Protein AF-A0A259B678-F1 (afdb_monomer_lite)

Secondary structure (DSSP, 8-state):
---HHHHHHHH-SS-HHHHHHHHHIIIIISHHHHHHHHHHHHT-HHHHHHHHH-GGGGGGGGS-BSBTT--HHHHHHHHHHHHHHHHHTT-HHHHHHHHHS-EEEEEEE-GGG-EEEEEEE--TTTTTT-SEEEEEEESSS-S--EEEEEEEEEETTEEEEEEEEEE---STTHHHHHHHHHHHTTT--HHHHHHHHHHHHHHHTT-SEEEEE-TTTBGGGSGGG----SS-HHHHHHHTT-EE-TTSEEEEPSSPPPPPTTTS-HHHHHHHHHHHHHHHHHHHHHHHHHHHHHHT--------TTTS-HHHHHHHTT---TT-EE-TT--EE--TT--------HHHHHHHHHHHHS------------------

pLDDT: mean 78.39, std 25.2, range [22.14, 98.31]

Foldseek 3Di:
DDDLLVLLCVVCVDDPPVSVVQVCCCVPVCVVLLVVLVVLCVVPVLSVLLCVLPVCLSCQLVAQAQWQPDDSVNSSQFSSQQVVLCVVLLNSLVSSVQSQDKFWLDWDAFPPRWIKTWIKHQAPVLGRNARMKIFIDILVGQDGFKMWHWTWDDDPVGIEIETLDIDGHDDPCSVVVQVVVCVRLLNDGVSNLVVLLVLLVCVLSVHPWYKYAAPCTRSLVHPVRPDDDPDHRPVVLVVQVWDQDPVRITTGDSDDDDDDLVPDPPVSSVSSVSNVVRSVNSSVSNSVRSVCSSVVNDDPDQDPVSSHAPCRVCSSVVHDDPAFHQDNVRDTDGDPPDDDDPPDDPVVVVVVVVVVSPDDDDPPDDDDDDDDDDDD

Structure (mmCIF, N/CA/C/O backbone):
data_AF-A0A259B678-F1
#
_entry.id   AF-A0A259B678-F1
#
loop_
_atom_site.group_PDB
_atom_site.id
_atom_site.type_symbol
_atom_site.label_a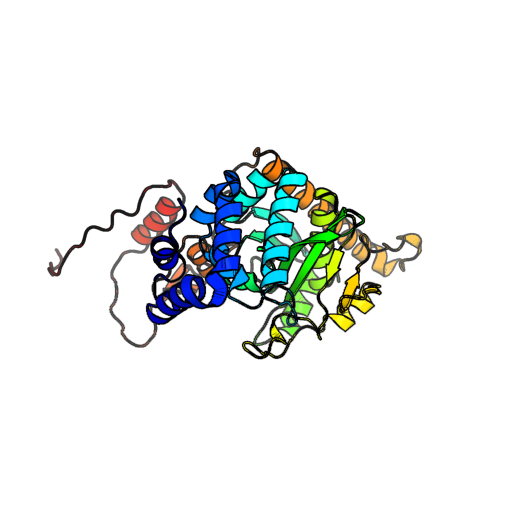tom_id
_atom_site.label_alt_id
_atom_site.label_comp_id
_atom_site.label_asym_id
_atom_site.label_entity_id
_atom_site.label_seq_id
_atom_site.pdbx_PDB_ins_code
_atom_site.Cartn_x
_atom_site.Cartn_y
_atom_site.Cartn_z
_atom_site.occupancy
_atom_site.B_iso_or_equiv
_atom_site.auth_seq_id
_atom_site.auth_comp_id
_atom_site.auth_asym_id
_atom_site.auth_atom_id
_atom_site.pdbx_PDB_model_num
ATOM 1 N N . MET A 1 1 ? 5.616 -10.969 -27.428 1.00 77.81 1 MET A N 1
ATOM 2 C CA . MET A 1 1 ? 6.827 -10.293 -26.926 1.00 77.81 1 MET A CA 1
ATOM 3 C C . MET A 1 1 ? 6.491 -8.860 -26.514 1.00 77.81 1 MET A C 1
ATOM 5 O O . MET A 1 1 ? 5.776 -8.165 -27.235 1.00 77.81 1 MET A O 1
ATOM 9 N N . VAL A 1 2 ? 6.945 -8.432 -25.342 1.00 88.00 2 VAL A N 1
ATOM 10 C CA . VAL A 1 2 ? 6.733 -7.110 -24.746 1.00 88.00 2 VAL A CA 1
ATOM 11 C C . VAL A 1 2 ? 7.542 -6.066 -25.515 1.00 88.00 2 VAL A C 1
ATOM 13 O O . VAL A 1 2 ? 8.768 -6.107 -25.563 1.00 88.00 2 VAL A O 1
ATOM 16 N N . SER A 1 3 ? 6.853 -5.085 -26.105 1.00 91.19 3 SER A N 1
ATOM 17 C CA . SER A 1 3 ? 7.490 -3.980 -26.832 1.00 91.19 3 SER A CA 1
ATOM 18 C C . SER A 1 3 ? 7.529 -2.707 -25.988 1.00 91.19 3 SER A C 1
ATOM 20 O O . SER A 1 3 ? 6.490 -2.104 -25.702 1.00 91.19 3 SER A O 1
ATOM 22 N N . ILE A 1 4 ? 8.742 -2.263 -25.638 1.00 91.25 4 ILE A N 1
ATOM 23 C CA . ILE A 1 4 ? 8.985 -1.017 -24.889 1.00 91.25 4 ILE A CA 1
ATOM 24 C C . ILE A 1 4 ? 8.429 0.185 -25.653 1.00 91.25 4 ILE A C 1
ATOM 26 O O . ILE A 1 4 ? 7.754 1.028 -25.066 1.00 91.25 4 ILE A O 1
ATOM 30 N N . VAL A 1 5 ? 8.658 0.248 -26.968 1.00 90.38 5 VAL A N 1
ATOM 31 C CA . VAL A 1 5 ? 8.187 1.349 -27.821 1.00 90.38 5 VAL A CA 1
ATOM 32 C C . VAL A 1 5 ? 6.661 1.413 -27.819 1.00 90.38 5 VAL A C 1
ATOM 34 O O . VAL A 1 5 ? 6.098 2.472 -27.537 1.00 90.38 5 VAL A O 1
ATOM 37 N N . ARG A 1 6 ? 5.984 0.275 -28.021 1.00 91.50 6 ARG A N 1
ATOM 38 C CA . ARG A 1 6 ? 4.516 0.188 -27.977 1.00 91.50 6 ARG A CA 1
ATOM 39 C C . ARG A 1 6 ? 3.968 0.633 -26.618 1.00 91.50 6 ARG A C 1
ATOM 41 O O . ARG A 1 6 ? 3.070 1.469 -26.552 1.00 91.50 6 ARG A O 1
ATOM 48 N N . LEU A 1 7 ? 4.523 0.103 -25.526 1.00 89.31 7 LEU A N 1
ATOM 49 C CA . LEU A 1 7 ? 4.054 0.405 -24.170 1.00 89.31 7 LEU A CA 1
ATOM 50 C C . LEU A 1 7 ? 4.382 1.834 -23.736 1.00 89.31 7 LEU A C 1
ATOM 52 O O . LEU A 1 7 ? 3.596 2.438 -23.010 1.00 89.31 7 LEU A O 1
ATOM 56 N N . SER A 1 8 ? 5.467 2.428 -24.235 1.00 89.62 8 SER A N 1
ATOM 57 C CA . SER A 1 8 ? 5.820 3.823 -23.949 1.00 89.62 8 SER A CA 1
ATOM 58 C C . SER A 1 8 ? 4.709 4.804 -24.353 1.00 89.62 8 SER A C 1
ATOM 60 O O . SER A 1 8 ? 4.506 5.820 -23.683 1.00 89.62 8 SER A O 1
ATOM 62 N N . GLY A 1 9 ? 3.946 4.476 -25.404 1.00 88.31 9 GLY A N 1
ATOM 63 C CA . GLY A 1 9 ? 2.762 5.218 -25.828 1.00 88.31 9 GLY A CA 1
ATOM 64 C C . GLY A 1 9 ? 1.654 5.217 -24.777 1.00 88.31 9 GLY A C 1
ATOM 65 O O . GLY A 1 9 ? 1.060 6.263 -24.522 1.00 88.31 9 GLY A O 1
ATOM 66 N N . LYS A 1 10 ? 1.442 4.071 -24.118 1.00 87.06 10 LYS A N 1
ATOM 67 C CA . LYS A 1 10 ? 0.465 3.910 -23.035 1.00 87.06 10 LYS A CA 1
ATOM 68 C C . LYS A 1 10 ? 0.948 4.525 -21.712 1.00 87.06 10 LYS A C 1
ATOM 70 O O . LYS A 1 10 ? 0.152 5.129 -21.004 1.00 87.06 10 LYS A O 1
ATOM 75 N N . ILE A 1 11 ? 2.243 4.421 -21.392 1.00 86.62 11 ILE A N 1
ATOM 76 C CA . ILE A 1 11 ? 2.833 4.993 -20.162 1.00 86.62 11 ILE A CA 1
ATOM 77 C C . ILE A 1 11 ? 2.860 6.529 -20.236 1.00 86.62 11 ILE A C 1
ATOM 79 O O . ILE A 1 11 ? 2.505 7.220 -19.280 1.00 86.62 11 ILE A O 1
ATOM 83 N N . TYR A 1 12 ? 3.261 7.079 -21.387 1.00 87.88 12 TYR A N 1
ATOM 84 C CA . TYR A 1 12 ? 3.376 8.517 -21.631 1.00 87.88 12 TYR A CA 1
ATOM 85 C C . TYR A 1 12 ? 2.526 8.957 -22.825 1.00 87.88 12 TYR A C 1
ATOM 87 O O . TYR A 1 12 ? 3.076 9.338 -23.863 1.00 87.88 12 TYR A O 1
ATOM 95 N N . PRO A 1 13 ? 1.187 8.984 -22.698 1.00 84.50 13 PRO A N 1
ATOM 96 C CA . PRO A 1 13 ? 0.310 9.328 -23.816 1.00 84.50 13 PRO A CA 1
ATOM 97 C C . PRO A 1 13 ? 0.456 10.792 -24.245 1.00 84.50 13 PRO A C 1
ATOM 99 O O . PRO A 1 13 ? 0.335 11.101 -25.424 1.00 84.50 13 PRO A O 1
ATOM 102 N N . ARG A 1 14 ? 0.773 11.693 -23.304 1.00 85.31 14 ARG A N 1
ATOM 103 C CA . ARG A 1 14 ? 0.746 13.154 -23.518 1.00 85.31 14 ARG A CA 1
ATOM 104 C C . ARG A 1 14 ? 2.107 13.844 -23.557 1.00 85.31 14 ARG A C 1
ATOM 106 O O . ARG A 1 14 ? 2.157 15.059 -23.696 1.00 85.31 14 ARG A O 1
ATOM 113 N N . SER A 1 15 ? 3.209 13.124 -23.349 1.00 89.56 15 SER A N 1
ATOM 114 C CA . SER A 1 15 ? 4.535 13.745 -23.235 1.00 89.56 15 SER A CA 1
ATOM 115 C C . SER A 1 15 ? 5.570 12.980 -24.044 1.00 89.56 15 SER A C 1
ATOM 117 O O . SER A 1 15 ? 6.106 11.976 -23.575 1.00 89.56 15 SER A O 1
ATOM 119 N N . GLY A 1 16 ? 5.873 13.498 -25.239 1.00 91.81 16 GLY A N 1
ATOM 120 C CA . GLY A 1 16 ? 6.920 12.961 -26.111 1.00 91.81 16 GLY A CA 1
ATOM 121 C C . GLY A 1 16 ? 8.279 12.931 -25.415 1.00 91.81 16 GLY A C 1
ATOM 122 O O . GLY A 1 16 ? 8.919 11.892 -25.386 1.00 91.81 16 GLY A O 1
ATOM 123 N N . ILE A 1 17 ? 8.655 14.010 -24.719 1.00 92.06 17 ILE A N 1
ATOM 124 C CA . ILE A 1 17 ? 9.922 14.083 -23.970 1.00 92.06 17 ILE A CA 1
ATOM 125 C C . ILE A 1 17 ? 10.023 12.961 -22.928 1.00 92.06 17 ILE A C 1
ATOM 127 O O . ILE A 1 17 ? 11.018 12.239 -22.885 1.00 92.06 17 ILE A O 1
ATOM 131 N N . LYS A 1 18 ? 8.995 12.764 -22.088 1.00 90.00 18 LYS A N 1
ATOM 132 C CA . LYS A 1 18 ? 9.021 11.690 -21.079 1.00 90.00 18 LYS A CA 1
ATOM 133 C C . LYS A 1 18 ? 9.048 10.305 -21.725 1.00 90.00 18 LYS A C 1
ATOM 135 O O . LYS A 1 18 ? 9.750 9.435 -21.217 1.00 90.00 18 LYS A O 1
ATOM 140 N N . ARG A 1 19 ? 8.342 10.126 -22.848 1.00 92.62 19 ARG A N 1
ATOM 141 C CA . ARG A 1 19 ? 8.349 8.894 -23.644 1.00 92.62 19 ARG A CA 1
ATOM 142 C C . ARG A 1 19 ? 9.748 8.583 -24.178 1.00 92.62 19 ARG A C 1
ATOM 144 O O . ARG A 1 19 ? 10.266 7.506 -23.899 1.00 92.62 19 ARG A O 1
ATOM 151 N N . THR A 1 20 ? 10.385 9.536 -24.853 1.00 92.94 20 THR A N 1
ATOM 152 C CA . THR A 1 20 ? 11.747 9.398 -25.386 1.00 92.94 20 THR A CA 1
ATOM 153 C C . THR A 1 20 ? 12.743 9.112 -24.271 1.00 92.94 20 THR A C 1
ATOM 155 O O . THR A 1 20 ? 13.535 8.182 -24.379 1.00 92.94 20 THR A O 1
ATOM 158 N N . LEU A 1 21 ? 12.659 9.833 -23.149 1.00 92.38 21 LEU A N 1
ATOM 159 C CA . LEU A 1 21 ? 13.538 9.596 -22.007 1.00 92.38 21 LEU A CA 1
ATOM 160 C C . LEU A 1 21 ? 13.328 8.215 -21.360 1.00 92.38 21 LEU A C 1
ATOM 162 O O . LEU A 1 21 ? 14.278 7.651 -20.822 1.00 92.38 21 LEU A O 1
ATOM 166 N N . PHE A 1 22 ? 12.104 7.679 -21.361 1.00 93.19 22 PHE A N 1
ATOM 167 C CA . PHE A 1 22 ? 11.822 6.319 -20.894 1.00 93.19 22 PHE A CA 1
ATOM 168 C C . PHE A 1 22 ? 12.429 5.268 -21.832 1.00 93.19 22 PHE A C 1
ATOM 170 O O . PHE A 1 22 ? 13.127 4.372 -21.358 1.00 93.19 22 PHE A O 1
ATOM 177 N N . ILE A 1 23 ? 12.244 5.414 -23.148 1.00 94.31 23 ILE A N 1
ATOM 178 C CA . ILE A 1 23 ? 12.838 4.526 -24.160 1.00 94.31 23 ILE A CA 1
ATOM 179 C C . ILE A 1 23 ? 14.370 4.564 -24.058 1.00 94.31 23 ILE A C 1
ATOM 181 O O . ILE A 1 23 ? 15.004 3.521 -23.918 1.00 94.31 23 ILE A O 1
ATOM 185 N N . PHE A 1 24 ? 14.961 5.760 -24.031 1.00 94.75 24 PHE A N 1
ATOM 186 C CA . PHE A 1 24 ? 16.405 5.959 -23.892 1.00 94.75 24 PHE A CA 1
ATOM 187 C C . PHE A 1 24 ? 16.957 5.258 -22.645 1.00 94.75 24 PHE A C 1
ATOM 189 O O . PHE A 1 24 ? 17.880 4.449 -22.730 1.00 94.75 24 PHE A O 1
ATOM 196 N N . ARG A 1 25 ? 16.341 5.493 -21.477 1.00 93.50 25 ARG A N 1
ATOM 197 C CA . ARG A 1 25 ? 16.728 4.825 -20.224 1.00 93.50 25 ARG A CA 1
ATOM 198 C C . ARG A 1 25 ? 16.614 3.310 -20.320 1.00 93.50 25 ARG A C 1
ATOM 200 O O . ARG A 1 25 ? 17.505 2.619 -19.839 1.00 93.50 25 ARG A O 1
ATOM 207 N N . SER A 1 26 ? 15.553 2.814 -20.945 1.00 93.00 26 SER A N 1
ATOM 208 C CA . SER A 1 26 ? 15.290 1.383 -21.092 1.00 93.00 26 SER A CA 1
ATOM 209 C C . SER A 1 26 ? 16.318 0.678 -21.979 1.00 93.00 26 SER A C 1
ATOM 211 O O . SER A 1 26 ? 16.721 -0.437 -21.668 1.00 93.00 26 SER A O 1
ATOM 213 N N . HIS A 1 27 ? 16.759 1.317 -23.067 1.00 93.38 27 HIS A N 1
ATOM 214 C CA . HIS A 1 27 ? 17.644 0.692 -24.055 1.00 93.38 27 HIS A CA 1
ATOM 215 C C . HIS A 1 27 ? 19.135 0.961 -23.841 1.00 93.38 27 HIS A C 1
ATOM 217 O O . HIS A 1 27 ? 19.939 0.139 -24.284 1.00 93.38 27 HIS A O 1
ATOM 223 N N . LEU A 1 28 ? 19.501 2.072 -23.191 1.00 93.19 28 LEU A N 1
ATOM 224 C CA . LEU A 1 28 ? 20.894 2.524 -23.094 1.00 93.19 28 LEU A CA 1
ATOM 225 C C . LEU A 1 28 ? 21.421 2.575 -21.657 1.00 93.19 28 LEU A C 1
ATOM 227 O O . LEU A 1 28 ? 22.528 2.118 -21.415 1.00 93.19 28 LEU A O 1
ATOM 231 N N . ILE A 1 29 ? 20.633 3.059 -20.690 1.00 92.44 29 ILE A N 1
ATOM 232 C CA . ILE A 1 29 ? 21.113 3.204 -19.300 1.00 92.44 29 ILE A CA 1
ATOM 233 C C . ILE A 1 29 ? 20.877 1.922 -18.490 1.00 92.44 29 ILE A C 1
ATOM 235 O O . ILE A 1 29 ? 21.755 1.451 -17.776 1.00 92.44 29 ILE A O 1
ATOM 239 N N . TYR A 1 30 ? 19.679 1.349 -18.583 1.00 93.44 30 TYR A N 1
ATOM 240 C CA . TYR A 1 30 ? 19.238 0.224 -17.755 1.00 93.44 30 TYR A CA 1
ATOM 241 C C . TYR A 1 30 ? 18.965 -1.031 -18.591 1.00 93.44 30 TYR A C 1
ATOM 243 O O . TYR A 1 30 ? 18.115 -1.839 -18.223 1.00 93.44 30 TYR A O 1
ATOM 251 N N . ARG A 1 31 ? 19.661 -1.195 -19.726 1.00 94.38 31 ARG A N 1
ATOM 252 C CA . ARG A 1 31 ? 19.393 -2.237 -20.734 1.00 94.38 31 ARG A CA 1
ATOM 253 C C . ARG A 1 31 ? 19.321 -3.642 -20.145 1.00 94.38 31 ARG A C 1
ATOM 255 O O . ARG A 1 31 ? 18.333 -4.334 -20.372 1.00 94.38 31 ARG A O 1
ATOM 262 N N . ALA A 1 32 ? 20.344 -4.051 -19.394 1.00 95.69 32 ALA A N 1
ATOM 263 C CA . ALA A 1 32 ? 20.420 -5.395 -18.821 1.00 95.69 32 ALA A CA 1
ATOM 264 C C . ALA A 1 32 ? 19.261 -5.660 -17.845 1.00 95.69 32 ALA A C 1
ATOM 266 O O . ALA A 1 32 ? 18.499 -6.601 -18.036 1.00 95.69 32 ALA A O 1
ATOM 267 N N . LEU A 1 33 ? 19.054 -4.763 -16.875 1.00 96.00 33 LEU A N 1
ATOM 268 C CA . LEU A 1 33 ? 17.992 -4.896 -15.869 1.00 96.00 33 LEU A CA 1
ATOM 269 C C . LEU A 1 33 ? 16.584 -4.776 -16.470 1.00 96.00 33 LEU A C 1
ATOM 271 O O . LEU A 1 33 ? 15.657 -5.434 -16.014 1.00 96.00 33 LEU A O 1
ATOM 275 N N . THR A 1 34 ? 16.410 -3.961 -17.515 1.00 95.62 34 THR A N 1
ATOM 276 C CA . THR A 1 34 ? 15.124 -3.842 -18.219 1.00 95.62 34 THR A CA 1
ATOM 277 C C . THR A 1 3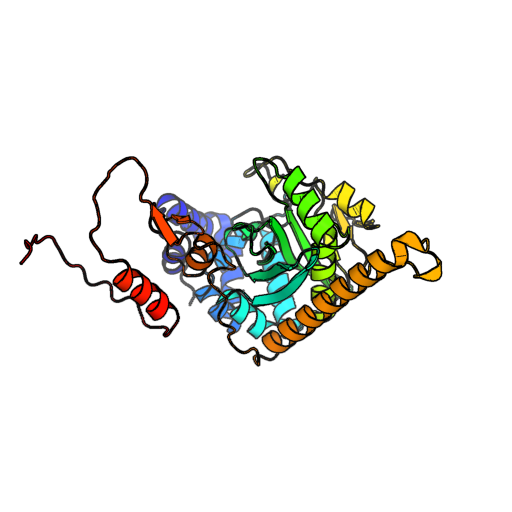4 ? 14.803 -5.116 -18.990 1.00 95.62 34 THR A C 1
ATOM 279 O O . THR A 1 34 ? 13.663 -5.567 -18.959 1.00 95.62 34 THR A O 1
ATOM 282 N N . ARG A 1 35 ? 15.796 -5.724 -19.651 1.00 95.38 35 ARG A N 1
ATOM 283 C CA . ARG A 1 35 ? 15.630 -7.024 -20.316 1.00 95.38 35 ARG A CA 1
ATOM 284 C C . ARG A 1 35 ? 15.309 -8.125 -19.323 1.00 95.38 35 ARG A C 1
ATOM 286 O O . ARG A 1 35 ? 14.406 -8.906 -19.581 1.00 95.38 35 ARG A O 1
ATOM 293 N N . GLU A 1 36 ? 16.007 -8.152 -18.193 1.00 96.25 36 GLU A N 1
ATOM 294 C CA . GLU A 1 36 ? 15.725 -9.108 -17.128 1.00 96.25 36 GLU A CA 1
ATOM 295 C C . GLU A 1 36 ? 14.287 -8.965 -16.616 1.00 96.25 36 GLU A C 1
ATOM 297 O O . GLU A 1 36 ? 13.571 -9.958 -16.516 1.00 96.25 36 GLU A O 1
ATOM 302 N N . TRP A 1 37 ? 13.829 -7.731 -16.372 1.00 95.94 37 TRP A N 1
ATOM 303 C CA . TRP A 1 37 ? 12.458 -7.489 -15.929 1.00 95.94 37 TRP A CA 1
ATOM 304 C C . TRP A 1 37 ? 11.418 -7.921 -16.965 1.00 95.94 37 TRP A C 1
ATOM 306 O O . TRP A 1 37 ? 10.441 -8.587 -16.630 1.00 95.94 37 TRP A O 1
ATOM 316 N N . ILE A 1 38 ? 11.649 -7.593 -18.239 1.00 95.81 38 ILE A N 1
ATOM 317 C CA . ILE A 1 38 ? 10.782 -8.023 -19.339 1.00 95.81 38 ILE A CA 1
ATOM 318 C C . ILE A 1 38 ? 10.730 -9.548 -19.422 1.00 95.81 38 ILE A C 1
ATOM 320 O O . ILE A 1 38 ? 9.638 -10.096 -19.512 1.00 95.81 38 ILE A O 1
ATOM 324 N N . HIS A 1 39 ? 11.874 -10.227 -19.327 1.00 95.75 39 HIS A N 1
ATOM 325 C CA . HIS A 1 39 ? 11.940 -11.687 -19.383 1.00 95.75 39 HIS A CA 1
ATOM 326 C C . HIS A 1 39 ? 11.149 -12.340 -18.245 1.00 95.75 39 HIS A C 1
ATOM 328 O O . HIS A 1 39 ? 10.438 -13.317 -18.464 1.00 95.75 39 HIS A O 1
ATOM 334 N N . GLN A 1 40 ? 11.212 -11.778 -17.034 1.00 95.56 40 GLN A N 1
ATOM 335 C CA . GLN A 1 40 ? 10.399 -12.250 -15.908 1.00 95.56 40 GLN A CA 1
ATOM 336 C C . GLN A 1 40 ? 8.897 -12.063 -16.159 1.00 95.56 40 GLN A C 1
ATOM 338 O O . GLN A 1 40 ? 8.116 -12.981 -15.897 1.00 95.56 40 GLN A O 1
ATOM 343 N N . ILE A 1 41 ? 8.492 -10.907 -16.698 1.00 95.69 41 ILE A N 1
ATOM 344 C CA . ILE A 1 41 ? 7.092 -10.650 -17.056 1.00 95.69 41 ILE A CA 1
ATOM 345 C C . ILE A 1 41 ? 6.631 -11.627 -18.145 1.00 95.69 41 ILE A C 1
ATOM 347 O O . ILE A 1 41 ? 5.581 -12.243 -18.003 1.00 95.69 41 ILE A O 1
ATOM 351 N N . GLU A 1 42 ? 7.410 -11.805 -19.213 1.00 95.25 42 GLU A N 1
ATOM 352 C CA . GLU A 1 42 ? 7.056 -12.665 -20.349 1.00 95.25 42 GLU A CA 1
ATOM 353 C C . GLU A 1 42 ? 6.908 -14.137 -19.968 1.00 95.25 42 GLU A C 1
ATOM 355 O O . GLU A 1 42 ? 6.061 -14.830 -20.526 1.00 95.25 42 GLU A O 1
ATOM 360 N N . ARG A 1 43 ? 7.684 -14.606 -18.987 1.00 95.25 43 ARG A N 1
ATOM 361 C CA . ARG A 1 43 ? 7.587 -15.972 -18.455 1.00 95.25 43 ARG A CA 1
ATOM 362 C C . ARG A 1 43 ? 6.421 -16.178 -17.490 1.00 95.25 43 ARG A C 1
ATOM 364 O O . ARG A 1 43 ? 6.190 -17.305 -17.063 1.00 95.25 43 ARG A O 1
ATOM 371 N N . THR A 1 44 ? 5.695 -15.118 -17.145 1.00 95.44 44 THR A N 1
ATOM 372 C CA . THR A 1 44 ? 4.662 -15.140 -16.111 1.00 95.44 44 THR A CA 1
ATOM 373 C C . THR A 1 44 ? 3.332 -14.637 -16.690 1.00 95.44 44 THR A C 1
ATOM 375 O O . THR A 1 44 ? 3.081 -13.431 -16.693 1.00 95.44 44 THR A O 1
ATOM 378 N N . PRO A 1 45 ? 2.435 -15.528 -17.166 1.00 93.81 45 PRO A N 1
ATOM 379 C CA . PRO A 1 45 ? 1.245 -15.133 -17.932 1.00 93.81 45 PRO A CA 1
ATOM 380 C C . PRO A 1 45 ? 0.345 -14.089 -17.255 1.00 93.81 45 PRO A C 1
ATOM 382 O O . PRO A 1 45 ? -0.117 -13.148 -17.898 1.00 93.81 45 PRO A O 1
ATOM 385 N N . TRP A 1 46 ? 0.135 -14.193 -15.942 1.00 94.62 46 TRP A N 1
ATOM 386 C CA . TRP A 1 46 ? -0.686 -13.224 -15.209 1.00 94.62 46 TRP A CA 1
ATOM 387 C C . TRP A 1 46 ? -0.015 -11.844 -15.077 1.00 94.62 46 TRP A C 1
ATOM 389 O O . TRP A 1 46 ? -0.712 -10.832 -15.021 1.00 94.62 46 TRP A O 1
ATOM 399 N N . LEU A 1 47 ? 1.324 -11.768 -15.101 1.00 95.62 47 LEU A N 1
ATOM 400 C CA . LEU A 1 47 ? 2.042 -10.490 -15.157 1.00 95.62 47 LEU A CA 1
ATOM 401 C C . LEU A 1 47 ? 1.940 -9.832 -16.530 1.00 95.62 47 LEU A C 1
ATOM 403 O O . LEU A 1 47 ? 1.905 -8.606 -16.598 1.00 95.62 47 LEU A O 1
ATOM 407 N N . LEU A 1 48 ? 1.844 -10.606 -17.617 1.00 94.44 48 LEU A N 1
ATOM 408 C CA . LEU A 1 48 ? 1.530 -10.049 -18.937 1.00 94.44 48 LEU A CA 1
ATOM 409 C C . LEU A 1 48 ? 0.139 -9.405 -18.947 1.00 94.44 48 LEU A C 1
ATOM 411 O O . LEU A 1 48 ? -0.001 -8.276 -19.419 1.00 94.44 48 LEU A O 1
ATOM 415 N N . ALA A 1 49 ? -0.866 -10.077 -18.376 1.00 92.44 49 ALA A N 1
ATOM 416 C CA . ALA A 1 49 ? -2.210 -9.514 -18.232 1.00 92.44 49 ALA A CA 1
ATOM 417 C C . ALA A 1 49 ? -2.193 -8.229 -17.384 1.00 92.44 49 ALA A C 1
ATOM 419 O O . ALA A 1 49 ? -2.736 -7.198 -17.787 1.00 92.44 49 ALA A O 1
ATOM 420 N N . LEU A 1 50 ? -1.485 -8.257 -16.250 1.00 93.12 50 LEU A N 1
ATOM 421 C CA . LEU A 1 50 ? -1.310 -7.088 -15.395 1.00 93.12 50 LEU A CA 1
ATOM 422 C C . LEU A 1 50 ? -0.594 -5.933 -16.114 1.00 93.12 50 LEU A C 1
ATOM 424 O O . LEU A 1 50 ? -0.985 -4.779 -15.953 1.00 93.12 50 LEU A O 1
ATOM 428 N N . LEU A 1 51 ? 0.430 -6.219 -16.922 1.00 93.00 51 LEU A N 1
ATOM 429 C CA . LEU A 1 51 ? 1.175 -5.213 -17.681 1.00 93.00 51 LEU A CA 1
ATOM 430 C C . LEU A 1 51 ? 0.296 -4.504 -18.721 1.00 93.00 51 LEU A C 1
ATOM 432 O O . LEU A 1 51 ? 0.467 -3.304 -18.942 1.00 93.00 51 LEU A O 1
ATOM 436 N N . GLU A 1 52 ? -0.638 -5.212 -19.358 1.00 90.00 52 GLU A N 1
ATOM 437 C CA . GLU A 1 52 ? -1.564 -4.593 -20.311 1.00 90.00 52 GLU A CA 1
ATOM 438 C C . GLU A 1 52 ? -2.551 -3.640 -19.622 1.00 90.00 52 GLU A C 1
ATOM 440 O O . GLU A 1 52 ? -2.808 -2.557 -20.159 1.00 90.00 52 GLU A O 1
ATOM 445 N N . LEU A 1 53 ? -3.024 -3.992 -18.418 1.00 89.12 53 LEU A N 1
ATOM 446 C CA . LEU A 1 53 ? -3.849 -3.120 -17.570 1.00 89.12 53 LEU A CA 1
ATOM 447 C C . LEU A 1 53 ? -3.039 -1.939 -17.011 1.00 89.12 53 LEU A C 1
ATOM 449 O O . LEU A 1 53 ? -3.514 -0.803 -16.956 1.00 89.12 53 LEU A O 1
ATOM 453 N N . ARG A 1 54 ? -1.790 -2.192 -16.602 1.00 89.00 54 ARG A N 1
ATOM 454 C CA . ARG A 1 54 ? -0.911 -1.226 -15.926 1.00 89.00 54 ARG A CA 1
ATOM 455 C C . ARG A 1 54 ? 0.482 -1.163 -16.574 1.00 89.00 54 ARG A C 1
ATOM 457 O O . ARG A 1 54 ? 1.469 -1.600 -15.980 1.00 89.00 54 ARG A O 1
ATOM 464 N N . PRO A 1 55 ? 0.623 -0.495 -17.738 1.00 89.81 55 PRO A N 1
ATOM 465 C CA . PRO A 1 55 ? 1.905 -0.377 -18.446 1.00 89.81 55 PRO A CA 1
ATOM 466 C C . PRO A 1 55 ? 3.028 0.289 -17.639 1.00 89.81 55 PRO A C 1
ATOM 468 O O . PRO A 1 55 ? 4.208 0.058 -17.903 1.00 89.81 55 PRO A O 1
ATOM 471 N N . SER A 1 56 ? 2.683 1.112 -16.641 1.00 87.44 56 SER A N 1
ATOM 472 C CA . SER A 1 56 ? 3.632 1.750 -15.715 1.00 87.44 56 SER A CA 1
ATOM 473 C C . SER A 1 56 ? 4.462 0.749 -14.904 1.00 87.44 56 SER A C 1
ATOM 475 O O . SER A 1 56 ? 5.509 1.125 -14.376 1.00 87.44 56 SER A O 1
ATOM 477 N N . LEU A 1 57 ? 4.042 -0.518 -14.840 1.00 89.38 57 LEU A N 1
ATOM 478 C CA . LEU A 1 57 ? 4.806 -1.625 -14.272 1.00 89.38 57 LEU A CA 1
ATOM 479 C C . LEU A 1 57 ? 6.214 -1.755 -14.880 1.00 89.38 57 LEU A C 1
ATOM 481 O O . LEU A 1 57 ? 7.177 -2.062 -14.178 1.00 89.38 57 LEU A O 1
ATOM 485 N N . LEU A 1 58 ? 6.368 -1.462 -16.172 1.00 89.81 58 LEU A N 1
ATOM 486 C CA . LEU A 1 58 ? 7.667 -1.553 -16.840 1.00 89.81 58 LEU A CA 1
ATOM 487 C C . LEU A 1 58 ? 8.643 -0.450 -16.394 1.00 89.81 58 LEU A C 1
ATOM 489 O O . LEU A 1 58 ? 9.857 -0.614 -16.475 1.00 89.81 58 LEU A O 1
ATOM 493 N N . GLU A 1 59 ? 8.128 0.679 -15.903 1.00 88.25 59 GLU A N 1
ATOM 494 C CA . GLU A 1 59 ? 8.942 1.843 -15.548 1.00 88.25 59 GLU A CA 1
ATOM 495 C C . GLU A 1 59 ? 9.495 1.806 -14.112 1.00 88.25 59 GLU A C 1
ATOM 497 O O . GLU A 1 59 ? 10.364 2.613 -13.766 1.00 88.25 59 GLU A O 1
ATOM 502 N N . ARG A 1 60 ? 9.041 0.875 -13.263 1.00 88.19 60 ARG A N 1
ATOM 503 C CA . ARG A 1 60 ? 9.371 0.856 -11.822 1.00 88.19 60 ARG A CA 1
ATOM 504 C C . ARG A 1 60 ? 10.867 0.942 -11.546 1.00 88.19 60 ARG A C 1
ATOM 506 O O . ARG A 1 60 ? 11.299 1.760 -10.739 1.00 88.19 60 ARG A O 1
ATOM 513 N N . ILE A 1 61 ? 11.664 0.195 -12.303 1.00 90.81 61 ILE A N 1
ATOM 514 C CA . ILE A 1 61 ? 13.119 0.144 -12.133 1.00 90.81 61 ILE A CA 1
ATOM 515 C C . ILE A 1 61 ? 13.830 1.443 -12.556 1.00 90.81 61 ILE A C 1
ATOM 517 O O . ILE A 1 61 ? 14.917 1.748 -12.067 1.00 90.81 61 ILE A O 1
ATOM 521 N N . HIS A 1 62 ? 13.230 2.261 -13.429 1.00 89.56 62 HIS A N 1
ATOM 522 C CA . HIS A 1 62 ? 13.858 3.484 -13.956 1.00 89.56 62 HIS A CA 1
ATOM 523 C C . HIS A 1 62 ? 13.698 4.697 -13.033 1.00 89.56 62 HIS A C 1
ATOM 525 O O . HIS A 1 62 ? 14.280 5.761 -13.284 1.00 89.56 62 HIS A O 1
ATOM 531 N N . ARG A 1 63 ? 12.899 4.574 -11.969 1.00 87.62 63 ARG A N 1
ATOM 532 C CA . ARG A 1 63 ? 12.605 5.642 -11.007 1.00 87.62 63 ARG A CA 1
ATOM 533 C C . ARG A 1 63 ? 12.991 5.197 -9.592 1.00 87.62 63 ARG A C 1
ATOM 535 O O . ARG A 1 63 ? 13.109 4.005 -9.356 1.00 87.62 63 ARG A O 1
ATOM 542 N N . PRO A 1 64 ? 13.228 6.130 -8.652 1.00 90.75 64 PRO A N 1
ATOM 543 C CA . PRO A 1 64 ? 13.301 5.775 -7.235 1.00 90.75 64 PRO A CA 1
ATOM 544 C C . PRO A 1 64 ? 12.026 5.029 -6.813 1.00 90.75 64 PRO A C 1
ATOM 546 O O . PRO A 1 64 ? 10.934 5.467 -7.188 1.00 90.75 64 PRO A O 1
ATOM 549 N N . TYR A 1 65 ? 12.187 3.928 -6.079 1.00 92.81 65 TYR A N 1
ATOM 550 C CA . TYR A 1 65 ? 11.118 3.010 -5.683 1.00 92.81 65 TYR A CA 1
ATOM 551 C C . TYR A 1 65 ? 11.375 2.497 -4.258 1.00 92.81 65 TYR A C 1
ATOM 553 O O . TYR A 1 65 ? 12.501 2.092 -3.971 1.00 92.81 65 TYR A O 1
ATOM 561 N N . GLN A 1 66 ? 10.335 2.542 -3.419 1.00 92.81 66 GLN A N 1
ATOM 562 C CA . GLN A 1 66 ? 10.247 2.234 -1.984 1.00 92.81 66 GLN A CA 1
ATOM 563 C C . GLN A 1 66 ? 11.203 3.017 -1.082 1.00 92.81 66 GLN A C 1
ATOM 565 O O . GLN A 1 66 ? 10.750 3.812 -0.262 1.00 92.81 66 GLN A O 1
ATOM 570 N N . GLN A 1 67 ? 12.512 2.843 -1.256 1.00 93.94 67 GLN A N 1
ATOM 571 C CA . GLN A 1 67 ? 13.530 3.464 -0.414 1.00 93.94 67 GLN A CA 1
ATOM 572 C C . GLN A 1 67 ? 14.488 4.334 -1.238 1.00 93.94 67 GLN A C 1
ATOM 574 O O . GLN A 1 67 ? 14.809 4.056 -2.399 1.00 93.94 67 GLN A O 1
ATOM 579 N N . SER A 1 68 ? 14.935 5.441 -0.644 1.00 94.19 68 SER A N 1
ATOM 580 C CA . SER A 1 68 ? 15.775 6.451 -1.296 1.00 94.19 68 SER A CA 1
ATOM 581 C C . SER A 1 68 ? 17.138 5.914 -1.722 1.00 94.19 68 SER A C 1
ATOM 583 O O . SER A 1 68 ? 17.636 6.301 -2.782 1.00 94.19 68 SER A O 1
ATOM 585 N N . HIS A 1 69 ? 17.708 5.015 -0.921 1.00 92.56 69 HIS A N 1
ATOM 586 C CA . HIS A 1 69 ? 19.050 4.465 -1.094 1.00 92.56 69 HIS A CA 1
ATOM 587 C C . HIS A 1 69 ? 19.094 3.225 -2.000 1.00 92.56 69 HIS A C 1
ATOM 589 O O . HIS A 1 69 ? 20.178 2.767 -2.348 1.00 92.56 69 HIS A O 1
ATOM 595 N N . PHE A 1 70 ? 17.945 2.693 -2.438 1.00 94.31 70 PHE A N 1
ATOM 596 C CA . PHE A 1 70 ? 17.925 1.522 -3.314 1.00 94.31 70 PHE A CA 1
ATOM 597 C C . PHE A 1 70 ? 18.639 1.784 -4.640 1.00 94.31 70 PHE A C 1
ATOM 599 O O . PHE A 1 70 ? 18.275 2.690 -5.405 1.00 94.31 70 PHE A O 1
ATOM 606 N N . THR A 1 71 ? 19.588 0.910 -4.963 1.00 94.12 71 THR A N 1
ATOM 607 C CA . THR A 1 71 ? 20.184 0.777 -6.294 1.00 94.12 71 THR A CA 1
ATOM 608 C C . THR A 1 71 ? 19.152 0.269 -7.302 1.00 94.12 71 THR A C 1
ATOM 610 O O . THR A 1 71 ? 18.134 -0.321 -6.948 1.00 94.12 71 THR A O 1
ATOM 613 N N . THR A 1 72 ? 19.404 0.444 -8.599 1.00 93.00 72 THR A N 1
ATOM 614 C CA . THR A 1 72 ? 18.498 -0.070 -9.644 1.00 93.00 72 THR A CA 1
ATOM 615 C C . THR A 1 72 ? 18.309 -1.594 -9.562 1.00 93.00 72 THR A C 1
ATOM 617 O O . THR A 1 72 ? 17.206 -2.079 -9.804 1.00 93.00 72 THR A O 1
ATOM 620 N N . ARG A 1 73 ? 19.350 -2.344 -9.169 1.00 95.69 73 ARG A N 1
ATOM 621 C CA . ARG A 1 73 ? 19.295 -3.799 -8.942 1.00 95.69 73 ARG A CA 1
ATOM 622 C C . ARG A 1 73 ? 18.367 -4.151 -7.777 1.00 95.69 73 ARG A C 1
ATOM 624 O O . ARG A 1 73 ? 17.536 -5.039 -7.933 1.00 95.69 73 ARG A O 1
ATOM 631 N N . GLN A 1 74 ? 18.460 -3.427 -6.658 1.00 95.31 74 GLN A N 1
ATOM 632 C CA . GLN A 1 74 ? 17.561 -3.597 -5.507 1.00 95.31 74 GLN A CA 1
ATOM 633 C C . GLN A 1 74 ? 16.115 -3.225 -5.850 1.00 95.31 74 GLN A C 1
ATOM 635 O O . GLN A 1 74 ? 15.193 -3.915 -5.432 1.00 95.31 74 GLN A O 1
ATOM 640 N N . ARG A 1 75 ? 15.895 -2.196 -6.680 1.00 95.12 75 ARG A N 1
ATOM 641 C CA . ARG A 1 75 ? 14.546 -1.850 -7.167 1.00 95.12 75 ARG A CA 1
ATOM 642 C C . ARG A 1 75 ? 13.942 -2.963 -8.015 1.00 95.12 75 ARG A C 1
ATOM 644 O O . ARG A 1 75 ? 12.776 -3.283 -7.817 1.00 95.12 75 ARG A O 1
ATOM 651 N N . LEU A 1 76 ? 14.726 -3.545 -8.932 1.00 96.00 76 LEU A N 1
ATOM 652 C CA . LEU A 1 76 ? 14.300 -4.715 -9.704 1.00 96.00 76 LEU A CA 1
ATOM 653 C C . LEU A 1 76 ? 13.985 -5.883 -8.769 1.00 96.00 76 LEU A C 1
ATOM 655 O O . LEU A 1 76 ? 12.896 -6.431 -8.837 1.00 96.00 76 LEU A O 1
ATOM 659 N N . HIS A 1 77 ? 14.901 -6.216 -7.860 1.00 95.88 77 HIS A N 1
ATOM 660 C CA . HIS A 1 77 ? 14.677 -7.290 -6.898 1.00 95.88 77 HIS A CA 1
ATOM 661 C C . HIS A 1 77 ? 13.388 -7.076 -6.098 1.00 95.88 77 HIS A C 1
ATOM 663 O O . HIS A 1 77 ? 12.595 -8.000 -5.985 1.00 95.88 77 HIS A O 1
ATOM 669 N N . SER A 1 78 ? 13.139 -5.860 -5.611 1.00 95.25 78 SER A N 1
ATOM 670 C CA . SER A 1 78 ? 11.950 -5.577 -4.815 1.00 95.25 78 SER A CA 1
ATOM 671 C C . SER A 1 78 ? 10.645 -5.675 -5.614 1.00 95.25 78 SER A C 1
ATOM 673 O O . SER A 1 78 ? 9.701 -6.321 -5.163 1.00 95.25 78 SER A O 1
ATOM 675 N N . VAL A 1 79 ? 10.580 -5.100 -6.825 1.00 95.25 79 VAL A N 1
ATOM 676 C CA . VAL A 1 79 ? 9.373 -5.238 -7.661 1.00 95.25 79 VAL A CA 1
ATOM 677 C C . VAL A 1 79 ? 9.141 -6.702 -8.053 1.00 95.25 79 VAL A C 1
ATOM 679 O O . VAL A 1 79 ? 8.019 -7.187 -7.951 1.00 95.25 79 VAL A O 1
ATOM 682 N N . SER A 1 80 ? 10.196 -7.441 -8.406 1.00 95.88 80 SER A N 1
ATOM 683 C CA . SER A 1 80 ? 10.114 -8.875 -8.693 1.00 95.88 80 SER A CA 1
ATOM 684 C C . SER A 1 80 ? 9.640 -9.675 -7.478 1.00 95.88 80 SER A C 1
ATOM 686 O O . SER A 1 80 ? 8.750 -10.512 -7.608 1.00 95.88 80 SER A O 1
ATOM 688 N N . ALA A 1 81 ? 10.192 -9.397 -6.293 1.00 96.25 81 ALA A N 1
ATOM 689 C CA . ALA A 1 81 ? 9.846 -10.073 -5.047 1.00 96.25 81 ALA A CA 1
ATOM 690 C C . ALA A 1 81 ? 8.388 -9.826 -4.647 1.00 96.25 81 ALA A C 1
ATOM 692 O O . ALA A 1 81 ? 7.722 -10.759 -4.205 1.00 96.25 81 ALA A O 1
ATOM 693 N N . HIS A 1 82 ? 7.864 -8.613 -4.860 1.00 96.94 82 HIS A N 1
ATOM 694 C CA . HIS A 1 82 ? 6.451 -8.317 -4.638 1.00 96.94 82 HIS A CA 1
ATOM 695 C C . HIS A 1 82 ? 5.546 -9.250 -5.450 1.00 96.94 82 HIS A C 1
ATOM 697 O O . HIS A 1 82 ? 4.671 -9.915 -4.897 1.00 96.94 82 HIS A O 1
ATOM 703 N N . TYR A 1 83 ? 5.772 -9.327 -6.762 1.00 96.38 83 TYR A N 1
ATOM 704 C CA . TYR A 1 83 ? 4.925 -10.131 -7.637 1.00 96.38 83 TYR A CA 1
ATOM 705 C C . TYR A 1 83 ? 5.138 -11.636 -7.446 1.00 96.38 83 TYR A C 1
ATOM 707 O O . TYR A 1 83 ? 4.176 -12.399 -7.518 1.00 96.38 83 TYR A O 1
ATOM 715 N N . ALA A 1 84 ? 6.360 -12.068 -7.125 1.00 96.19 84 ALA A N 1
ATOM 716 C CA . ALA A 1 84 ? 6.624 -13.443 -6.713 1.00 96.19 84 ALA A CA 1
ATOM 717 C C . ALA A 1 84 ? 5.870 -13.800 -5.419 1.00 96.19 84 ALA A C 1
ATOM 719 O O . ALA A 1 84 ? 5.275 -14.873 -5.336 1.00 96.19 84 ALA A O 1
ATOM 720 N N . ALA A 1 85 ? 5.826 -12.888 -4.439 1.00 97.06 85 ALA A N 1
ATOM 721 C CA . ALA A 1 85 ? 5.050 -13.070 -3.218 1.00 97.06 85 ALA A CA 1
ATOM 722 C C . ALA A 1 85 ? 3.551 -13.175 -3.520 1.00 97.06 85 ALA A C 1
ATOM 724 O O . ALA A 1 85 ? 2.935 -14.134 -3.066 1.00 97.06 85 ALA A O 1
ATOM 725 N N . CYS A 1 86 ? 2.993 -12.280 -4.350 1.00 96.75 86 CYS A N 1
ATOM 726 C CA . CYS A 1 86 ? 1.599 -12.364 -4.802 1.00 96.75 86 CYS A CA 1
ATOM 727 C C . CYS A 1 86 ? 1.286 -13.719 -5.447 1.00 96.75 86 CYS A C 1
ATOM 729 O O . CYS A 1 86 ? 0.241 -14.297 -5.169 1.00 96.75 86 CYS A O 1
ATOM 731 N N . ALA A 1 87 ? 2.188 -14.245 -6.282 1.00 95.38 87 ALA A N 1
ATOM 732 C CA . ALA A 1 87 ? 1.998 -15.557 -6.887 1.00 95.38 87 ALA A CA 1
ATOM 733 C C . ALA A 1 87 ? 2.025 -16.690 -5.852 1.00 95.38 87 ALA A C 1
ATOM 735 O O . ALA A 1 87 ? 1.176 -17.578 -5.898 1.00 95.38 87 ALA A O 1
ATOM 736 N N . ARG A 1 88 ? 2.972 -16.645 -4.908 1.00 94.56 88 ARG A N 1
ATOM 737 C CA . ARG A 1 88 ? 3.124 -17.668 -3.866 1.00 94.56 88 ARG A CA 1
ATOM 738 C C . ARG A 1 88 ? 1.915 -17.745 -2.935 1.00 94.56 88 ARG A C 1
ATOM 740 O O . ARG A 1 88 ? 1.551 -18.842 -2.536 1.00 94.56 88 ARG A O 1
ATOM 747 N N . ILE A 1 89 ? 1.300 -16.609 -2.605 1.00 94.69 89 ILE A N 1
ATOM 748 C CA . ILE A 1 89 ? 0.117 -16.569 -1.730 1.00 94.69 89 ILE A CA 1
ATOM 749 C C . ILE A 1 89 ? -1.212 -16.731 -2.491 1.00 94.69 89 ILE A C 1
ATOM 751 O O . ILE A 1 89 ? -2.275 -16.619 -1.891 1.00 94.69 89 ILE A O 1
ATOM 755 N N . GLY A 1 90 ? -1.181 -16.963 -3.810 1.00 94.62 90 GLY A N 1
ATOM 756 C CA . GLY A 1 90 ? -2.390 -17.181 -4.616 1.00 94.62 90 GLY A CA 1
ATOM 757 C C . GLY A 1 90 ? -3.162 -15.910 -5.003 1.00 94.62 90 GLY A C 1
ATOM 758 O O . GLY A 1 90 ? -4.341 -15.976 -5.337 1.00 94.62 90 GLY A O 1
ATOM 759 N N . TRP A 1 91 ? -2.532 -14.734 -4.963 1.00 96.19 91 TRP A N 1
ATOM 760 C CA . TRP A 1 91 ? -3.177 -13.432 -5.190 1.00 96.19 91 TRP A CA 1
ATOM 761 C C . TRP A 1 91 ? -3.084 -12.927 -6.639 1.00 96.19 91 TRP A C 1
ATOM 763 O O . TRP A 1 91 ? -3.302 -11.744 -6.903 1.00 96.19 91 TRP A O 1
ATOM 773 N N . GLN A 1 92 ? -2.773 -13.784 -7.613 1.00 94.19 92 GLN A N 1
ATOM 774 C CA . GLN A 1 92 ? -2.655 -13.387 -9.023 1.00 94.19 92 GLN A CA 1
ATOM 775 C C . GLN A 1 92 ? -3.962 -12.762 -9.541 1.00 94.19 92 GLN A C 1
ATOM 777 O O . GLN A 1 92 ? -3.939 -11.662 -10.097 1.00 94.19 92 GLN A O 1
ATOM 782 N N . LYS A 1 93 ? -5.101 -13.436 -9.307 1.00 92.19 93 LYS A N 1
ATOM 783 C CA . LYS A 1 93 ? -6.438 -12.960 -9.708 1.00 92.19 93 LYS A CA 1
ATOM 784 C C . LYS A 1 93 ? -6.801 -11.651 -9.012 1.00 92.19 93 LYS A C 1
ATOM 786 O O . LYS A 1 93 ? -7.215 -10.698 -9.672 1.00 92.19 93 LYS A O 1
ATOM 791 N N . PHE A 1 94 ? -6.547 -11.581 -7.706 1.00 93.81 94 PHE A N 1
ATOM 792 C CA . PHE A 1 94 ? -6.724 -10.372 -6.906 1.00 93.81 94 PHE A CA 1
ATOM 793 C C . PHE A 1 94 ? -5.948 -9.183 -7.488 1.00 93.81 94 PHE A C 1
ATOM 795 O O . PHE A 1 94 ? -6.513 -8.113 -7.702 1.00 93.81 94 PHE A O 1
ATOM 802 N N . CYS A 1 95 ? -4.671 -9.375 -7.836 1.00 94.19 95 CYS A N 1
ATOM 803 C CA . CYS A 1 95 ? -3.853 -8.322 -8.437 1.00 94.19 95 CYS A CA 1
ATOM 804 C C . CYS A 1 95 ? -4.453 -7.819 -9.753 1.00 94.19 95 CYS A C 1
ATOM 806 O O . CYS A 1 95 ? -4.569 -6.610 -9.945 1.00 94.19 95 CYS A O 1
ATOM 808 N N . THR A 1 96 ? -4.863 -8.723 -10.649 1.00 91.06 96 THR A N 1
ATOM 809 C CA . THR A 1 96 ? -5.494 -8.330 -11.917 1.00 91.06 96 THR A CA 1
ATOM 810 C C . THR A 1 96 ? -6.833 -7.625 -11.706 1.00 91.06 96 THR A C 1
ATOM 812 O O . THR A 1 96 ? -7.103 -6.632 -12.377 1.00 91.06 96 THR A O 1
ATOM 815 N N . ARG A 1 97 ? -7.629 -8.060 -10.722 1.00 89.44 97 ARG A N 1
ATOM 816 C CA . ARG A 1 97 ? -8.920 -7.459 -10.371 1.00 89.44 97 ARG A CA 1
ATOM 817 C C . ARG A 1 97 ? -8.773 -6.030 -9.850 1.00 89.44 97 ARG A C 1
ATOM 819 O O . ARG A 1 97 ? -9.471 -5.134 -10.319 1.00 89.44 97 ARG A O 1
ATOM 826 N N . VAL A 1 98 ? -7.843 -5.808 -8.921 1.00 90.44 98 VAL A N 1
ATOM 827 C CA . VAL A 1 98 ? -7.554 -4.479 -8.350 1.00 90.44 98 VAL A CA 1
ATOM 828 C C . VAL A 1 98 ? -6.877 -3.564 -9.382 1.00 90.44 98 VAL A C 1
ATOM 830 O O . VAL A 1 98 ? -7.016 -2.336 -9.347 1.00 90.44 98 VAL A O 1
ATOM 833 N N . ALA A 1 99 ? -6.119 -4.148 -10.314 1.00 89.06 99 ALA A N 1
ATOM 834 C CA . ALA A 1 99 ? -5.518 -3.416 -11.416 1.00 89.06 99 ALA A CA 1
ATOM 835 C C . ALA A 1 99 ? -6.554 -2.926 -12.428 1.00 89.06 99 ALA A C 1
ATOM 837 O O . ALA A 1 99 ? -6.370 -1.826 -12.952 1.00 89.06 99 ALA A O 1
ATOM 838 N N . ASP A 1 100 ? -7.609 -3.694 -12.686 1.00 86.12 100 ASP A N 1
ATOM 839 C CA . ASP A 1 100 ? -8.707 -3.284 -13.559 1.00 86.12 100 ASP A CA 1
ATOM 840 C C . ASP A 1 100 ? -9.563 -2.200 -12.890 1.00 86.12 100 ASP A C 1
ATOM 842 O O . ASP A 1 100 ? -9.679 -1.083 -13.400 1.00 86.12 100 ASP A O 1
ATOM 846 N N . GLN A 1 101 ? -10.064 -2.477 -11.682 1.00 83.25 101 GLN A N 1
ATOM 847 C CA . GLN A 1 101 ? -10.937 -1.565 -10.942 1.00 83.25 101 GLN A CA 1
ATOM 848 C C . GLN A 1 101 ? -10.603 -1.536 -9.448 1.00 83.25 101 GLN A C 1
ATOM 850 O O . GLN A 1 101 ? -10.197 -2.558 -8.893 1.00 83.25 101 GLN A O 1
ATOM 855 N N . PRO A 1 102 ? -10.805 -0.395 -8.761 1.00 87.44 102 PRO A N 1
ATOM 856 C CA . PRO A 1 102 ? -10.698 -0.350 -7.309 1.00 87.44 102 PRO A CA 1
ATOM 857 C C . PRO A 1 102 ? -11.574 -1.413 -6.631 1.00 87.44 102 PRO A C 1
ATOM 859 O O . PRO A 1 102 ? -12.647 -1.763 -7.124 1.00 87.44 102 PRO A O 1
ATOM 862 N N . LEU A 1 103 ? -11.110 -1.916 -5.491 1.00 89.00 103 LEU A N 1
ATOM 863 C CA . LEU A 1 103 ? -11.855 -2.832 -4.635 1.00 89.00 103 LEU A CA 1
ATOM 864 C C . LEU A 1 103 ? -12.305 -2.068 -3.393 1.00 89.00 103 LEU A C 1
ATOM 866 O O . LEU A 1 103 ? -11.463 -1.580 -2.639 1.00 89.00 103 LEU A O 1
ATOM 870 N N . ILE A 1 104 ? -13.614 -1.962 -3.175 1.00 92.12 104 ILE A N 1
ATOM 871 C CA . ILE A 1 104 ? -14.143 -1.467 -1.901 1.00 92.12 104 ILE A CA 1
ATOM 872 C C . ILE A 1 104 ? -13.794 -2.503 -0.836 1.00 92.12 104 ILE A C 1
ATOM 874 O O . ILE A 1 104 ? -14.094 -3.684 -0.999 1.00 92.12 104 ILE A O 1
ATOM 878 N N . LEU A 1 105 ? -13.131 -2.051 0.223 1.00 94.75 105 LEU A N 1
ATOM 879 C CA . LEU A 1 105 ? -12.711 -2.871 1.350 1.00 94.75 105 LEU A CA 1
ATOM 880 C C . LEU A 1 105 ? -13.711 -2.815 2.507 1.00 94.75 105 LEU A C 1
ATOM 882 O O . LEU A 1 105 ? -13.908 -3.829 3.161 1.00 94.75 105 LEU A O 1
ATOM 886 N N . ALA A 1 106 ? -14.323 -1.656 2.756 1.00 94.38 106 ALA A N 1
ATOM 887 C CA . ALA A 1 106 ? -15.362 -1.482 3.769 1.00 94.38 106 ALA A CA 1
ATOM 888 C C . ALA A 1 106 ? -16.186 -0.220 3.482 1.00 94.38 106 ALA A C 1
ATOM 890 O O . ALA A 1 106 ? -15.631 0.787 3.029 1.00 94.38 106 ALA A O 1
ATOM 891 N N . ASN A 1 107 ? -17.479 -0.280 3.805 1.00 91.50 107 ASN A N 1
ATOM 892 C CA . ASN A 1 107 ? -18.369 0.874 3.920 1.00 91.50 107 ASN A CA 1
ATOM 893 C C . ASN A 1 107 ? -18.921 0.870 5.342 1.00 91.50 107 ASN A C 1
ATOM 895 O O . ASN A 1 107 ? -19.363 -0.172 5.818 1.00 91.50 107 ASN A O 1
ATOM 899 N N . PHE A 1 108 ? -18.896 2.006 6.025 1.00 91.81 108 PHE A N 1
ATOM 900 C CA . PHE A 1 108 ? -19.371 2.068 7.401 1.00 91.81 108 PHE A CA 1
ATOM 901 C C . PHE A 1 108 ? -19.875 3.458 7.756 1.00 91.81 108 PHE A C 1
ATOM 903 O O . PHE A 1 108 ? -19.551 4.447 7.100 1.00 91.81 108 PHE A O 1
ATOM 910 N N . VAL A 1 109 ? -20.650 3.513 8.833 1.00 91.00 109 VAL A N 1
ATOM 911 C CA . VAL A 1 109 ? -21.221 4.745 9.365 1.00 91.00 109 VAL A CA 1
ATOM 912 C C . VAL A 1 109 ? -20.528 5.073 10.684 1.00 91.00 109 VAL A C 1
ATOM 914 O O . VAL A 1 109 ? -20.408 4.227 11.572 1.00 91.00 109 VAL A O 1
ATOM 917 N N . GLY A 1 110 ? -20.011 6.293 10.781 1.00 88.62 110 GLY A N 1
ATOM 918 C CA . GLY A 1 110 ? -19.432 6.843 11.996 1.00 88.62 110 GLY A CA 1
ATOM 919 C C . GLY A 1 110 ? -20.481 7.495 12.896 1.00 88.62 110 GLY A C 1
ATOM 920 O O . GLY A 1 110 ? -21.686 7.270 12.804 1.00 88.62 110 GLY A O 1
ATOM 921 N N . LYS A 1 111 ? -20.016 8.347 13.806 1.00 87.38 111 LYS A N 1
ATOM 922 C CA . LYS A 1 111 ? -20.890 9.195 14.620 1.00 87.38 111 LYS A CA 1
ATOM 923 C C . LYS A 1 111 ? -21.644 10.200 13.734 1.00 87.38 111 LYS A C 1
ATOM 925 O O . LYS A 1 111 ? -21.091 10.677 12.753 1.00 87.38 111 LYS A O 1
ATOM 930 N N . ASN A 1 112 ? -22.856 10.579 14.145 1.00 84.31 112 ASN A N 1
ATOM 931 C CA . ASN A 1 112 ? -23.725 11.530 13.430 1.00 84.31 112 ASN A CA 1
ATOM 932 C C . ASN A 1 112 ? -24.089 11.087 12.000 1.00 84.31 112 ASN A C 1
ATOM 934 O O . ASN A 1 112 ? -24.218 11.934 11.121 1.00 84.31 112 ASN A O 1
ATOM 938 N N . ASP A 1 113 ? -24.206 9.777 11.778 1.00 84.50 113 ASP A N 1
ATOM 939 C CA . ASP A 1 113 ? -24.588 9.186 10.490 1.00 84.50 113 ASP A CA 1
ATOM 940 C C . ASP A 1 113 ? -23.647 9.547 9.326 1.00 84.50 113 ASP A C 1
ATOM 942 O O . ASP A 1 113 ? -24.026 9.520 8.157 1.00 84.50 113 ASP A O 1
ATOM 946 N N . GLU A 1 114 ? -22.390 9.878 9.637 1.00 84.44 114 GLU A N 1
ATOM 947 C CA . GLU A 1 114 ? -21.386 10.176 8.622 1.00 84.44 114 GLU A CA 1
ATOM 948 C C . GLU A 1 114 ? -20.911 8.887 7.944 1.00 84.44 114 GLU A C 1
ATOM 950 O O . GLU A 1 114 ? -20.376 7.983 8.588 1.00 84.44 114 GLU A O 1
ATOM 955 N N . GLU A 1 115 ? -21.096 8.805 6.631 1.00 88.75 115 GLU A N 1
ATOM 956 C CA . GLU A 1 115 ? -20.700 7.649 5.833 1.00 88.75 115 GLU A CA 1
ATOM 957 C C . GLU A 1 115 ? -19.231 7.718 5.412 1.00 88.75 115 GLU A C 1
ATOM 959 O O . GLU A 1 115 ? -18.723 8.754 4.967 1.00 88.75 115 GLU A O 1
ATOM 964 N N . PHE A 1 116 ? -18.564 6.571 5.472 1.00 89.94 116 PHE A N 1
ATOM 965 C CA . PHE A 1 116 ? -17.169 6.410 5.104 1.00 89.94 116 PHE A CA 1
ATOM 966 C C . PHE A 1 116 ? -16.951 5.206 4.196 1.00 89.94 116 PHE A C 1
ATOM 968 O O . PHE A 1 116 ? -17.608 4.172 4.322 1.00 89.94 116 PHE A O 1
ATOM 975 N N . VAL A 1 117 ? -15.943 5.325 3.331 1.00 90.56 117 VAL A N 1
ATOM 976 C CA . VAL A 1 117 ? -15.480 4.254 2.449 1.00 90.56 117 VAL A CA 1
ATOM 977 C C . VAL A 1 117 ? -13.972 4.060 2.571 1.00 90.56 117 VAL A C 1
ATOM 979 O O . VAL A 1 117 ? -13.186 5.015 2.595 1.00 90.56 117 VAL A O 1
ATOM 982 N N . ILE A 1 118 ? -13.560 2.794 2.598 1.00 93.44 118 ILE A N 1
ATOM 983 C CA . ILE A 1 118 ? -12.169 2.371 2.447 1.00 93.44 118 ILE A CA 1
ATOM 984 C C . ILE A 1 118 ? -12.077 1.545 1.172 1.00 93.44 118 ILE A C 1
ATOM 986 O O . ILE A 1 118 ? -12.844 0.603 0.979 1.00 93.44 118 ILE A O 1
ATOM 990 N N . PHE A 1 119 ? -11.126 1.865 0.301 1.00 92.38 119 PHE A N 1
ATOM 991 C CA . PHE A 1 119 ? -10.925 1.129 -0.944 1.00 92.38 119 PHE A CA 1
ATOM 992 C C . PHE A 1 119 ? -9.449 0.939 -1.283 1.00 92.38 119 PHE A C 1
ATOM 994 O O . PHE A 1 119 ? -8.590 1.742 -0.919 1.00 92.38 119 PHE A O 1
ATOM 1001 N N . LEU A 1 120 ? -9.171 -0.118 -2.037 1.00 93.25 120 LEU A N 1
ATOM 1002 C CA . LEU A 1 120 ? -7.863 -0.507 -2.540 1.00 93.25 120 LEU A CA 1
ATOM 1003 C C . LEU A 1 120 ? -7.776 -0.262 -4.048 1.00 93.25 120 LEU A C 1
ATOM 1005 O O . LEU A 1 120 ? -8.721 -0.516 -4.789 1.00 93.25 120 LEU A O 1
ATOM 1009 N N . SER A 1 121 ? -6.628 0.208 -4.529 1.00 90.44 121 SER A N 1
ATOM 1010 C CA . SER A 1 121 ? -6.389 0.442 -5.957 1.00 90.44 121 SER A CA 1
ATOM 1011 C C . SER A 1 121 ? -4.904 0.345 -6.327 1.00 90.44 121 SER A C 1
ATOM 1013 O O . SER A 1 121 ? -4.035 0.406 -5.461 1.00 90.44 121 SER A O 1
ATOM 1015 N N . MET A 1 122 ? -4.587 0.258 -7.624 1.00 87.69 122 MET A N 1
ATOM 1016 C CA . MET A 1 122 ? -3.210 0.337 -8.152 1.00 87.69 122 MET A CA 1
ATOM 1017 C C . MET A 1 122 ? -2.974 1.653 -8.911 1.00 87.69 122 MET A C 1
ATOM 1019 O O . MET A 1 122 ? -2.924 1.694 -10.143 1.00 87.69 122 MET A O 1
ATOM 1023 N N . ARG A 1 123 ? -2.858 2.778 -8.189 1.00 74.81 123 ARG A N 1
ATOM 1024 C CA . ARG A 1 123 ? -2.738 4.113 -8.813 1.00 74.81 123 ARG A CA 1
ATOM 1025 C C . ARG A 1 123 ? -1.319 4.483 -9.221 1.00 74.81 123 ARG A C 1
ATOM 1027 O O . ARG A 1 123 ? -0.399 4.460 -8.409 1.00 74.81 123 ARG A O 1
ATOM 1034 N N . ALA A 1 124 ? -1.196 5.042 -10.428 1.00 67.88 124 ALA A N 1
ATOM 1035 C CA . ALA A 1 124 ? 0.073 5.518 -10.979 1.00 67.88 124 ALA A CA 1
ATOM 1036 C C . ALA A 1 124 ? 0.812 6.570 -10.141 1.00 67.88 124 ALA A C 1
ATOM 1038 O O . ALA A 1 124 ? 2.039 6.653 -10.175 1.00 67.88 124 ALA A O 1
ATOM 1039 N N . SER A 1 125 ? 0.078 7.377 -9.375 1.00 67.25 125 SER A N 1
ATOM 1040 C CA . SER A 1 125 ? 0.646 8.414 -8.509 1.00 67.25 125 SER A CA 1
ATOM 1041 C C . SER A 1 125 ? 1.388 7.863 -7.288 1.00 67.25 125 SER A C 1
ATOM 1043 O O . SER A 1 125 ? 2.294 8.531 -6.799 1.00 67.25 125 SER A O 1
ATOM 1045 N N . ALA A 1 126 ? 1.025 6.664 -6.827 1.00 68.94 126 ALA A N 1
ATOM 1046 C CA . ALA A 1 126 ? 1.556 6.011 -5.628 1.00 68.94 126 ALA A CA 1
ATOM 1047 C C . ALA A 1 126 ? 2.749 5.080 -5.911 1.00 68.94 126 ALA A C 1
ATOM 1049 O O . ALA A 1 126 ? 3.423 4.603 -5.004 1.00 68.94 126 ALA A O 1
ATOM 1050 N N . HIS A 1 127 ? 3.053 4.865 -7.191 1.00 79.31 127 HIS A N 1
ATOM 1051 C CA . HIS A 1 127 ? 3.964 3.834 -7.683 1.00 79.31 127 HIS A CA 1
ATOM 1052 C C . HIS A 1 127 ? 5.432 3.929 -7.245 1.00 79.31 127 HIS A C 1
ATOM 1054 O O . HIS A 1 127 ? 6.240 3.070 -7.596 1.00 79.31 127 HIS A O 1
ATOM 1060 N N . LYS A 1 128 ? 5.818 5.004 -6.560 1.00 86.56 128 LYS A N 1
ATOM 1061 C CA . LYS A 1 128 ? 7.168 5.141 -6.006 1.00 86.56 128 LYS A CA 1
ATOM 1062 C C . LYS A 1 128 ? 7.285 4.557 -4.611 1.00 86.56 128 LYS A C 1
ATOM 1064 O O . LYS A 1 128 ? 8.399 4.294 -4.194 1.00 86.56 128 LYS A O 1
ATOM 1069 N N . GLU A 1 129 ? 6.179 4.426 -3.899 1.00 91.44 129 GLU A N 1
ATOM 1070 C CA . GLU A 1 129 ? 6.155 4.020 -2.497 1.00 91.44 129 GLU A CA 1
ATOM 1071 C C . GLU A 1 129 ? 5.679 2.565 -2.369 1.00 91.44 129 GLU A C 1
ATOM 1073 O O . GLU A 1 129 ? 6.186 1.832 -1.533 1.00 91.44 129 GLU A O 1
ATOM 1078 N N . GLY A 1 130 ? 4.802 2.105 -3.268 1.00 93.38 130 GLY A N 1
ATOM 1079 C CA . GLY A 1 130 ? 4.364 0.711 -3.329 1.00 93.38 130 GLY A CA 1
ATOM 1080 C C . GLY A 1 130 ? 3.597 0.381 -4.611 1.00 93.38 130 GLY A C 1
ATOM 1081 O O . GLY A 1 130 ? 3.527 1.184 -5.549 1.00 93.38 130 GLY A O 1
ATOM 1082 N N . GLU A 1 131 ? 3.006 -0.810 -4.643 1.00 93.50 131 GLU A N 1
ATOM 1083 C CA . GLU A 1 131 ? 2.212 -1.313 -5.770 1.00 93.50 131 GLU A CA 1
ATOM 1084 C C . GLU A 1 131 ? 0.715 -1.059 -5.577 1.00 93.50 131 GLU A C 1
ATOM 1086 O O . GLU A 1 131 ? 0.018 -0.718 -6.538 1.00 93.50 131 GLU A O 1
ATOM 1091 N N . TRP A 1 132 ? 0.251 -1.137 -4.332 1.00 94.69 132 TRP A N 1
ATOM 1092 C CA . TRP A 1 132 ? -1.123 -0.862 -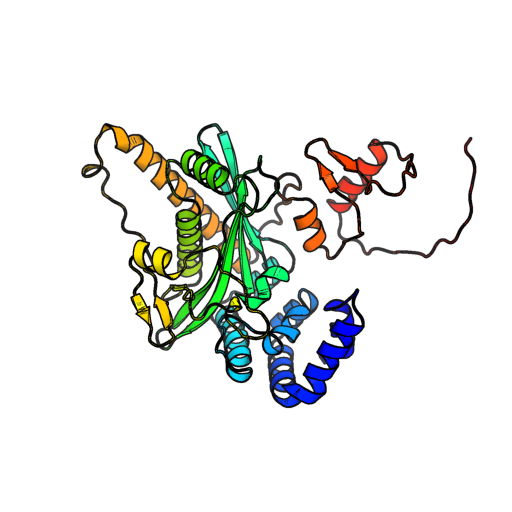3.940 1.00 94.69 132 TRP A CA 1
ATOM 1093 C C . TRP A 1 132 ? -1.255 0.460 -3.196 1.00 94.69 132 TRP A C 1
ATOM 1095 O O . TRP A 1 132 ? -0.314 0.948 -2.574 1.00 94.69 132 TRP A O 1
ATOM 1105 N N . LEU A 1 133 ? -2.455 1.026 -3.255 1.00 94.19 133 LEU A N 1
ATOM 1106 C CA . LEU A 1 133 ? -2.865 2.220 -2.537 1.00 94.19 133 LEU A CA 1
ATOM 1107 C C . LEU A 1 133 ? -4.222 1.960 -1.886 1.00 94.19 133 LEU A C 1
ATOM 1109 O O . LEU A 1 133 ? -5.213 1.755 -2.593 1.00 94.19 133 LEU A O 1
ATOM 1113 N N . ILE A 1 134 ? -4.254 2.021 -0.561 1.00 94.50 134 ILE A N 1
ATOM 1114 C CA . ILE A 1 134 ? -5.485 2.087 0.222 1.00 94.50 134 ILE A CA 1
ATOM 1115 C C . ILE A 1 134 ? -5.833 3.553 0.411 1.00 94.50 134 ILE A C 1
ATOM 1117 O O . ILE A 1 134 ? -4.966 4.359 0.746 1.00 94.50 134 ILE A O 1
ATOM 1121 N N . CYS A 1 135 ? -7.097 3.888 0.213 1.00 91.50 135 CYS A N 1
ATOM 1122 C CA . CYS A 1 135 ? -7.641 5.212 0.437 1.00 91.50 135 CYS A CA 1
ATOM 1123 C C . CYS A 1 135 ? -8.814 5.128 1.407 1.00 91.50 135 CYS A C 1
ATOM 1125 O O . CYS A 1 135 ? -9.632 4.216 1.311 1.00 91.50 135 CYS A O 1
ATOM 1127 N N . PHE A 1 136 ? -8.900 6.117 2.287 1.00 90.69 136 PHE A N 1
ATOM 1128 C CA . PHE A 1 136 ? -10.008 6.331 3.205 1.00 90.69 136 PHE A CA 1
ATOM 1129 C C . PHE A 1 136 ? -10.610 7.716 2.944 1.00 90.69 136 PHE A C 1
ATOM 1131 O O . PHE A 1 136 ? -9.877 8.706 2.798 1.00 90.69 136 PHE A O 1
ATOM 1138 N N . SER A 1 137 ? -11.935 7.760 2.801 1.00 84.62 137 SER A N 1
ATOM 1139 C CA . SER A 1 137 ? -12.695 8.965 2.466 1.00 84.62 137 SER A CA 1
ATOM 1140 C C . SER A 1 137 ? -14.047 8.972 3.171 1.00 84.62 137 SER A C 1
ATOM 1142 O O . SER A 1 137 ? -14.716 7.941 3.202 1.00 84.62 137 SER A O 1
ATOM 1144 N N . GLY A 1 138 ? -14.471 10.133 3.672 1.00 79.19 138 GLY A N 1
ATOM 1145 C CA . GLY A 1 138 ? -15.874 10.386 4.015 1.00 79.19 138 GLY A CA 1
ATOM 1146 C C . GLY A 1 138 ? -16.706 10.703 2.768 1.00 79.19 138 GLY A C 1
ATOM 1147 O O . GLY A 1 138 ? -16.176 11.250 1.796 1.00 79.19 138 GLY A O 1
ATOM 1148 N N . ALA A 1 139 ? -18.000 10.385 2.787 1.00 64.25 139 ALA A N 1
ATOM 1149 C CA . ALA A 1 139 ? -18.933 10.649 1.687 1.00 64.25 139 ALA A CA 1
ATOM 1150 C C . ALA A 1 139 ? -19.157 12.157 1.456 1.00 64.25 139 ALA A C 1
ATOM 1152 O O . ALA A 1 139 ? -19.218 12.617 0.316 1.00 64.25 139 ALA A O 1
ATOM 1153 N N . CYS A 1 140 ? -19.189 12.953 2.531 1.00 52.31 140 CYS A N 1
ATOM 1154 C CA . CYS A 1 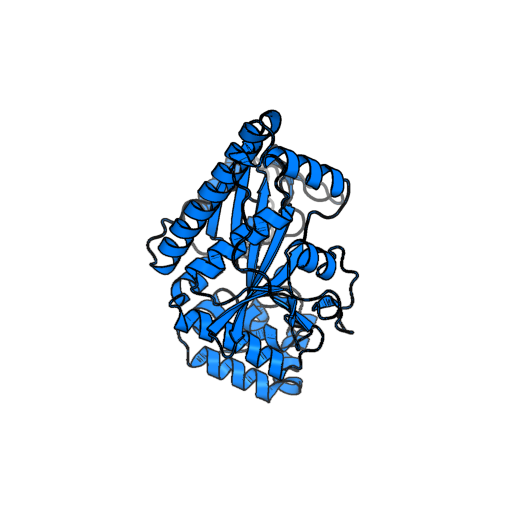140 ? -19.309 14.416 2.470 1.00 52.31 140 CYS A CA 1
ATOM 1155 C C . CYS A 1 140 ? -18.030 15.109 1.966 1.00 52.31 140 CYS A C 1
ATOM 1157 O O . CYS A 1 140 ? -18.054 16.265 1.534 1.00 52.31 140 CYS A O 1
ATOM 1159 N N . LEU A 1 141 ? -16.895 14.411 2.001 1.00 51.38 141 LEU A N 1
ATOM 1160 C CA . LEU A 1 141 ? -15.578 14.960 1.714 1.00 51.38 141 LEU A CA 1
ATOM 1161 C C . LEU A 1 141 ? -15.110 14.376 0.380 1.00 51.38 141 LEU A C 1
ATOM 1163 O O . LEU A 1 141 ? -14.521 13.306 0.306 1.00 51.38 141 LEU A O 1
ATOM 1167 N N . ALA A 1 142 ? -15.356 15.112 -0.711 1.00 48.53 142 ALA A N 1
ATOM 1168 C CA . ALA A 1 142 ? -15.098 14.711 -2.105 1.00 48.53 142 ALA A CA 1
ATOM 1169 C C . ALA A 1 142 ? -13.607 14.477 -2.476 1.00 48.53 142 ALA A C 1
ATOM 1171 O O . ALA A 1 142 ? -13.212 14.582 -3.645 1.00 48.53 142 ALA A O 1
ATOM 1172 N N . ARG A 1 143 ? -12.728 14.221 -1.501 1.00 56.81 143 ARG A N 1
ATOM 1173 C CA . ARG A 1 143 ? -11.295 13.974 -1.663 1.00 56.81 143 ARG A CA 1
ATOM 1174 C C . ARG A 1 143 ? -10.856 12.897 -0.682 1.00 56.81 143 ARG A C 1
ATOM 1176 O O . ARG A 1 143 ? -11.071 13.050 0.507 1.00 56.81 143 ARG A O 1
ATOM 1183 N N . CYS A 1 144 ? -10.109 11.916 -1.192 1.00 58.19 144 CYS A N 1
ATOM 1184 C CA . CYS A 1 144 ? -9.312 10.998 -0.380 1.00 58.19 144 CYS A CA 1
ATOM 1185 C C . CYS A 1 144 ? -8.581 11.761 0.726 1.00 58.19 144 CYS A C 1
ATOM 1187 O O . CYS A 1 144 ? -7.796 12.673 0.443 1.00 58.19 144 CYS A O 1
ATOM 1189 N N . GLU A 1 145 ? -8.865 11.384 1.962 1.00 74.69 145 GLU A N 1
ATOM 1190 C CA . GLU A 1 145 ? -8.386 12.088 3.141 1.00 74.69 145 GLU A CA 1
ATOM 1191 C C . GLU A 1 145 ? -7.102 11.465 3.641 1.00 74.69 145 GLU A C 1
ATOM 1193 O O . GLU A 1 145 ? -6.133 12.168 3.900 1.00 74.69 145 GLU A O 1
ATOM 1198 N N . PHE A 1 146 ? -7.078 10.137 3.682 1.00 88.12 146 PHE A N 1
ATOM 1199 C CA . PHE A 1 146 ? -5.931 9.375 4.135 1.00 88.12 146 PHE A CA 1
ATOM 1200 C C . PHE A 1 146 ? -5.602 8.295 3.124 1.00 88.12 146 PHE A C 1
ATOM 1202 O O . PHE A 1 146 ? -6.484 7.749 2.455 1.00 88.12 146 PHE A O 1
ATOM 1209 N N . SER A 1 147 ? -4.318 7.994 2.990 1.00 91.88 147 SER A N 1
ATOM 1210 C CA . SER A 1 147 ? -3.884 6.928 2.108 1.00 91.88 147 SER A CA 1
ATOM 1211 C C . SER A 1 147 ? -2.635 6.225 2.599 1.00 91.88 147 SER A C 1
ATOM 1213 O O . SER A 1 147 ? -1.779 6.841 3.234 1.00 91.88 147 SER A O 1
ATOM 1215 N N . VAL A 1 148 ? -2.547 4.940 2.273 1.00 95.44 148 VAL A N 1
ATOM 1216 C CA . VAL A 1 148 ? -1.402 4.087 2.578 1.00 95.44 148 VAL A CA 1
ATOM 1217 C C . VAL A 1 148 ? -0.964 3.365 1.319 1.00 95.44 148 VAL A C 1
ATOM 1219 O O . VAL A 1 148 ? -1.791 2.782 0.616 1.00 95.44 148 VAL A O 1
ATOM 1222 N N . THR A 1 149 ? 0.332 3.397 1.031 1.00 96.25 149 THR A N 1
ATOM 1223 C CA . THR A 1 149 ? 0.934 2.672 -0.086 1.00 96.25 149 THR A CA 1
ATOM 1224 C C . THR A 1 149 ? 1.619 1.408 0.398 1.00 96.25 149 THR A C 1
ATOM 1226 O O . THR A 1 149 ? 2.380 1.430 1.364 1.00 96.25 149 THR A O 1
ATOM 1229 N N . LEU A 1 150 ? 1.328 0.298 -0.278 1.00 96.69 150 LEU A N 1
ATOM 1230 C CA . LEU A 1 150 ? 1.699 -1.038 0.169 1.00 96.69 150 LEU A CA 1
ATOM 1231 C C . LEU A 1 150 ? 2.371 -1.852 -0.925 1.00 96.69 150 LEU A C 1
ATOM 1233 O O . LEU A 1 150 ? 2.075 -1.718 -2.115 1.00 96.69 150 LEU A O 1
ATOM 1237 N N . SER A 1 151 ? 3.227 -2.765 -0.499 1.00 96.81 151 SER A N 1
ATOM 1238 C CA . SER A 1 151 ? 3.812 -3.802 -1.342 1.00 96.81 151 SER A CA 1
ATOM 1239 C C . SER A 1 151 ? 4.353 -4.922 -0.468 1.00 96.81 151 SER A C 1
ATOM 1241 O O . SER A 1 151 ? 4.899 -4.659 0.594 1.00 96.81 151 SER A O 1
ATOM 1243 N N . PHE A 1 152 ? 4.271 -6.163 -0.919 1.00 97.81 152 PHE A N 1
ATOM 1244 C CA . PHE A 1 152 ? 5.039 -7.243 -0.304 1.00 97.81 152 PHE A CA 1
ATOM 1245 C C . PHE A 1 152 ? 6.556 -7.105 -0.484 1.00 97.81 152 PHE A C 1
ATOM 1247 O O . PHE A 1 152 ? 7.031 -6.704 -1.548 1.00 97.81 152 PHE A O 1
ATOM 1254 N N . ARG A 1 153 ? 7.295 -7.521 0.548 1.00 94.56 153 ARG A N 1
ATOM 1255 C CA . ARG A 1 153 ? 8.731 -7.824 0.522 1.00 94.56 153 ARG A CA 1
ATOM 1256 C C . ARG A 1 153 ? 8.954 -9.270 0.972 1.00 94.56 153 ARG A C 1
ATOM 1258 O O . ARG A 1 153 ? 8.136 -9.851 1.685 1.00 94.56 153 ARG A O 1
ATOM 1265 N N . GLN A 1 154 ? 10.082 -9.837 0.560 1.00 91.12 154 GLN A N 1
ATOM 1266 C CA . GLN A 1 154 ? 10.556 -11.121 1.064 1.00 91.12 154 GLN A CA 1
ATOM 1267 C C . GLN A 1 154 ? 11.486 -10.891 2.259 1.00 91.12 154 GLN A C 1
ATOM 1269 O O . GLN A 1 154 ? 12.436 -10.120 2.143 1.00 91.12 154 GLN A O 1
ATOM 1274 N N . SER A 1 155 ? 11.249 -11.597 3.363 1.00 88.94 155 SER A N 1
ATOM 1275 C CA . SER A 1 155 ? 12.197 -11.753 4.470 1.00 88.94 155 SER A CA 1
ATOM 1276 C C . SER A 1 155 ? 12.595 -13.230 4.624 1.00 88.94 155 SER A C 1
ATOM 1278 O O . SER A 1 155 ? 11.930 -14.101 4.050 1.00 88.94 155 SER A O 1
ATOM 1280 N N . PRO A 1 156 ? 13.653 -13.559 5.388 1.00 87.44 156 PRO A N 1
ATOM 1281 C CA . PRO A 1 156 ? 13.990 -14.952 5.693 1.00 87.44 156 PRO A CA 1
ATOM 1282 C C . PRO A 1 156 ? 12.856 -15.720 6.391 1.00 87.44 156 PRO A C 1
ATOM 1284 O O . PRO A 1 156 ? 12.709 -16.917 6.174 1.00 87.44 156 PRO A O 1
ATOM 1287 N N . ALA A 1 157 ? 12.031 -15.031 7.187 1.00 89.88 157 ALA A N 1
ATOM 1288 C CA . ALA A 1 157 ? 10.925 -15.634 7.932 1.00 89.88 157 ALA A CA 1
ATOM 1289 C C . ALA A 1 157 ? 9.633 -15.791 7.108 1.00 89.88 157 ALA A C 1
ATOM 1291 O O . ALA A 1 157 ? 8.768 -16.579 7.476 1.00 89.88 157 ALA A O 1
ATOM 1292 N N . GLY A 1 158 ? 9.463 -15.049 6.006 1.00 92.94 158 GLY A N 1
ATOM 1293 C CA . GLY A 1 158 ? 8.245 -15.118 5.195 1.00 92.94 158 GLY A CA 1
ATOM 1294 C C . GLY A 1 158 ? 7.983 -13.872 4.350 1.00 92.94 158 GLY A C 1
ATOM 1295 O O . GLY A 1 158 ? 8.886 -13.091 4.056 1.00 92.94 158 GLY A O 1
ATOM 1296 N N . VAL A 1 159 ? 6.735 -13.696 3.907 1.00 96.06 159 VAL A N 1
ATOM 1297 C CA . VAL A 1 159 ? 6.296 -12.431 3.288 1.00 96.06 159 VAL A CA 1
ATOM 1298 C C . VAL A 1 159 ? 6.085 -11.399 4.384 1.00 96.06 159 VAL A C 1
ATOM 1300 O O . VAL A 1 159 ? 5.387 -11.680 5.355 1.00 96.06 159 VAL A O 1
ATOM 1303 N N . VAL A 1 160 ? 6.603 -10.191 4.196 1.00 96.88 160 VAL A N 1
ATOM 1304 C CA . VAL A 1 160 ? 6.241 -9.031 5.019 1.00 96.88 160 VAL A CA 1
ATOM 1305 C C . VAL A 1 160 ? 5.490 -8.008 4.176 1.00 96.88 160 VAL A C 1
ATOM 1307 O O . VAL A 1 160 ? 5.751 -7.856 2.976 1.00 96.88 160 VAL A O 1
ATOM 1310 N N . LEU A 1 161 ? 4.542 -7.307 4.792 1.00 98.25 161 LEU A N 1
ATOM 1311 C CA . LEU A 1 161 ? 3.813 -6.224 4.144 1.00 98.25 161 LEU A CA 1
ATOM 1312 C C . LEU A 1 161 ? 4.528 -4.900 4.419 1.00 98.25 161 LEU A C 1
ATOM 1314 O O . LEU A 1 161 ? 4.558 -4.424 5.549 1.00 98.25 161 LEU A O 1
ATOM 1318 N N . PHE A 1 162 ? 5.110 -4.305 3.383 1.00 98.06 162 PHE A N 1
ATOM 1319 C CA . PHE A 1 162 ? 5.833 -3.043 3.479 1.00 98.06 162 PHE A CA 1
ATOM 1320 C C . PHE A 1 162 ? 4.913 -1.854 3.193 1.00 98.06 162 PHE A C 1
ATOM 1322 O O . PHE A 1 162 ? 4.247 -1.814 2.154 1.00 98.06 162 PHE A O 1
ATOM 1329 N N . ILE A 1 163 ? 4.933 -0.873 4.091 1.00 98.00 163 ILE A N 1
ATOM 1330 C CA . ILE A 1 163 ? 4.295 0.433 3.986 1.00 98.00 163 ILE A CA 1
ATOM 1331 C C . ILE A 1 163 ? 5.346 1.445 3.521 1.00 98.00 163 ILE A C 1
ATOM 1333 O O . ILE A 1 163 ? 6.214 1.868 4.289 1.00 98.00 163 ILE A O 1
ATOM 1337 N N . GLY A 1 164 ? 5.253 1.864 2.260 1.00 95.75 164 GLY A N 1
ATOM 1338 C CA . GLY A 1 164 ? 6.174 2.848 1.683 1.00 95.75 164 GLY A CA 1
ATOM 1339 C C . GLY A 1 164 ? 5.723 4.296 1.822 1.00 95.75 164 GLY A C 1
ATOM 1340 O O . GLY A 1 164 ? 6.472 5.203 1.463 1.00 95.75 164 GLY A O 1
ATOM 1341 N N . GLY A 1 165 ? 4.503 4.514 2.306 1.00 93.81 165 GLY A N 1
ATOM 1342 C CA . GLY A 1 165 ? 3.929 5.837 2.460 1.00 93.81 165 GLY A CA 1
ATOM 1343 C C . GLY A 1 165 ? 2.616 5.806 3.230 1.00 93.81 165 GLY A C 1
ATOM 1344 O O . GLY A 1 165 ? 1.778 4.929 3.028 1.00 93.81 165 GLY A O 1
ATOM 1345 N N . LEU A 1 166 ? 2.446 6.789 4.108 1.00 92.56 166 LEU A N 1
ATOM 1346 C CA . LEU A 1 166 ? 1.245 7.039 4.897 1.00 92.56 166 LEU A CA 1
ATOM 1347 C C . LEU A 1 166 ? 1.004 8.549 4.863 1.00 92.56 166 LEU A C 1
ATOM 1349 O O . LEU A 1 166 ? 1.836 9.340 5.300 1.00 92.56 166 LEU A O 1
ATOM 1353 N N . GLN A 1 167 ? -0.108 8.957 4.261 1.00 87.19 167 GLN A N 1
ATOM 1354 C CA . GLN A 1 167 ? -0.405 10.362 3.991 1.00 87.19 167 GLN A CA 1
ATOM 1355 C C . GLN A 1 167 ? -1.786 10.713 4.533 1.00 87.19 167 GLN A C 1
ATOM 1357 O O . GLN A 1 167 ? -2.732 9.946 4.357 1.00 87.19 167 GLN A O 1
ATOM 1362 N N . GLY A 1 168 ? -1.888 11.872 5.181 1.00 86.19 168 GLY A N 1
ATOM 1363 C CA . GLY A 1 168 ? -3.151 12.474 5.604 1.00 86.19 168 GLY A CA 1
ATOM 1364 C C . GLY A 1 168 ? -3.587 13.625 4.694 1.00 86.19 168 GLY A C 1
ATOM 1365 O O . GLY A 1 168 ? -2.949 13.882 3.664 1.00 86.19 168 GLY A O 1
ATOM 1366 N N . PRO A 1 169 ? -4.656 14.346 5.069 1.00 82.06 169 PRO A N 1
ATOM 1367 C CA . PRO A 1 169 ? -5.188 15.416 4.250 1.00 82.06 169 PRO A CA 1
ATOM 1368 C C . PRO A 1 169 ? -4.175 16.556 4.148 1.00 82.06 169 PRO A C 1
ATOM 1370 O O . PRO A 1 169 ? -3.491 16.904 5.106 1.00 82.06 169 PRO A O 1
ATOM 1373 N N . THR A 1 170 ? -4.097 17.163 2.968 1.00 76.62 170 THR A N 1
ATOM 1374 C CA . THR A 1 170 ? -3.232 18.319 2.700 1.00 76.62 170 THR A CA 1
ATOM 1375 C C . THR A 1 170 ? -4.063 19.543 2.337 1.00 76.62 170 THR A C 1
ATOM 1377 O O . THR A 1 170 ? -5.108 19.406 1.696 1.00 76.62 170 THR A O 1
ATOM 1380 N N . GLY A 1 171 ? -3.536 20.732 2.622 1.00 77.88 171 GLY A N 1
ATOM 1381 C CA . GLY A 1 171 ? -4.139 22.009 2.239 1.00 77.88 171 GLY A CA 1
ATOM 1382 C C . GLY A 1 171 ? -4.795 22.728 3.413 1.00 77.88 171 GLY A C 1
ATOM 1383 O O . GLY A 1 171 ? -4.491 22.444 4.571 1.00 77.88 171 GLY A O 1
ATOM 1384 N N . VAL A 1 172 ? -5.666 23.685 3.088 1.00 74.88 172 VAL A N 1
ATOM 1385 C CA . VAL A 1 172 ? -6.383 24.497 4.078 1.00 74.88 172 VAL A CA 1
ATOM 1386 C C . VAL A 1 172 ? -7.204 23.587 4.989 1.00 74.88 172 VAL A C 1
ATOM 1388 O O . VAL A 1 172 ? -7.865 22.667 4.510 1.00 74.88 172 VAL A O 1
ATOM 1391 N N . ASP A 1 173 ? -7.105 23.842 6.292 1.00 82.00 173 ASP A N 1
ATOM 1392 C CA . ASP A 1 173 ? -7.816 23.131 7.356 1.00 82.00 173 ASP A CA 1
ATOM 1393 C C . ASP A 1 173 ? -7.598 21.602 7.418 1.00 82.00 173 ASP A C 1
ATOM 1395 O O . ASP A 1 173 ? -8.458 20.821 7.821 1.00 82.00 173 ASP A O 1
ATOM 1399 N N . ALA A 1 174 ? -6.402 21.133 7.047 1.00 83.12 174 ALA A N 1
ATOM 1400 C CA . ALA A 1 174 ? -6.039 19.722 7.205 1.00 83.12 174 ALA A CA 1
ATOM 1401 C C . ALA A 1 174 ? -6.187 19.229 8.660 1.00 83.12 174 ALA A C 1
ATOM 1403 O O . ALA A 1 174 ? -6.638 18.109 8.890 1.00 83.12 174 ALA A O 1
ATOM 1404 N N . HIS A 1 175 ? -5.835 20.067 9.639 1.00 85.31 175 HIS A N 1
ATOM 1405 C CA . HIS A 1 175 ? -5.929 19.724 11.059 1.00 85.31 175 HIS A CA 1
ATOM 1406 C C . HIS A 1 175 ? -7.381 19.646 11.550 1.00 85.31 175 HIS A C 1
ATOM 1408 O O . HIS A 1 175 ? -7.704 18.711 12.288 1.00 85.31 175 HIS A O 1
ATOM 1414 N N . GLY A 1 176 ? -8.253 20.576 11.134 1.00 86.94 176 GLY A N 1
ATOM 1415 C CA . GLY A 1 176 ? -9.682 20.539 11.453 1.00 86.94 176 GLY A CA 1
ATOM 1416 C C . GLY A 1 176 ? -10.328 19.266 10.927 1.00 86.94 176 GLY A C 1
ATOM 1417 O O . GLY A 1 176 ? -10.905 18.513 11.708 1.00 86.94 176 GLY A O 1
ATOM 1418 N N . ARG A 1 177 ? -10.066 18.921 9.662 1.00 85.62 177 ARG A N 1
ATOM 1419 C CA . ARG A 1 177 ? -10.549 17.671 9.054 1.00 85.62 177 ARG A CA 1
ATOM 1420 C C . ARG A 1 177 ? -10.085 16.420 9.792 1.00 85.62 177 ARG A C 1
ATOM 1422 O O . ARG A 1 177 ? -10.890 15.546 10.089 1.00 85.62 177 ARG A O 1
ATOM 1429 N N . VAL A 1 178 ? -8.803 16.329 10.161 1.00 88.94 178 VAL A N 1
ATOM 1430 C CA . VAL A 1 178 ? -8.312 15.193 10.970 1.00 88.94 178 VAL A CA 1
ATOM 1431 C C . VAL A 1 178 ? -9.086 15.096 12.289 1.00 88.94 178 VAL A C 1
ATOM 1433 O O . VAL A 1 178 ? -9.439 13.994 12.710 1.00 88.94 178 VAL A O 1
ATOM 1436 N N . LYS A 1 179 ? -9.362 16.230 12.944 1.00 89.38 179 LYS A N 1
ATOM 1437 C CA . LYS A 1 179 ? -10.102 16.280 14.210 1.00 89.38 179 LYS A CA 1
ATOM 1438 C C . LYS A 1 179 ? -11.565 15.871 14.036 1.00 89.38 179 LYS A C 1
ATOM 1440 O O . LYS A 1 179 ? -12.071 15.134 14.879 1.00 89.38 179 LYS A O 1
ATOM 1445 N N . GLU A 1 180 ? -12.227 16.324 12.979 1.00 88.44 180 GLU A N 1
ATOM 1446 C CA . GLU A 1 180 ? -13.610 15.960 12.648 1.00 88.44 180 GLU A CA 1
ATOM 1447 C C . GLU A 1 180 ? -13.739 14.458 12.423 1.00 88.44 180 GLU A C 1
ATOM 1449 O O . GLU A 1 180 ? -14.476 13.795 13.151 1.00 88.44 180 GLU A O 1
ATOM 1454 N N . VAL A 1 181 ? -12.907 13.902 11.543 1.00 89.56 181 VAL A N 1
ATOM 1455 C CA . VAL A 1 181 ? -12.918 12.468 11.239 1.00 89.56 181 VAL A CA 1
ATOM 1456 C C . VAL A 1 181 ? -12.572 11.647 12.482 1.00 89.56 181 VAL A C 1
ATOM 1458 O O . VAL A 1 181 ? -13.224 10.653 12.772 1.00 89.56 181 VAL A O 1
ATOM 1461 N N . THR A 1 182 ? -11.611 12.090 13.303 1.00 91.50 182 THR A N 1
ATOM 1462 C CA . THR A 1 182 ? -11.304 11.412 14.579 1.00 91.50 182 THR A CA 1
ATOM 1463 C C . THR A 1 182 ? -12.526 11.367 15.506 1.00 91.50 182 THR A C 1
ATOM 1465 O O . THR A 1 182 ? -12.764 10.365 16.176 1.00 91.50 182 THR A O 1
ATOM 1468 N N . ARG A 1 183 ? -13.332 12.436 15.559 1.00 90.62 183 ARG A N 1
ATOM 1469 C CA . ARG A 1 183 ? -14.567 12.465 16.365 1.00 90.62 183 ARG A CA 1
ATOM 1470 C C . ARG A 1 183 ? -15.651 11.563 15.778 1.00 90.62 183 ARG A C 1
ATOM 1472 O O . ARG A 1 183 ? -16.378 10.940 16.553 1.00 90.62 183 ARG A O 1
ATOM 1479 N N . ALA A 1 184 ? -15.745 11.488 14.452 1.00 90.62 184 ALA A N 1
ATOM 1480 C CA . ALA A 1 184 ? -16.656 10.590 13.752 1.00 90.62 184 ALA A CA 1
ATOM 1481 C C . ALA A 1 184 ? -16.307 9.112 14.004 1.00 90.62 184 ALA A C 1
ATOM 1483 O O . ALA A 1 184 ? -17.198 8.286 14.178 1.00 90.62 184 ALA A O 1
ATOM 1484 N N . LEU A 1 185 ? -15.018 8.796 14.146 1.00 92.62 185 LEU A N 1
ATOM 1485 C CA . LEU A 1 185 ? -14.498 7.456 14.438 1.00 92.62 185 LEU A CA 1
ATOM 1486 C C . LEU A 1 185 ? -14.419 7.131 15.946 1.00 92.62 185 LEU A C 1
ATOM 1488 O O . LEU A 1 185 ? -13.550 6.375 16.376 1.00 92.62 185 LEU A O 1
ATOM 1492 N N . TYR A 1 186 ? -15.288 7.715 16.780 1.00 92.38 186 TYR A N 1
ATOM 1493 C CA . TYR A 1 186 ? -15.315 7.485 18.240 1.00 92.38 186 TYR A CA 1
ATOM 1494 C C . TYR A 1 186 ? -13.960 7.722 18.940 1.00 92.38 186 TYR A C 1
ATOM 1496 O O . TYR A 1 186 ? -13.576 7.009 19.870 1.00 92.38 186 TYR A O 1
ATOM 1504 N N . GLY A 1 187 ? -13.208 8.717 18.465 1.00 91.38 187 GLY A N 1
ATOM 1505 C CA . GLY A 1 187 ? -11.891 9.072 18.988 1.00 91.38 187 GLY A CA 1
ATOM 1506 C C . GLY A 1 187 ? -10.729 8.283 18.381 1.00 91.38 187 GLY A C 1
ATOM 1507 O O . GLY A 1 187 ? -9.583 8.541 18.755 1.00 91.38 187 GLY A O 1
ATOM 1508 N N . GLU A 1 188 ? -10.981 7.351 17.458 1.00 92.50 188 GLU A N 1
ATOM 1509 C CA . GLU A 1 188 ? -9.924 6.643 16.738 1.00 92.50 188 GLU A CA 1
ATOM 1510 C C . GLU A 1 188 ? -9.272 7.561 15.702 1.00 92.50 188 GLU A C 1
ATOM 1512 O O . GLU A 1 188 ? -9.941 8.198 14.885 1.00 92.50 188 GLU A O 1
ATOM 1517 N N . ARG A 1 189 ? -7.940 7.654 15.729 1.00 91.81 189 ARG A N 1
ATOM 1518 C CA . ARG A 1 189 ? -7.229 8.516 14.782 1.00 91.81 189 ARG A CA 1
ATOM 1519 C C . ARG A 1 189 ? -7.243 7.852 13.400 1.00 91.81 189 ARG A C 1
ATOM 1521 O O . ARG A 1 189 ? -6.891 6.679 13.296 1.00 91.81 189 ARG A O 1
ATOM 1528 N N . PRO A 1 190 ? -7.501 8.588 12.307 1.00 92.00 190 PRO A N 1
ATOM 1529 C CA . PRO A 1 190 ? -7.553 8.002 10.967 1.00 92.00 190 PRO A CA 1
ATOM 1530 C C . PRO A 1 190 ? -6.300 7.218 10.561 1.00 92.00 190 PRO A C 1
ATOM 1532 O O . PRO A 1 190 ? -6.397 6.165 9.944 1.00 92.00 190 PRO A O 1
ATOM 1535 N N . ARG A 1 191 ? -5.105 7.688 10.941 1.00 93.44 191 ARG A N 1
ATOM 1536 C CA . ARG A 1 191 ? -3.843 6.977 10.663 1.00 93.44 191 ARG A CA 1
ATOM 1537 C C . ARG A 1 191 ? -3.758 5.610 11.360 1.00 93.44 191 ARG A C 1
ATOM 1539 O O . ARG A 1 191 ? -3.203 4.677 10.793 1.00 93.44 191 ARG A O 1
ATOM 1546 N N . ASN A 1 192 ? -4.328 5.502 12.559 1.00 94.19 192 ASN A N 1
ATOM 1547 C CA . ASN A 1 192 ? -4.383 4.275 13.343 1.00 94.19 192 ASN A CA 1
ATOM 1548 C C . ASN A 1 192 ? -5.400 3.305 12.731 1.00 94.19 192 ASN A C 1
ATOM 1550 O O . ASN A 1 192 ? -5.067 2.145 12.504 1.00 94.19 192 ASN A O 1
ATOM 1554 N N . LEU A 1 193 ? -6.576 3.805 12.328 1.00 95.31 193 LEU A N 1
ATOM 1555 C CA . LEU A 1 193 ? -7.538 3.028 11.542 1.00 95.31 193 LEU A CA 1
ATOM 1556 C C . LEU A 1 193 ? -6.897 2.478 10.258 1.00 95.31 193 LEU A C 1
ATOM 1558 O O . LEU A 1 193 ? -7.028 1.295 9.963 1.00 95.31 193 LEU A O 1
ATOM 1562 N N . MET A 1 194 ? -6.153 3.303 9.516 1.00 96.44 194 MET A N 1
ATOM 1563 C CA . MET A 1 194 ? -5.452 2.848 8.312 1.00 96.44 194 MET A CA 1
ATOM 1564 C C . MET A 1 194 ? -4.439 1.739 8.617 1.00 96.44 194 MET A C 1
ATOM 1566 O O . MET A 1 194 ? -4.327 0.801 7.832 1.00 96.44 194 MET A O 1
ATOM 1570 N N . LEU A 1 195 ? -3.735 1.793 9.750 1.00 97.19 195 LEU A N 1
ATOM 1571 C CA . LEU A 1 195 ? -2.844 0.706 10.159 1.00 97.19 195 LEU A CA 1
ATOM 1572 C C . LEU A 1 195 ? -3.615 -0.574 10.519 1.00 97.19 195 LEU A C 1
ATOM 1574 O O . LEU A 1 195 ? -3.161 -1.658 10.167 1.00 97.19 195 LEU A O 1
ATOM 1578 N N . GLU A 1 196 ? -4.798 -0.483 11.129 1.00 97.38 196 GLU A N 1
ATOM 1579 C CA . GLU A 1 196 ? -5.667 -1.650 11.362 1.00 97.38 196 GLU A CA 1
ATOM 1580 C C . GLU A 1 196 ? -6.150 -2.300 10.056 1.00 97.38 196 GLU A C 1
ATOM 1582 O O . GLU A 1 196 ? -6.198 -3.532 9.945 1.00 97.38 196 GLU A O 1
ATOM 1587 N N . VAL A 1 197 ? -6.429 -1.495 9.025 1.00 97.69 197 VAL A N 1
ATOM 1588 C CA . VAL A 1 197 ? -6.721 -1.999 7.672 1.00 97.69 197 VAL A CA 1
ATOM 1589 C C . VAL A 1 197 ? -5.514 -2.767 7.125 1.00 97.69 197 VAL A C 1
ATOM 1591 O O . VAL A 1 197 ? -5.660 -3.889 6.638 1.00 97.69 197 VAL A O 1
ATOM 1594 N N . VAL A 1 198 ? -4.307 -2.200 7.250 1.00 98.31 198 VAL A N 1
ATOM 1595 C CA . VAL A 1 198 ? -3.058 -2.848 6.816 1.00 98.31 198 VAL A CA 1
ATOM 1596 C C . VAL A 1 198 ? -2.813 -4.150 7.580 1.00 98.31 198 VAL A C 1
ATOM 1598 O O . VAL A 1 198 ? -2.516 -5.162 6.950 1.00 98.31 198 VAL A O 1
ATOM 1601 N N . ARG A 1 199 ? -2.991 -4.160 8.908 1.00 98.06 199 ARG A N 1
ATOM 1602 C CA . ARG A 1 199 ? -2.879 -5.360 9.757 1.00 98.06 199 ARG A CA 1
ATOM 1603 C C . ARG A 1 199 ? -3.843 -6.455 9.316 1.00 98.06 199 ARG A C 1
ATOM 1605 O O . ARG A 1 199 ? -3.471 -7.624 9.286 1.00 98.06 199 ARG A O 1
ATOM 1612 N N . THR A 1 200 ? -5.060 -6.087 8.932 1.00 98.31 200 THR A N 1
ATOM 1613 C CA . THR A 1 200 ? -6.060 -7.046 8.443 1.00 98.31 200 THR A CA 1
ATOM 1614 C C . THR A 1 200 ? -5.650 -7.650 7.107 1.00 98.31 200 THR A C 1
ATOM 1616 O O . THR A 1 200 ? -5.639 -8.868 6.970 1.00 98.31 200 THR A O 1
ATOM 1619 N N . ILE A 1 201 ? -5.215 -6.825 6.152 1.00 98.12 201 ILE A N 1
ATOM 1620 C CA . ILE A 1 201 ? -4.714 -7.304 4.855 1.00 98.12 201 ILE A CA 1
ATOM 1621 C C . ILE A 1 201 ? -3.472 -8.183 5.038 1.00 98.12 201 ILE A C 1
ATOM 1623 O O . ILE A 1 201 ? -3.377 -9.229 4.405 1.00 98.12 201 ILE A O 1
ATOM 1627 N N . ALA A 1 202 ? -2.549 -7.800 5.926 1.00 98.12 202 ALA A N 1
ATOM 1628 C CA . ALA A 1 202 ? -1.366 -8.592 6.257 1.00 98.12 202 ALA A CA 1
ATOM 1629 C C . ALA A 1 202 ? -1.747 -9.977 6.802 1.00 98.12 202 ALA A C 1
ATOM 1631 O O . ALA A 1 202 ? -1.179 -10.975 6.367 1.00 98.12 202 ALA A O 1
ATOM 1632 N N . ARG A 1 203 ? -2.738 -10.051 7.703 1.00 97.81 203 ARG A N 1
ATOM 1633 C CA . ARG A 1 203 ? -3.260 -11.320 8.236 1.00 97.81 203 ARG A CA 1
ATOM 1634 C C . ARG A 1 203 ? -3.877 -12.190 7.142 1.00 97.81 203 ARG A C 1
ATOM 1636 O O . ARG A 1 203 ? -3.521 -13.358 7.040 1.00 97.81 203 ARG A O 1
ATOM 1643 N N . VAL A 1 204 ? -4.733 -11.621 6.292 1.00 97.25 204 VAL A N 1
ATOM 1644 C CA . VAL A 1 204 ? -5.357 -12.348 5.168 1.00 97.25 204 VAL A CA 1
ATOM 1645 C C . VAL A 1 204 ? -4.309 -12.836 4.161 1.00 97.25 204 VAL A C 1
ATOM 1647 O O . VAL A 1 204 ? -4.438 -13.922 3.605 1.00 97.25 204 VAL A O 1
ATOM 1650 N N . ALA A 1 205 ? -3.241 -12.066 3.950 1.00 97.12 205 ALA A N 1
ATOM 1651 C CA . ALA A 1 205 ? -2.120 -12.440 3.090 1.00 97.12 205 ALA A CA 1
ATOM 1652 C C . ALA A 1 205 ? -1.160 -13.468 3.718 1.00 97.12 205 ALA A C 1
ATOM 1654 O O . ALA A 1 205 ? -0.219 -13.897 3.047 1.00 97.12 205 ALA A O 1
ATOM 1655 N N . GLY A 1 206 ? -1.336 -13.823 4.997 1.00 97.12 206 GLY A N 1
ATOM 1656 C CA . GLY A 1 206 ? -0.400 -14.678 5.731 1.00 97.12 206 GLY A CA 1
ATOM 1657 C C . GLY A 1 206 ? 0.982 -14.042 5.923 1.00 97.12 206 GLY A C 1
ATOM 1658 O O . GLY A 1 206 ? 1.991 -14.746 5.948 1.00 97.12 206 GLY A O 1
ATOM 1659 N N . CYS A 1 207 ? 1.063 -12.711 6.001 1.00 97.94 207 CYS A N 1
ATOM 1660 C CA . CYS A 1 207 ? 2.323 -12.021 6.253 1.00 97.94 207 CYS A CA 1
ATOM 1661 C C . CYS A 1 207 ? 2.817 -12.271 7.680 1.00 97.94 207 CYS A C 1
ATOM 1663 O O . CYS A 1 207 ? 2.047 -12.219 8.638 1.00 97.94 207 CYS A O 1
ATOM 1665 N N . VAL A 1 208 ? 4.130 -12.448 7.820 1.00 96.56 208 VAL A N 1
ATOM 1666 C CA . VAL A 1 208 ? 4.793 -12.668 9.116 1.00 96.56 208 VAL A CA 1
ATOM 1667 C C . VAL A 1 208 ? 5.111 -11.366 9.855 1.00 96.56 208 VAL A C 1
ATOM 1669 O O . VAL A 1 208 ? 5.520 -11.392 11.010 1.00 96.56 208 VAL A O 1
ATOM 1672 N N . GLY A 1 209 ? 4.943 -10.219 9.195 1.00 96.69 209 GLY A N 1
ATOM 1673 C CA . GLY A 1 209 ? 5.221 -8.910 9.773 1.00 96.69 209 GLY A CA 1
ATOM 1674 C C . GLY A 1 209 ? 4.818 -7.757 8.861 1.00 96.69 209 GLY A C 1
ATOM 1675 O O . GLY A 1 209 ? 4.514 -7.947 7.677 1.00 96.69 209 GLY A O 1
ATOM 1676 N N . ILE A 1 210 ? 4.840 -6.552 9.431 1.00 98.12 210 ILE A N 1
ATOM 1677 C CA . ILE A 1 210 ? 4.598 -5.289 8.732 1.00 98.12 210 ILE A CA 1
ATOM 1678 C C . ILE A 1 210 ? 5.822 -4.404 8.908 1.00 98.12 210 ILE A C 1
ATOM 1680 O O . ILE A 1 210 ? 6.256 -4.156 10.029 1.00 98.12 210 ILE A O 1
ATOM 1684 N N . GLU A 1 211 ? 6.350 -3.896 7.805 1.00 97.69 211 GLU A N 1
ATOM 1685 C CA . GLU A 1 211 ? 7.458 -2.946 7.816 1.00 97.69 211 GLU A CA 1
ATOM 1686 C C . GLU A 1 211 ? 6.971 -1.573 7.367 1.00 97.69 211 GLU A C 1
ATOM 1688 O O . GLU A 1 211 ? 6.178 -1.466 6.438 1.00 97.69 211 GLU A O 1
ATOM 1693 N N . LEU A 1 212 ? 7.472 -0.513 7.985 1.00 97.94 212 LEU A N 1
ATOM 1694 C CA . LEU A 1 212 ? 7.187 0.871 7.636 1.00 97.94 212 LEU A CA 1
ATOM 1695 C C . LEU A 1 212 ? 8.487 1.583 7.268 1.00 97.94 212 LEU A C 1
ATOM 1697 O O . LEU A 1 212 ? 9.496 1.477 7.963 1.00 97.94 212 LEU A O 1
ATOM 1701 N N . VAL A 1 213 ? 8.471 2.329 6.168 1.00 97.06 213 VAL A N 1
ATOM 1702 C CA . VAL A 1 213 ? 9.615 3.154 5.775 1.00 97.06 213 VAL A CA 1
ATOM 1703 C C . VAL A 1 213 ? 9.937 4.205 6.847 1.00 97.06 213 VAL A C 1
ATOM 1705 O O . VAL A 1 213 ? 9.032 4.809 7.417 1.00 97.06 213 VAL A O 1
ATOM 1708 N N . SER A 1 214 ? 11.220 4.454 7.111 1.00 96.62 214 SER A N 1
ATOM 1709 C CA . SER A 1 214 ? 11.635 5.557 7.991 1.00 96.62 214 SER A CA 1
ATOM 1710 C C . SER A 1 214 ? 11.635 6.898 7.262 1.00 96.62 214 SER A C 1
ATOM 1712 O O . SER A 1 214 ? 11.764 6.966 6.033 1.00 96.62 214 SER A O 1
ATOM 1714 N N . SER A 1 215 ? 11.584 7.995 8.020 1.00 94.50 215 SER A N 1
ATOM 1715 C CA . SER A 1 215 ? 11.687 9.347 7.453 1.00 94.50 215 SER A CA 1
ATOM 1716 C C . SER A 1 215 ? 13.000 9.551 6.681 1.00 94.50 215 SER A C 1
ATOM 1718 O O . SER A 1 215 ? 13.013 10.225 5.645 1.00 94.50 215 SER A O 1
ATOM 1720 N N . ALA A 1 216 ? 14.091 8.923 7.141 1.00 93.44 216 ALA A N 1
ATOM 1721 C CA . ALA A 1 216 ? 15.418 8.984 6.524 1.00 93.44 216 ALA A CA 1
ATOM 1722 C C . ALA A 1 216 ? 15.506 8.207 5.198 1.00 93.44 216 ALA A C 1
ATOM 1724 O O . ALA A 1 216 ? 16.132 8.664 4.235 1.00 93.44 216 ALA A O 1
ATOM 1725 N N . THR A 1 217 ? 14.854 7.044 5.116 1.00 94.69 217 THR A N 1
ATOM 1726 C CA . THR A 1 217 ? 14.917 6.182 3.925 1.00 94.69 217 THR A CA 1
ATOM 1727 C C . THR A 1 217 ? 13.746 6.351 2.967 1.00 94.69 217 THR A C 1
ATOM 1729 O O . THR A 1 217 ? 13.758 5.743 1.897 1.00 94.69 217 THR A O 1
ATOM 1732 N N . HIS A 1 218 ? 12.770 7.207 3.283 1.00 95.25 218 HIS A N 1
ATOM 1733 C CA . HIS A 1 218 ? 11.619 7.478 2.422 1.00 95.25 218 HIS A CA 1
ATOM 1734 C C . HIS A 1 218 ? 12.048 7.804 0.987 1.00 95.25 218 HIS A C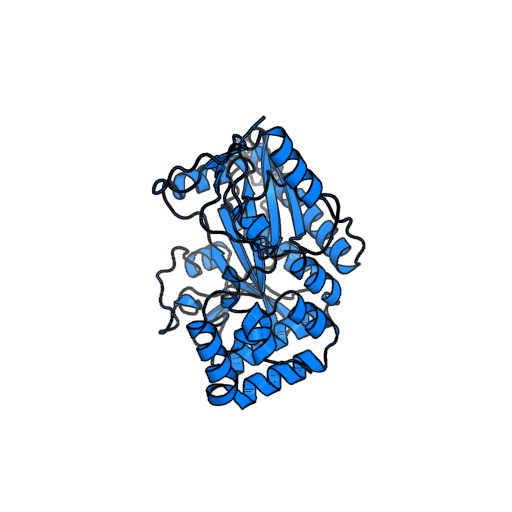 1
ATOM 1736 O O . HIS A 1 218 ? 12.982 8.575 0.767 1.00 95.25 218 HIS A O 1
ATOM 1742 N N . VAL A 1 219 ? 11.337 7.298 -0.027 1.00 92.88 219 VAL A N 1
ATOM 1743 C CA . VAL A 1 219 ? 11.698 7.476 -1.451 1.00 92.88 219 VAL A CA 1
ATOM 1744 C C . VAL A 1 219 ? 11.903 8.945 -1.873 1.00 92.88 219 VAL A C 1
ATOM 1746 O O . VAL A 1 219 ? 12.683 9.248 -2.781 1.00 92.88 219 VAL A O 1
ATOM 1749 N N . TYR A 1 220 ? 11.237 9.879 -1.189 1.00 91.56 220 TYR A N 1
ATOM 1750 C CA . TYR A 1 220 ? 11.382 11.329 -1.378 1.00 91.56 220 TYR A CA 1
ATOM 1751 C C . TYR A 1 220 ? 12.590 11.956 -0.675 1.00 91.56 220 TYR A C 1
ATOM 1753 O O . TYR A 1 220 ? 12.751 13.165 -0.764 1.00 91.56 220 TYR A O 1
ATOM 1761 N N . GLN A 1 221 ? 13.475 11.175 -0.062 1.00 90.19 221 GLN A N 1
ATOM 1762 C CA . GLN A 1 221 ? 14.820 11.617 0.321 1.00 90.19 221 GLN A CA 1
ATOM 1763 C C . GLN A 1 221 ? 15.853 11.366 -0.787 1.00 90.19 221 GLN A C 1
ATOM 1765 O O . GLN A 1 221 ? 16.985 11.835 -0.713 1.00 90.19 221 GLN A O 1
ATOM 1770 N N . HIS A 1 222 ? 15.476 10.680 -1.874 1.00 89.00 222 HIS A N 1
ATOM 1771 C CA . HIS A 1 222 ? 16.369 10.482 -3.015 1.00 89.00 222 HIS A CA 1
ATOM 1772 C C . HIS A 1 222 ? 16.706 11.830 -3.683 1.00 89.00 222 HIS A C 1
ATOM 1774 O O . HIS A 1 222 ? 15.805 12.556 -4.104 1.00 89.00 222 HIS A O 1
ATOM 1780 N N . ALA A 1 223 ? 17.995 12.096 -3.944 1.00 84.50 223 ALA A N 1
ATOM 1781 C CA . ALA A 1 223 ? 18.515 13.353 -4.513 1.00 84.50 223 ALA A CA 1
ATOM 1782 C C . ALA A 1 223 ? 17.702 13.917 -5.701 1.00 84.50 223 ALA A C 1
ATOM 1784 O O . ALA A 1 223 ? 17.242 15.052 -5.681 1.00 84.50 223 ALA A O 1
ATOM 1785 N N . ARG A 1 224 ? 17.420 13.090 -6.720 1.00 79.62 224 ARG A N 1
ATOM 1786 C CA . ARG A 1 224 ? 16.621 13.470 -7.908 1.00 79.62 224 ARG A CA 1
ATOM 1787 C C . ARG A 1 224 ? 15.176 13.921 -7.629 1.00 79.62 224 ARG A C 1
ATOM 1789 O O . ARG A 1 224 ? 14.515 14.397 -8.553 1.00 79.62 224 ARG A O 1
ATOM 1796 N N . ARG A 1 225 ? 14.616 13.639 -6.449 1.00 75.56 225 ARG A N 1
ATOM 1797 C CA . ARG A 1 225 ? 13.181 13.783 -6.133 1.00 75.56 225 ARG A CA 1
ATOM 1798 C C . ARG A 1 225 ? 12.933 14.249 -4.698 1.00 75.56 225 ARG A C 1
ATOM 1800 O O . ARG A 1 225 ? 11.868 13.936 -4.165 1.00 75.56 225 ARG A O 1
ATOM 1807 N N . ARG A 1 226 ? 13.884 14.983 -4.115 1.00 83.25 226 ARG A N 1
ATOM 1808 C CA . ARG A 1 226 ? 13.805 15.420 -2.725 1.00 83.25 226 ARG A CA 1
ATOM 1809 C C . ARG A 1 226 ? 12.534 16.235 -2.469 1.00 83.25 226 ARG A C 1
ATOM 1811 O O . ARG A 1 226 ? 12.218 17.133 -3.251 1.00 83.25 226 ARG A O 1
ATOM 1818 N N . LYS A 1 227 ? 11.796 15.896 -1.414 1.00 82.69 227 LYS A N 1
ATOM 1819 C CA . LYS A 1 227 ? 10.636 16.656 -0.931 1.00 82.69 227 LYS A CA 1
ATOM 1820 C C . LYS A 1 227 ? 10.586 16.624 0.587 1.00 82.69 227 LYS A C 1
ATOM 1822 O O . LYS A 1 227 ? 11.021 15.650 1.195 1.00 82.69 227 LYS A O 1
ATOM 1827 N N . ASN A 1 228 ? 9.977 17.652 1.164 1.00 83.44 228 ASN A N 1
ATOM 1828 C CA . ASN A 1 228 ? 9.643 17.645 2.579 1.00 83.44 228 ASN A CA 1
ATOM 1829 C C . ASN A 1 228 ? 8.534 16.623 2.827 1.00 83.44 228 ASN A C 1
ATOM 1831 O O . ASN A 1 228 ? 7.541 16.576 2.094 1.00 83.44 228 ASN A O 1
ATOM 1835 N N . LEU A 1 229 ? 8.736 15.788 3.842 1.00 84.38 229 LEU A N 1
ATOM 1836 C CA . LEU A 1 229 ? 7.713 14.878 4.330 1.00 84.38 229 LEU A CA 1
ATOM 1837 C C . LEU A 1 229 ? 6.830 15.662 5.296 1.00 84.38 229 LEU A C 1
ATOM 1839 O O . LEU A 1 229 ? 7.332 16.310 6.207 1.00 84.38 229 LEU A O 1
ATOM 1843 N N . HIS A 1 230 ? 5.520 15.624 5.076 1.00 83.06 230 HIS A N 1
ATOM 1844 C CA . HIS A 1 230 ? 4.554 16.221 6.003 1.00 83.06 230 HIS A CA 1
ATOM 1845 C C . HIS A 1 230 ? 4.186 15.270 7.147 1.00 83.06 230 HIS A C 1
ATOM 1847 O O . HIS A 1 230 ? 3.654 15.709 8.159 1.00 83.06 230 HIS A O 1
ATOM 1853 N N . PHE A 1 231 ? 4.437 13.973 6.962 1.00 87.88 231 PHE A N 1
ATOM 1854 C CA . PHE A 1 231 ? 4.162 12.929 7.935 1.00 87.88 231 PHE A CA 1
ATOM 1855 C C . PHE A 1 231 ? 5.464 12.506 8.614 1.00 87.88 231 PHE A C 1
ATOM 1857 O O . PHE A 1 231 ? 6.450 12.234 7.924 1.00 87.88 231 PHE A O 1
ATOM 1864 N N . ASP A 1 232 ? 5.455 12.451 9.945 1.00 92.06 232 ASP A N 1
ATOM 1865 C CA . ASP A 1 232 ? 6.568 11.926 10.731 1.00 92.06 232 ASP A CA 1
ATOM 1866 C C . ASP A 1 232 ? 6.406 10.411 10.901 1.00 92.06 232 ASP A C 1
ATOM 1868 O O . ASP A 1 232 ? 5.642 9.927 11.741 1.00 92.06 232 ASP A O 1
ATOM 1872 N N . TYR A 1 233 ? 7.109 9.666 10.049 1.00 95.19 233 TYR A N 1
ATOM 1873 C CA . TYR A 1 233 ? 7.071 8.206 10.029 1.00 95.19 233 TYR A CA 1
ATOM 1874 C C . TYR A 1 233 ? 7.704 7.593 11.274 1.00 95.19 233 TYR A C 1
ATOM 1876 O O . TYR A 1 233 ? 7.215 6.581 11.771 1.00 95.19 233 TYR A O 1
ATOM 1884 N N . ASP A 1 234 ? 8.764 8.214 11.786 1.00 96.75 234 ASP A N 1
ATOM 1885 C CA . ASP A 1 234 ? 9.536 7.677 12.900 1.00 96.75 234 ASP A CA 1
ATOM 1886 C C . ASP A 1 234 ? 8.772 7.873 14.211 1.00 96.75 234 ASP A C 1
ATOM 1888 O O . ASP A 1 234 ? 8.693 6.952 15.022 1.00 96.75 234 ASP A O 1
ATOM 1892 N N . GLN A 1 235 ? 8.140 9.038 14.402 1.00 96.25 235 GLN A N 1
ATOM 1893 C CA . GLN A 1 235 ? 7.264 9.248 15.552 1.00 96.25 235 GLN A CA 1
ATOM 1894 C C . GLN A 1 235 ? 6.048 8.320 15.507 1.00 96.25 235 GLN A C 1
ATOM 1896 O O . GLN A 1 235 ? 5.712 7.712 16.518 1.00 96.25 235 GLN A O 1
ATOM 1901 N N . PHE A 1 236 ? 5.415 8.162 14.341 1.00 95.75 236 PHE A N 1
ATOM 1902 C CA . PHE A 1 236 ? 4.289 7.241 14.203 1.00 95.75 236 PHE A CA 1
ATOM 1903 C C . PHE A 1 236 ? 4.682 5.789 14.500 1.00 95.75 236 PHE A C 1
ATOM 1905 O O . PHE A 1 236 ? 3.948 5.089 15.191 1.00 95.75 236 PHE A O 1
ATOM 1912 N N . ALA A 1 237 ? 5.845 5.343 14.022 1.00 96.81 237 ALA A N 1
ATOM 1913 C CA . ALA A 1 237 ? 6.343 4.009 14.325 1.00 96.81 237 ALA A CA 1
ATOM 1914 C C . ALA A 1 237 ? 6.555 3.809 15.830 1.00 96.81 237 ALA A C 1
ATOM 1916 O O . ALA A 1 237 ? 6.133 2.788 16.364 1.00 96.81 237 ALA A O 1
ATOM 1917 N N . ARG A 1 238 ? 7.148 4.788 16.529 1.00 96.56 238 ARG A N 1
ATOM 1918 C CA . ARG A 1 238 ? 7.328 4.730 17.990 1.00 96.56 238 ARG A CA 1
ATOM 1919 C C . ARG A 1 238 ? 5.997 4.696 18.740 1.00 96.56 238 ARG A C 1
ATOM 1921 O O . ARG A 1 238 ? 5.863 3.899 19.664 1.00 96.56 238 ARG A O 1
ATOM 1928 N N . ASP A 1 239 ? 5.021 5.510 18.325 1.00 95.19 239 ASP A N 1
ATOM 1929 C CA . ASP A 1 239 ? 3.664 5.508 18.896 1.00 95.19 239 ASP A CA 1
ATOM 1930 C C . ASP A 1 239 ? 3.016 4.109 18.799 1.00 95.19 239 ASP A C 1
ATOM 1932 O O . ASP A 1 239 ? 2.274 3.703 19.690 1.00 95.19 239 ASP A O 1
ATOM 1936 N N . GLU A 1 240 ? 3.325 3.361 17.735 1.00 95.19 240 GLU A N 1
ATOM 1937 C CA . GLU A 1 240 ? 2.826 2.004 17.471 1.00 95.19 240 GLU A CA 1
ATOM 1938 C C . GLU A 1 240 ? 3.751 0.888 17.982 1.00 95.19 240 GLU A C 1
ATOM 1940 O O . GLU A 1 240 ? 3.630 -0.257 17.544 1.00 95.19 240 GLU A O 1
ATOM 1945 N N . ALA A 1 241 ? 4.670 1.201 18.905 1.00 95.94 241 ALA A N 1
ATOM 1946 C CA . ALA A 1 241 ? 5.646 0.262 19.467 1.00 95.94 241 ALA A CA 1
ATOM 1947 C C . ALA A 1 241 ? 6.514 -0.441 18.401 1.00 95.94 241 ALA A C 1
ATOM 1949 O O . ALA A 1 241 ? 6.883 -1.608 18.533 1.00 95.94 241 ALA A O 1
ATOM 1950 N N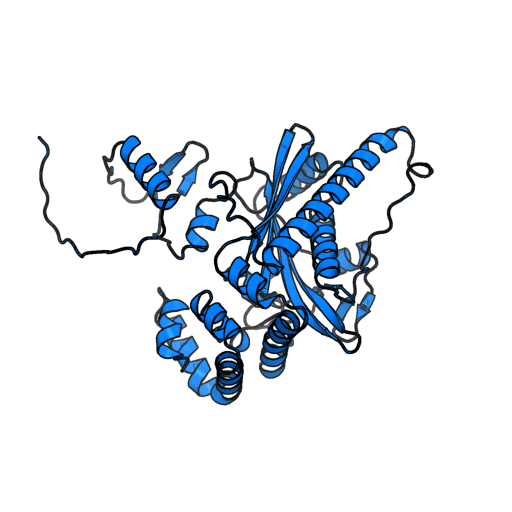 . GLY A 1 242 ? 6.827 0.277 17.323 1.00 96.75 242 GLY A N 1
ATOM 1951 C CA . GLY A 1 242 ? 7.690 -0.190 16.252 1.00 96.75 242 GLY A CA 1
ATOM 1952 C C . GLY A 1 242 ? 9.158 -0.274 16.668 1.00 96.75 242 GLY A C 1
ATOM 1953 O O . GLY A 1 242 ? 9.661 0.560 17.423 1.00 96.75 242 GLY A O 1
ATOM 1954 N N . VAL A 1 243 ? 9.866 -1.257 16.114 1.00 97.12 243 VAL A N 1
ATOM 1955 C CA . VAL A 1 243 ? 11.297 -1.490 16.358 1.00 97.12 243 VAL A CA 1
ATOM 1956 C C . VAL A 1 243 ? 12.084 -1.232 15.077 1.00 97.12 243 VAL A C 1
ATOM 1958 O O . VAL A 1 243 ? 11.735 -1.743 14.015 1.00 97.12 243 VAL A O 1
ATOM 1961 N N . MET A 1 244 ? 13.146 -0.429 15.156 1.00 97.19 244 MET A N 1
ATOM 1962 C CA . MET A 1 244 ? 13.998 -0.142 13.999 1.00 97.19 244 MET A CA 1
ATOM 1963 C C . MET A 1 244 ? 14.765 -1.400 13.564 1.00 97.19 244 MET A C 1
ATOM 1965 O O . MET A 1 244 ? 15.367 -2.086 14.388 1.00 97.19 244 MET A O 1
ATOM 1969 N N . THR A 1 245 ? 14.776 -1.681 12.265 1.00 94.44 245 THR A N 1
ATOM 1970 C CA . THR A 1 245 ? 15.519 -2.784 11.645 1.00 94.44 245 THR A CA 1
ATOM 1971 C C . THR A 1 245 ? 16.882 -2.313 11.114 1.00 94.44 245 THR A C 1
ATOM 1973 O O . THR A 1 245 ? 17.080 -1.111 10.903 1.00 94.44 245 THR A O 1
ATOM 1976 N N . PRO A 1 246 ? 17.825 -3.233 10.820 1.00 91.19 246 PRO A N 1
ATOM 1977 C CA . PRO A 1 246 ? 19.110 -2.883 10.200 1.00 91.19 246 PRO A CA 1
ATOM 1978 C C . PRO A 1 246 ? 18.986 -2.160 8.846 1.00 91.19 246 PRO A C 1
ATOM 1980 O O . PRO A 1 246 ? 19.822 -1.323 8.514 1.00 91.19 246 PRO A O 1
ATOM 1983 N N . ASP A 1 247 ? 17.904 -2.414 8.102 1.00 88.94 247 ASP A N 1
ATOM 1984 C CA . ASP A 1 247 ? 17.579 -1.761 6.821 1.00 88.94 247 ASP A CA 1
ATOM 1985 C C . ASP A 1 247 ? 17.039 -0.322 6.987 1.00 88.94 247 ASP A C 1
ATOM 1987 O O . ASP A 1 247 ? 16.571 0.295 6.022 1.00 88.94 247 ASP A O 1
ATOM 1991 N N . GLN A 1 248 ? 17.069 0.218 8.214 1.00 94.06 248 GLN A N 1
ATOM 1992 C CA . GLN A 1 248 ? 16.499 1.514 8.588 1.00 94.06 248 GLN A CA 1
ATOM 1993 C C . GLN A 1 248 ? 15.012 1.627 8.215 1.00 94.06 248 GLN A C 1
ATOM 1995 O O . GLN A 1 248 ? 14.546 2.657 7.719 1.00 94.06 248 GLN A O 1
ATOM 2000 N N . THR A 1 249 ? 14.266 0.551 8.444 1.00 96.19 249 THR A N 1
ATOM 2001 C CA . THR A 1 249 ? 12.798 0.518 8.406 1.00 96.19 249 THR A CA 1
ATOM 2002 C C . THR A 1 249 ? 12.272 0.176 9.794 1.00 96.19 249 THR A C 1
ATOM 2004 O O . THR A 1 249 ? 13.021 -0.308 10.633 1.00 96.19 249 THR A O 1
ATOM 2007 N N . TRP A 1 250 ? 10.992 0.396 10.049 1.00 97.81 250 TRP A N 1
ATOM 2008 C CA . TRP A 1 250 ? 10.359 0.074 11.322 1.00 97.81 250 TRP A CA 1
ATOM 2009 C C . TRP A 1 250 ? 9.538 -1.203 11.203 1.00 97.81 250 TRP A C 1
ATOM 2011 O O . TRP A 1 250 ? 8.619 -1.264 10.392 1.00 97.81 250 TRP A O 1
ATOM 2021 N N . LEU A 1 251 ? 9.834 -2.208 12.020 1.00 97.44 251 LEU A N 1
ATOM 2022 C CA . LEU A 1 251 ? 8.992 -3.387 12.183 1.00 97.44 251 LEU A CA 1
ATOM 2023 C C . LEU A 1 251 ? 7.847 -3.047 13.140 1.00 97.44 251 LEU A C 1
ATOM 2025 O O . LEU A 1 251 ? 8.096 -2.698 14.293 1.00 97.44 251 LEU A O 1
ATOM 2029 N N . LEU A 1 252 ? 6.607 -3.136 12.664 1.00 97.62 252 LEU A N 1
ATOM 2030 C CA . LEU A 1 252 ? 5.408 -2.836 13.444 1.00 97.62 252 LEU A CA 1
ATOM 2031 C C . LEU A 1 252 ? 4.753 -4.123 13.977 1.00 97.62 252 LEU A C 1
ATOM 2033 O O . LEU A 1 252 ? 4.713 -5.130 13.261 1.00 97.62 252 LEU A O 1
ATOM 2037 N N . PRO A 1 253 ? 4.162 -4.097 15.187 1.00 96.19 253 PRO A N 1
ATOM 2038 C CA . PRO A 1 253 ? 3.370 -5.208 15.704 1.00 96.19 253 PRO A CA 1
ATOM 2039 C C . PRO A 1 253 ? 2.162 -5.539 14.813 1.00 96.19 253 PRO A C 1
ATOM 2041 O O . PRO A 1 253 ? 1.438 -4.647 14.353 1.00 96.19 253 PRO A O 1
ATOM 2044 N N . MET A 1 254 ? 1.894 -6.837 14.632 1.00 94.81 254 MET A N 1
ATOM 2045 C CA . MET A 1 254 ? 0.766 -7.350 13.831 1.00 94.81 254 MET A CA 1
ATOM 2046 C C . MET A 1 254 ? -0.614 -7.094 14.463 1.00 94.81 254 MET A C 1
ATOM 2048 O O . MET A 1 254 ? -1.635 -7.205 13.784 1.00 94.81 254 MET A O 1
ATOM 2052 N N . SER A 1 255 ? -0.652 -6.727 15.743 1.00 89.75 255 SER A N 1
ATOM 2053 C CA . SER A 1 255 ? -1.867 -6.415 16.496 1.00 89.75 255 SER A CA 1
ATOM 2054 C C . SER A 1 255 ? -1.632 -5.235 17.432 1.00 89.75 255 SER A C 1
ATOM 2056 O O . SER A 1 255 ? -0.574 -5.147 18.056 1.00 89.75 255 SER A O 1
ATOM 2058 N N . HIS A 1 256 ? -2.633 -4.368 17.578 1.00 84.31 256 HIS A N 1
ATOM 2059 C CA . HIS A 1 256 ? -2.660 -3.376 18.648 1.00 84.31 256 HIS A CA 1
ATOM 2060 C C . HIS A 1 256 ? -3.282 -3.990 19.912 1.00 84.31 256 HIS A C 1
ATOM 2062 O O . HIS A 1 256 ? -4.371 -4.566 19.818 1.00 84.31 256 HIS A O 1
ATOM 2068 N N . PRO A 1 257 ? -2.651 -3.875 21.093 1.00 79.12 257 PRO A N 1
ATOM 2069 C CA . PRO A 1 257 ? -3.256 -4.349 22.330 1.00 79.12 257 PRO A CA 1
ATOM 2070 C C . PRO A 1 257 ? -4.503 -3.517 22.659 1.00 79.12 257 PRO A C 1
ATOM 2072 O O . PRO A 1 257 ? -4.432 -2.305 22.864 1.00 79.12 257 PRO A O 1
ATOM 2075 N N . GLN A 1 258 ? -5.667 -4.166 22.705 1.00 82.62 258 GLN A N 1
ATOM 2076 C CA . GLN A 1 258 ? -6.890 -3.539 23.200 1.00 82.62 258 GLN A CA 1
ATOM 2077 C C . GLN A 1 258 ? -6.911 -3.585 24.729 1.00 82.62 258 GLN A C 1
ATOM 2079 O O . GLN A 1 258 ? -6.530 -4.583 25.336 1.00 82.62 258 GLN A O 1
ATOM 2084 N N . LYS A 1 259 ? -7.378 -2.501 25.353 1.00 84.88 259 LYS A N 1
ATOM 2085 C CA . LYS A 1 259 ? -7.568 -2.454 26.806 1.00 84.88 259 LYS A CA 1
ATOM 2086 C C . LYS A 1 259 ? -8.852 -3.183 27.165 1.00 84.88 259 LYS A C 1
ATOM 2088 O O . LYS A 1 259 ? -9.859 -3.024 26.469 1.00 84.88 259 LYS A O 1
ATOM 2093 N N . ALA A 1 260 ? -8.843 -3.919 28.272 1.00 84.88 260 ALA A N 1
ATOM 2094 C CA . ALA A 1 260 ? -10.062 -4.542 28.764 1.00 84.88 260 ALA A CA 1
ATOM 2095 C C . ALA A 1 260 ? -11.091 -3.461 29.143 1.00 84.88 260 ALA A C 1
ATOM 2097 O O . ALA A 1 260 ? -10.749 -2.415 29.700 1.00 84.88 260 ALA A O 1
ATOM 2098 N N . LEU A 1 261 ? -12.378 -3.706 28.872 1.00 82.12 261 LEU A N 1
ATOM 2099 C CA . LEU A 1 261 ? -13.443 -2.750 29.213 1.00 82.12 261 LEU A CA 1
ATOM 2100 C C . LEU A 1 261 ? -13.510 -2.461 30.722 1.00 82.12 261 LEU A C 1
ATOM 2102 O O . LEU A 1 261 ? -13.911 -1.365 31.116 1.00 82.12 261 LEU A O 1
ATOM 2106 N N . SER A 1 262 ? -13.084 -3.410 31.560 1.00 81.12 262 SER A N 1
ATOM 2107 C CA . SER A 1 262 ? -12.958 -3.253 33.013 1.00 81.12 262 SER A CA 1
ATOM 2108 C C . SER A 1 262 ? -11.965 -2.152 33.402 1.00 81.12 262 SER A C 1
ATOM 2110 O O . SER A 1 262 ? -12.274 -1.352 34.284 1.00 81.12 262 SER A O 1
ATOM 2112 N N . GLU A 1 263 ? -10.835 -2.057 32.697 1.00 85.81 263 GLU A N 1
ATOM 2113 C CA . GLU A 1 263 ? -9.762 -1.073 32.914 1.00 85.81 263 GLU A CA 1
ATOM 2114 C C . GLU A 1 263 ? -10.126 0.329 32.406 1.00 85.81 263 GLU A C 1
ATOM 2116 O O . GLU A 1 263 ? -9.500 1.328 32.765 1.00 85.81 263 GLU A O 1
ATOM 2121 N N . ILE A 1 264 ? -11.150 0.427 31.555 1.00 85.56 264 ILE A N 1
ATOM 2122 C CA . ILE A 1 264 ? -11.619 1.699 31.014 1.00 85.56 264 ILE A CA 1
ATOM 2123 C C . ILE A 1 264 ? -12.575 2.348 32.026 1.00 85.56 264 ILE A C 1
ATOM 2125 O O . ILE A 1 264 ? -13.528 1.702 32.473 1.00 85.56 264 ILE A O 1
ATOM 2129 N N . PRO A 1 265 ? -12.393 3.640 32.369 1.00 87.25 265 PRO A N 1
ATOM 2130 C CA . PRO A 1 265 ? -13.313 4.354 33.248 1.00 87.25 265 PRO A CA 1
ATOM 2131 C C . PRO A 1 265 ? -14.755 4.270 32.744 1.00 87.25 265 PRO A C 1
ATOM 2133 O O . PRO A 1 265 ? -15.002 4.501 31.560 1.00 87.25 265 PRO A O 1
ATOM 2136 N N . SER A 1 266 ? -15.714 4.006 33.641 1.00 84.75 266 SER A N 1
ATOM 2137 C CA . SER A 1 266 ? -17.124 3.739 33.294 1.00 84.75 266 SER A CA 1
ATOM 2138 C C . SER A 1 266 ? -17.714 4.746 32.291 1.00 84.75 266 SER A C 1
ATOM 2140 O O . SER A 1 266 ? -18.276 4.357 31.268 1.00 84.75 266 SER A O 1
ATOM 2142 N N . LYS A 1 267 ? -17.448 6.047 32.491 1.00 86.62 267 LYS A N 1
ATOM 2143 C CA . LYS A 1 267 ? -17.910 7.146 31.619 1.00 86.62 267 LYS A CA 1
ATOM 2144 C C . LYS A 1 267 ? -17.416 7.061 30.162 1.00 86.62 267 LYS A C 1
ATOM 2146 O O . LYS A 1 267 ? -18.037 7.651 29.287 1.00 86.62 267 LYS A O 1
ATOM 2151 N N . LYS A 1 268 ? -16.314 6.348 29.891 1.00 87.00 268 LYS A N 1
ATOM 2152 C CA . LYS A 1 268 ? -15.720 6.165 28.550 1.00 87.00 268 LYS A CA 1
ATOM 2153 C C . LYS A 1 268 ? -15.982 4.781 27.944 1.00 87.00 268 LYS A C 1
ATOM 2155 O O . LYS A 1 268 ? -15.686 4.577 26.769 1.00 87.00 268 LYS A O 1
ATOM 2160 N N . ARG A 1 269 ? -16.544 3.832 28.706 1.00 88.75 269 ARG A N 1
ATOM 2161 C CA . ARG A 1 269 ? -16.742 2.441 28.251 1.00 88.75 269 ARG A CA 1
ATOM 2162 C C . ARG A 1 269 ? -17.647 2.344 27.027 1.00 88.75 269 ARG A C 1
ATOM 2164 O O . ARG A 1 269 ? -17.322 1.603 26.105 1.00 88.75 269 ARG A O 1
ATOM 2171 N N . SER A 1 270 ? -18.736 3.117 26.981 1.00 89.38 270 SER A N 1
ATOM 2172 C CA . SER A 1 270 ? -19.653 3.131 25.827 1.00 89.38 270 SER A CA 1
ATOM 2173 C C . SER A 1 270 ? -18.945 3.569 24.539 1.00 89.38 270 SER A C 1
ATOM 2175 O O . SER A 1 270 ? -19.089 2.926 23.501 1.00 89.38 270 SER A O 1
ATOM 2177 N N . GLU A 1 271 ? -18.117 4.615 24.611 1.00 88.81 271 GLU A N 1
ATOM 2178 C CA . GLU A 1 271 ? -17.363 5.116 23.457 1.00 88.81 271 GLU A CA 1
ATOM 2179 C C . GLU A 1 271 ? -16.315 4.103 22.978 1.00 88.81 271 GLU A C 1
ATOM 2181 O O . GLU A 1 271 ? -16.257 3.801 21.789 1.00 88.81 271 GLU A O 1
ATOM 2186 N N . TYR A 1 272 ? -15.558 3.496 23.898 1.00 91.38 272 TYR A N 1
ATOM 2187 C CA . TYR A 1 272 ? -14.600 2.439 23.557 1.00 91.38 272 TYR A CA 1
ATOM 2188 C C . TYR A 1 272 ? -15.270 1.195 22.969 1.00 91.38 272 TYR A C 1
ATOM 2190 O O . TYR A 1 272 ? -14.750 0.618 22.021 1.00 91.38 272 TYR A O 1
ATOM 2198 N N . THR A 1 273 ? -16.440 0.814 23.482 1.00 91.81 273 THR A N 1
ATOM 2199 C CA . THR A 1 273 ? -17.212 -0.319 22.952 1.00 91.81 273 THR A CA 1
ATOM 2200 C C . THR A 1 273 ? -17.625 -0.062 21.503 1.00 91.81 273 THR A C 1
ATOM 2202 O O . THR A 1 273 ? -17.410 -0.914 20.644 1.00 91.81 273 THR A O 1
ATOM 2205 N N . LYS A 1 274 ? -18.149 1.135 21.198 1.00 92.69 274 LYS A N 1
ATOM 2206 C CA . LYS A 1 274 ? -18.500 1.532 19.823 1.00 92.69 274 LYS A CA 1
ATOM 2207 C C . LYS A 1 274 ? -17.277 1.572 18.912 1.00 92.69 274 LYS A C 1
ATOM 2209 O O . LYS A 1 274 ? -17.337 1.072 17.796 1.00 92.69 274 LYS A O 1
ATOM 2214 N N . LYS A 1 275 ? -16.160 2.100 19.412 1.00 93.38 275 LYS A N 1
ATOM 2215 C CA . LYS A 1 275 ? -14.885 2.138 18.695 1.00 93.38 275 LYS A CA 1
ATOM 2216 C C . LYS A 1 275 ? -14.384 0.741 18.321 1.00 93.38 275 LYS A C 1
ATOM 2218 O O . LYS A 1 275 ? -14.043 0.507 17.168 1.00 93.38 275 LYS A O 1
ATOM 2223 N N . TYR A 1 276 ? -14.355 -0.189 19.276 1.00 93.69 276 TYR A N 1
ATOM 2224 C CA . TYR A 1 276 ? -13.923 -1.563 19.016 1.00 93.69 276 TYR A CA 1
ATOM 2225 C C . TYR A 1 276 ? -14.886 -2.286 18.080 1.00 93.69 276 TYR A C 1
ATOM 2227 O O . TYR A 1 276 ? -14.429 -2.902 17.123 1.00 93.69 276 TYR A O 1
ATOM 2235 N N . SER A 1 277 ? -16.198 -2.135 18.279 1.00 94.25 277 SER A N 1
ATOM 2236 C CA . SER A 1 277 ? -17.208 -2.685 17.368 1.00 94.25 277 SER A CA 1
ATOM 2237 C C . SER A 1 277 ? -17.017 -2.188 15.928 1.00 94.25 277 SER A C 1
ATOM 2239 O O . SER A 1 277 ? -16.974 -2.993 15.000 1.00 94.25 277 SER A O 1
ATOM 2241 N N . LEU A 1 278 ? -16.790 -0.881 15.745 1.00 94.94 278 LEU A N 1
ATOM 2242 C CA . LEU A 1 278 ? -16.518 -0.282 14.438 1.00 94.94 278 LEU A CA 1
ATOM 2243 C C . LEU A 1 278 ? -15.276 -0.895 13.778 1.00 94.94 278 LEU A C 1
ATOM 2245 O O . LEU A 1 278 ? -15.336 -1.317 12.624 1.00 94.94 278 LEU A O 1
ATOM 2249 N N . ILE A 1 279 ? -14.160 -0.974 14.511 1.00 95.62 279 ILE A N 1
ATOM 2250 C CA . ILE A 1 279 ? -12.919 -1.564 13.994 1.00 95.62 279 ILE A CA 1
ATOM 2251 C C . ILE A 1 279 ? -13.153 -3.029 13.614 1.00 95.62 279 ILE A C 1
ATOM 2253 O O . ILE A 1 279 ? -12.803 -3.420 12.505 1.00 95.62 279 ILE A O 1
ATOM 2257 N N . HIS A 1 280 ? -13.784 -3.830 14.474 1.00 95.88 280 HIS A N 1
ATOM 2258 C CA . HIS A 1 280 ? -14.060 -5.240 14.186 1.00 95.88 280 HIS A CA 1
ATOM 2259 C C . HIS A 1 280 ? -14.957 -5.428 12.956 1.00 95.88 280 HIS A C 1
ATOM 2261 O O . HIS A 1 280 ? -14.665 -6.290 12.128 1.00 95.88 280 HIS A O 1
ATOM 2267 N N . SER A 1 281 ? -15.988 -4.594 12.790 1.00 96.75 281 SER A N 1
ATOM 2268 C CA . SER A 1 281 ? -16.841 -4.605 11.596 1.00 96.75 281 SER A CA 1
ATOM 2269 C C . SER A 1 281 ? -16.025 -4.343 10.329 1.00 96.75 281 SER A C 1
ATOM 2271 O O . SER A 1 281 ? -16.080 -5.127 9.385 1.00 96.75 281 SER A O 1
ATOM 2273 N N . ILE A 1 282 ? -15.189 -3.298 10.335 1.00 96.88 282 ILE A N 1
ATOM 2274 C CA . ILE A 1 282 ? -14.312 -2.955 9.205 1.00 96.88 282 ILE A CA 1
ATOM 2275 C C . ILE A 1 282 ? -13.348 -4.109 8.893 1.00 96.88 282 ILE A C 1
ATOM 2277 O O . ILE A 1 282 ? -13.156 -4.466 7.732 1.00 96.88 282 ILE A O 1
ATOM 2281 N N . GLN A 1 283 ? -12.747 -4.722 9.916 1.00 97.50 283 GLN A N 1
ATOM 2282 C CA . GLN A 1 283 ? -11.844 -5.862 9.746 1.00 97.50 283 GLN A CA 1
ATOM 2283 C C . GLN A 1 283 ? -12.554 -7.081 9.126 1.00 97.50 283 GLN A C 1
ATOM 2285 O O . GLN A 1 283 ? -11.968 -7.766 8.280 1.00 97.50 283 GLN A O 1
ATOM 2290 N N . SER A 1 284 ? -13.804 -7.347 9.516 1.00 97.69 284 SER A N 1
ATOM 2291 C CA . SER A 1 284 ? -14.615 -8.431 8.949 1.00 97.69 284 SER A CA 1
ATOM 2292 C C . SER A 1 284 ? -14.952 -8.178 7.478 1.00 97.69 284 SER A C 1
ATOM 2294 O O . SER A 1 284 ? -14.795 -9.076 6.645 1.00 97.69 284 SER A O 1
ATOM 2296 N N . ASP A 1 285 ? -15.336 -6.944 7.139 1.00 96.81 285 ASP A N 1
ATOM 2297 C CA . ASP A 1 285 ? -15.635 -6.542 5.761 1.00 96.81 285 ASP A CA 1
ATOM 2298 C C . ASP A 1 285 ? -14.412 -6.698 4.859 1.00 96.81 285 ASP A C 1
ATOM 2300 O O . ASP A 1 285 ? -14.498 -7.324 3.800 1.00 96.81 285 ASP A O 1
ATOM 2304 N N . ILE A 1 286 ? -13.254 -6.202 5.312 1.00 97.38 286 ILE A N 1
ATOM 2305 C CA . ILE A 1 286 ? -11.982 -6.333 4.592 1.00 97.38 286 ILE A CA 1
ATOM 2306 C C . ILE A 1 286 ? -11.670 -7.807 4.353 1.00 97.38 286 ILE A C 1
ATOM 2308 O O . ILE A 1 286 ? -11.346 -8.188 3.230 1.00 97.38 286 ILE A O 1
ATOM 2312 N N . THR A 1 287 ? -11.762 -8.632 5.398 1.00 97.69 287 THR A N 1
ATOM 2313 C CA . THR A 1 287 ? -11.459 -10.065 5.308 1.00 97.69 287 THR A CA 1
ATOM 2314 C C . THR A 1 287 ? -12.337 -10.729 4.254 1.00 97.69 287 THR A C 1
ATOM 2316 O O . THR A 1 287 ? -11.823 -11.366 3.338 1.00 97.69 287 THR A O 1
ATOM 2319 N N . THR A 1 288 ? -13.646 -10.501 4.324 1.00 96.31 288 THR A N 1
ATOM 2320 C CA . THR A 1 288 ? -14.623 -11.071 3.391 1.00 96.31 288 THR A CA 1
ATOM 2321 C C . THR A 1 288 ? -14.366 -10.609 1.956 1.00 96.31 288 THR A C 1
ATOM 2323 O O . THR A 1 288 ? -14.239 -11.426 1.046 1.00 96.31 288 THR A O 1
ATOM 2326 N N . ARG A 1 289 ? -14.225 -9.297 1.736 1.00 95.06 289 ARG A N 1
ATOM 2327 C CA . ARG A 1 289 ? -14.070 -8.704 0.398 1.00 95.06 289 ARG A CA 1
ATOM 2328 C C . ARG A 1 289 ? -12.741 -9.076 -0.255 1.00 95.06 289 ARG A C 1
ATOM 2330 O O . ARG A 1 289 ? -12.714 -9.361 -1.451 1.00 95.06 289 ARG A O 1
ATOM 2337 N N . VAL A 1 290 ? -11.650 -9.125 0.512 1.00 95.56 290 VAL A N 1
ATOM 2338 C CA . VAL A 1 290 ? -10.347 -9.582 0.004 1.00 95.56 290 VAL A CA 1
ATOM 2339 C C . VAL A 1 290 ? -10.400 -11.070 -0.336 1.00 95.56 290 VAL A C 1
ATOM 2341 O O . VAL A 1 290 ? -9.978 -11.438 -1.429 1.00 95.56 290 VAL A O 1
ATOM 2344 N N . MET A 1 291 ? -10.958 -11.918 0.535 1.00 94.75 291 MET A N 1
ATOM 2345 C CA . MET A 1 291 ? -11.069 -13.359 0.270 1.00 94.75 291 MET A CA 1
ATOM 2346 C C . MET A 1 291 ? -11.930 -13.655 -0.964 1.00 94.75 291 MET A C 1
ATOM 2348 O O . MET A 1 291 ? -11.507 -14.430 -1.823 1.00 94.75 291 MET A O 1
ATOM 2352 N N . ASN A 1 292 ? -13.065 -12.967 -1.119 1.00 92.81 292 ASN A N 1
ATOM 2353 C CA . ASN A 1 292 ? -13.916 -13.094 -2.302 1.00 92.81 292 ASN A CA 1
ATOM 2354 C C . ASN A 1 292 ? -13.169 -12.696 -3.585 1.00 92.81 292 ASN A C 1
ATOM 2356 O O . ASN A 1 292 ? -13.211 -13.422 -4.579 1.00 92.81 292 ASN A O 1
ATOM 2360 N N . ALA A 1 293 ? -12.426 -11.585 -3.556 1.00 91.12 293 ALA A N 1
ATOM 2361 C CA . ALA A 1 293 ? -11.638 -11.124 -4.700 1.00 91.12 293 ALA A CA 1
ATOM 2362 C C . ALA A 1 293 ? -10.444 -12.046 -5.025 1.00 91.12 293 ALA A C 1
ATOM 2364 O O . ALA A 1 293 ? -10.059 -12.183 -6.187 1.00 91.12 293 ALA A O 1
ATOM 2365 N N . VAL A 1 294 ? -9.853 -12.706 -4.021 1.00 91.94 294 VAL A N 1
ATOM 2366 C CA . VAL A 1 294 ? -8.811 -13.731 -4.219 1.00 91.94 294 VAL A CA 1
ATOM 2367 C C . VAL A 1 294 ? -9.398 -14.982 -4.880 1.00 91.94 294 VAL A C 1
ATOM 2369 O O . VAL A 1 294 ? -8.810 -15.515 -5.822 1.00 91.94 294 VAL A O 1
ATOM 2372 N N . GLN A 1 295 ? -10.577 -15.418 -4.438 1.00 89.12 295 GLN A N 1
ATOM 2373 C CA . GLN A 1 295 ? -11.287 -16.573 -4.996 1.00 89.12 295 GLN A CA 1
ATOM 2374 C C . GLN A 1 295 ? -11.915 -16.281 -6.373 1.00 89.12 295 GLN A C 1
ATOM 2376 O O . GLN A 1 295 ? -12.161 -17.207 -7.148 1.00 89.12 295 GLN A O 1
ATOM 2381 N N . GLY A 1 296 ? -12.100 -15.003 -6.719 1.00 83.12 296 GLY A N 1
ATOM 2382 C CA . GLY A 1 296 ? -12.743 -14.563 -7.959 1.00 83.12 296 GLY A CA 1
ATOM 2383 C C . GLY A 1 296 ? -14.266 -14.697 -7.922 1.00 83.12 296 GLY A C 1
ATOM 2384 O O . GLY A 1 296 ? -14.878 -14.927 -8.961 1.00 83.12 296 GLY A O 1
ATOM 2385 N N . VAL A 1 297 ? -14.853 -14.606 -6.727 1.00 80.50 297 VAL A N 1
ATOM 2386 C CA . VAL A 1 297 ? -16.304 -14.660 -6.477 1.00 80.50 297 VAL A CA 1
ATOM 2387 C C . VAL A 1 297 ? -16.867 -13.293 -6.079 1.00 80.50 297 VAL A C 1
ATOM 2389 O O . VAL A 1 297 ? -18.006 -13.193 -5.632 1.00 80.50 297 VAL A O 1
ATOM 2392 N N . ASP A 1 298 ? -16.080 -12.224 -6.210 1.00 69.75 298 ASP A N 1
ATOM 2393 C CA . ASP A 1 298 ? -16.563 -10.880 -5.941 1.00 69.75 298 ASP A CA 1
ATOM 2394 C C . ASP A 1 298 ? -17.552 -10.443 -7.027 1.00 69.75 298 ASP A C 1
ATOM 2396 O O . ASP A 1 298 ? -17.224 -10.356 -8.211 1.00 69.75 298 ASP A O 1
ATOM 2400 N N . ALA A 1 299 ? -18.785 -10.143 -6.615 1.00 55.47 299 ALA A N 1
ATOM 2401 C CA . ALA A 1 299 ? -19.692 -9.401 -7.470 1.00 55.47 299 ALA A CA 1
ATOM 2402 C C . ALA A 1 299 ? -19.046 -8.043 -7.776 1.00 55.47 299 ALA A C 1
ATOM 2404 O O . ALA A 1 299 ? -18.516 -7.378 -6.879 1.00 55.47 299 ALA A O 1
ATOM 2405 N N . LEU A 1 300 ? -19.088 -7.624 -9.042 1.00 53.97 300 LEU A N 1
ATOM 2406 C CA . LEU A 1 300 ? -18.749 -6.257 -9.422 1.00 53.97 300 LEU A CA 1
ATOM 2407 C C . LEU A 1 300 ? -19.786 -5.326 -8.785 1.00 53.97 300 LEU A C 1
ATOM 2409 O O . LEU A 1 300 ? -20.813 -5.020 -9.384 1.00 53.97 300 LEU A O 1
ATOM 2413 N N . GLU A 1 301 ? -19.548 -4.908 -7.544 1.00 52.62 301 GLU A N 1
ATOM 2414 C CA . GLU A 1 301 ? -20.336 -3.849 -6.933 1.00 52.62 301 GLU A CA 1
ATOM 2415 C C . GLU A 1 301 ? -20.108 -2.577 -7.748 1.00 52.62 301 GLU A C 1
ATOM 2417 O O . GLU A 1 301 ? -18.971 -2.124 -7.928 1.00 52.62 301 GLU A O 1
ATOM 2422 N N . ALA A 1 302 ? -21.199 -2.011 -8.267 1.00 45.62 302 ALA A N 1
ATOM 2423 C CA . ALA A 1 302 ? -21.165 -0.702 -8.886 1.00 45.62 302 ALA A CA 1
ATOM 2424 C C . ALA A 1 302 ? -20.663 0.292 -7.836 1.00 45.62 302 ALA A C 1
ATOM 2426 O O . ALA A 1 302 ? -21.346 0.589 -6.858 1.00 45.62 302 ALA A O 1
ATOM 2427 N N . ILE A 1 303 ? -19.439 0.776 -8.025 1.00 50.50 303 ILE A N 1
ATOM 2428 C CA . ILE A 1 303 ? -18.874 1.819 -7.180 1.00 50.50 303 ILE A CA 1
ATOM 2429 C C . ILE A 1 303 ? -19.765 3.051 -7.346 1.00 50.50 303 ILE A C 1
ATOM 2431 O O . ILE A 1 303 ? -19.839 3.598 -8.450 1.00 50.50 303 ILE A O 1
ATOM 2435 N N . ASP A 1 304 ? -20.434 3.491 -6.274 1.00 47.88 304 ASP A N 1
ATOM 2436 C CA . ASP A 1 304 ? -21.239 4.709 -6.336 1.00 47.88 304 ASP A CA 1
ATOM 2437 C C . ASP A 1 304 ? -20.330 5.876 -6.737 1.00 47.88 304 ASP A C 1
ATOM 2439 O O . ASP A 1 304 ? -19.383 6.253 -6.036 1.00 47.88 304 ASP A O 1
ATOM 2443 N N . ALA A 1 305 ? -20.622 6.454 -7.902 1.00 45.91 305 ALA A N 1
ATOM 2444 C CA . ALA A 1 305 ? -19.874 7.570 -8.445 1.00 45.91 305 ALA A CA 1
ATOM 2445 C C . ALA A 1 305 ? -19.925 8.818 -7.544 1.00 45.91 305 ALA A C 1
ATOM 2447 O O . ALA A 1 305 ? -19.119 9.725 -7.738 1.00 45.91 305 ALA A O 1
ATOM 2448 N N . ARG A 1 306 ? -20.844 8.874 -6.567 1.00 46.00 306 ARG A N 1
ATOM 2449 C CA . ARG A 1 306 ? -20.917 9.922 -5.537 1.00 46.00 306 ARG A CA 1
ATOM 2450 C C . ARG A 1 306 ? -19.828 9.780 -4.474 1.00 46.00 306 ARG A C 1
ATOM 2452 O O . ARG A 1 306 ? -19.291 10.792 -4.034 1.00 46.00 306 ARG A O 1
ATOM 2459 N N . LEU A 1 307 ? -19.457 8.548 -4.117 1.00 43.19 307 LEU A N 1
ATOM 2460 C CA . LEU A 1 307 ? -18.427 8.249 -3.110 1.00 43.19 307 LEU A CA 1
ATOM 2461 C C . LEU A 1 307 ? -17.003 8.472 -3.635 1.00 43.19 307 LEU A C 1
ATOM 2463 O O . LEU A 1 307 ? -16.048 8.590 -2.868 1.00 43.19 307 LEU A O 1
ATOM 2467 N N . PHE A 1 308 ? -16.842 8.555 -4.955 1.00 46.88 308 PHE A N 1
ATOM 2468 C CA . PHE A 1 308 ? -15.560 8.812 -5.587 1.00 46.88 308 PHE A CA 1
ATOM 2469 C C . PHE A 1 308 ? -15.568 10.165 -6.281 1.00 46.88 308 PHE A C 1
ATOM 2471 O O . PHE A 1 308 ? -16.375 10.439 -7.161 1.00 46.88 308 PHE A O 1
ATOM 2478 N N . CYS A 1 309 ? -14.574 10.999 -5.969 1.00 43.88 309 CYS A N 1
ATOM 2479 C CA . CYS A 1 309 ? -14.292 12.189 -6.765 1.00 43.88 309 CYS A CA 1
ATOM 2480 C C . CYS A 1 309 ? -14.305 11.815 -8.257 1.00 43.88 309 CYS A C 1
ATOM 2482 O O . CYS A 1 309 ? -13.643 10.857 -8.659 1.00 43.88 309 CYS A O 1
ATOM 2484 N N . THR A 1 310 ? -14.972 12.584 -9.116 1.00 41.09 310 THR A N 1
ATOM 2485 C CA . THR A 1 310 ? -15.001 12.311 -10.567 1.00 41.09 310 THR A CA 1
ATOM 2486 C C . THR A 1 310 ? -13.583 12.203 -11.142 1.00 41.09 310 THR A C 1
ATOM 2488 O O . THR A 1 310 ? -13.321 11.447 -12.072 1.00 41.09 310 THR A O 1
ATOM 2491 N N . ARG A 1 311 ? -12.614 12.888 -10.516 1.00 38.16 311 ARG A N 1
ATOM 2492 C CA . ARG A 1 311 ? -11.179 12.800 -10.817 1.00 38.16 311 ARG A CA 1
ATOM 2493 C C . ARG A 1 311 ? -10.566 11.420 -10.524 1.00 38.16 311 ARG A C 1
ATOM 2495 O O . ARG A 1 311 ? -9.599 11.055 -11.186 1.00 38.16 311 ARG A O 1
ATOM 2502 N N . TYR A 1 312 ? -11.088 10.682 -9.546 1.00 39.97 312 TYR A N 1
ATOM 2503 C CA . TYR A 1 312 ? -10.701 9.311 -9.199 1.00 39.97 312 TYR A CA 1
ATOM 2504 C C . TYR A 1 312 ? -11.239 8.292 -10.217 1.00 39.97 312 TYR A C 1
ATOM 2506 O O . TYR A 1 312 ? -10.452 7.481 -10.706 1.00 39.97 312 TYR A O 1
ATOM 2514 N N . ILE A 1 313 ? -12.517 8.394 -10.603 1.00 37.97 313 ILE A N 1
ATOM 2515 C CA . ILE A 1 313 ? -13.149 7.531 -11.623 1.00 37.97 313 ILE A CA 1
ATOM 2516 C C . ILE A 1 313 ? -12.460 7.736 -12.982 1.00 37.97 313 ILE A C 1
ATOM 2518 O O . ILE A 1 313 ? -11.952 6.799 -13.595 1.00 37.97 313 ILE A O 1
ATOM 2522 N N . LEU A 1 314 ? -12.298 8.996 -13.396 1.00 33.31 314 LEU A N 1
ATOM 2523 C CA . LEU A 1 314 ? -11.651 9.375 -14.656 1.00 33.31 314 LEU A CA 1
ATOM 2524 C C . LEU A 1 314 ? -10.158 8.993 -14.723 1.00 33.31 314 LEU A C 1
ATOM 2526 O O . LEU A 1 314 ? -9.637 8.691 -15.798 1.00 33.31 314 LEU A O 1
ATOM 2530 N N . CYS A 1 315 ? -9.453 8.967 -13.585 1.00 35.41 315 CYS A N 1
ATOM 2531 C CA . CYS A 1 315 ? -8.058 8.521 -13.520 1.00 35.41 315 CYS A CA 1
ATOM 2532 C C . CYS A 1 315 ? -7.920 6.990 -13.599 1.00 35.41 315 CYS A C 1
ATOM 2534 O O . CYS A 1 315 ? -6.879 6.518 -14.060 1.00 35.41 315 CYS A O 1
ATOM 2536 N N . CYS A 1 316 ? -8.932 6.228 -13.169 1.00 32.09 316 CYS A N 1
ATOM 2537 C CA . CYS A 1 316 ? -8.962 4.773 -13.334 1.00 32.09 316 CYS A CA 1
ATOM 2538 C C . CYS A 1 316 ? -9.263 4.390 -14.791 1.00 32.09 316 CYS A C 1
ATOM 2540 O O . CYS A 1 316 ? -8.574 3.536 -15.335 1.00 32.09 316 CYS A O 1
ATOM 2542 N N . CYS A 1 317 ? -10.164 5.113 -15.465 1.00 32.25 317 CYS A N 1
ATOM 2543 C CA . CYS A 1 317 ? -10.536 4.870 -16.866 1.00 32.25 317 CYS A CA 1
ATOM 2544 C C . CYS A 1 317 ? -9.603 5.524 -17.913 1.00 32.25 317 CYS A C 1
ATOM 2546 O O . CYS A 1 317 ? -9.927 5.557 -19.099 1.00 32.25 317 CYS A O 1
ATOM 2548 N N . GLY A 1 318 ? -8.473 6.124 -17.511 1.00 32.53 318 GLY A N 1
ATOM 2549 C CA . GLY A 1 318 ? -7.516 6.762 -18.434 1.00 32.53 318 GLY A CA 1
ATOM 2550 C C . GLY A 1 318 ? -8.021 8.020 -19.171 1.00 32.53 318 GLY A C 1
ATOM 2551 O O . GLY A 1 318 ? -7.302 8.584 -20.001 1.00 32.53 318 GLY A O 1
ATOM 2552 N N . CYS A 1 319 ? -9.221 8.510 -18.856 1.00 34.00 319 CYS A N 1
ATOM 2553 C CA . CYS A 1 319 ? -9.871 9.626 -19.538 1.00 34.00 319 CYS A CA 1
ATOM 2554 C C . CYS A 1 319 ? -9.604 10.937 -18.789 1.00 34.00 319 CYS A C 1
ATOM 2556 O O . CYS A 1 319 ? -10.150 11.178 -17.724 1.00 34.00 319 CYS A O 1
ATOM 2558 N N . PHE A 1 320 ? -8.775 11.834 -19.329 1.00 30.36 320 PHE A N 1
ATOM 2559 C CA . PHE A 1 320 ? -8.643 13.185 -18.760 1.00 30.36 320 PHE A CA 1
ATOM 2560 C C . PHE A 1 320 ? -8.590 14.223 -19.885 1.00 30.36 320 PHE A C 1
ATOM 2562 O O . PHE A 1 320 ? -7.541 14.403 -20.502 1.00 30.36 320 PHE A O 1
ATOM 2569 N N . HIS A 1 321 ? -9.688 14.933 -20.136 1.00 30.69 321 HIS A N 1
ATOM 2570 C CA . HIS A 1 321 ? -9.644 16.215 -20.843 1.00 30.69 321 HIS A CA 1
ATOM 2571 C C . HIS A 1 321 ? -9.407 17.343 -19.826 1.00 30.69 321 HIS A C 1
ATOM 2573 O O . HIS A 1 321 ? -9.854 17.270 -18.682 1.00 30.69 321 HIS A O 1
ATOM 2579 N N . ARG A 1 322 ? -8.641 18.377 -20.204 1.00 27.77 322 ARG A N 1
ATOM 2580 C CA . ARG A 1 322 ? -8.450 19.559 -19.346 1.00 27.77 322 ARG A CA 1
ATOM 2581 C C . ARG A 1 322 ? -9.795 20.277 -19.182 1.00 27.77 322 ARG A C 1
ATOM 2583 O O . ARG A 1 322 ? -10.392 20.638 -20.187 1.00 27.77 322 ARG A O 1
ATOM 2590 N N . GLY A 1 323 ? -10.199 20.545 -17.939 1.00 30.12 323 GLY A N 1
ATOM 2591 C CA . GLY A 1 323 ? -11.206 21.568 -17.630 1.00 30.12 323 GLY A CA 1
ATOM 2592 C C . GLY A 1 323 ? -12.594 21.099 -17.189 1.00 30.12 323 GLY A C 1
ATOM 2593 O O . GLY A 1 323 ? -13.465 21.948 -17.117 1.00 30.12 323 GLY A O 1
ATOM 2594 N N . CYS A 1 324 ? -12.817 19.817 -16.882 1.00 30.97 324 CYS A N 1
ATOM 2595 C CA . CYS A 1 324 ? -14.085 19.360 -16.295 1.00 30.97 324 CYS A CA 1
ATOM 2596 C C . CYS A 1 324 ? -13.946 19.163 -14.779 1.00 30.97 324 CYS A C 1
ATOM 2598 O O . CYS A 1 324 ? -13.148 18.334 -14.334 1.00 30.97 324 CYS A O 1
ATOM 2600 N N . TYR A 1 325 ? -14.736 19.905 -14.004 1.00 30.09 325 TYR A N 1
ATOM 2601 C CA . TYR A 1 325 ? -14.961 19.675 -12.578 1.00 30.09 325 TYR A CA 1
ATOM 2602 C C . TYR A 1 325 ? -16.468 19.525 -12.353 1.00 30.09 325 TYR A C 1
ATOM 2604 O O . TYR A 1 325 ? -17.239 20.339 -12.856 1.00 30.09 325 TYR A O 1
ATOM 2612 N N . LEU A 1 326 ? -16.861 18.486 -11.619 1.00 30.12 326 LEU A N 1
ATOM 2613 C CA . LEU A 1 326 ? -18.214 18.290 -11.106 1.00 30.12 326 LEU A CA 1
ATOM 2614 C C . LEU A 1 326 ? -18.207 18.733 -9.642 1.00 30.12 326 LEU A C 1
ATOM 2616 O O . LEU A 1 326 ? -17.388 18.253 -8.854 1.00 30.12 326 LEU A O 1
ATOM 2620 N N . THR A 1 327 ? -19.064 19.687 -9.295 1.00 27.27 327 THR A N 1
ATOM 2621 C CA . THR A 1 327 ? -19.343 20.045 -7.898 1.00 27.27 327 THR A CA 1
ATOM 2622 C C . THR A 1 327 ? -20.470 19.158 -7.345 1.00 27.27 327 THR A C 1
ATOM 2624 O O . THR A 1 327 ? -21.174 18.524 -8.137 1.00 27.27 327 THR A O 1
ATOM 2627 N N . PRO A 1 328 ? -20.672 19.101 -6.010 1.00 31.09 328 PRO A N 1
ATOM 2628 C CA . PRO A 1 328 ? -21.691 18.253 -5.373 1.00 31.09 328 PRO A CA 1
ATOM 2629 C C . PRO A 1 328 ? -23.117 18.466 -5.909 1.00 31.09 328 PRO A C 1
ATOM 2631 O O . PRO A 1 328 ? -23.950 17.573 -5.815 1.00 31.09 328 PRO A O 1
ATOM 2634 N N . CYS A 1 329 ? -23.383 19.616 -6.537 1.00 25.58 329 CYS A N 1
ATOM 2635 C CA . CYS A 1 329 ? -24.674 19.963 -7.132 1.00 25.58 329 CYS A CA 1
ATOM 2636 C C . CYS A 1 329 ? -24.837 19.525 -8.604 1.00 25.58 329 CYS A C 1
ATOM 2638 O O . CYS A 1 329 ? -25.806 19.908 -9.251 1.00 25.58 329 CYS A O 1
ATOM 2640 N N . GLY A 1 330 ? -23.899 18.761 -9.175 1.00 27.06 330 GLY A N 1
ATOM 2641 C CA . GLY A 1 330 ? -24.026 18.234 -10.541 1.00 27.06 330 GLY A CA 1
ATOM 2642 C C . GLY A 1 330 ? -23.805 19.256 -11.667 1.00 27.06 330 GLY A C 1
ATOM 2643 O O . GLY A 1 330 ? -24.159 18.979 -12.811 1.00 27.06 330 GLY A O 1
ATOM 2644 N N . VAL A 1 331 ? -23.212 20.420 -11.379 1.00 25.41 331 VAL A N 1
ATOM 2645 C CA . VAL A 1 331 ? -22.947 21.466 -12.383 1.00 25.41 331 VAL A CA 1
ATOM 2646 C C . VAL A 1 331 ? -21.529 21.327 -12.942 1.00 25.41 331 VAL A C 1
ATOM 2648 O O . VAL A 1 331 ? -20.556 21.237 -12.190 1.00 25.41 331 VAL A O 1
ATOM 2651 N N . PHE A 1 332 ? -21.410 21.326 -14.273 1.00 26.97 332 PHE A N 1
ATOM 2652 C CA . PHE A 1 332 ? -20.133 21.390 -14.985 1.00 26.97 332 PHE A CA 1
ATOM 2653 C C . PHE A 1 332 ? -19.692 22.846 -15.144 1.00 26.97 332 PHE A C 1
ATOM 2655 O O . PHE A 1 332 ? -20.399 23.636 -15.761 1.00 26.97 332 PHE A O 1
ATOM 2662 N N . PHE A 1 333 ? -18.486 23.182 -14.682 1.00 24.12 333 PHE A N 1
ATOM 2663 C CA . PHE A 1 333 ? -17.829 24.436 -15.062 1.00 24.12 333 PHE A CA 1
ATOM 2664 C C . PHE A 1 333 ? -16.607 24.174 -15.940 1.00 24.12 333 PHE A C 1
ATOM 2666 O O . PHE A 1 333 ? -15.720 23.396 -15.578 1.00 24.12 333 PHE A O 1
ATOM 2673 N N . VAL A 1 334 ? -16.554 24.871 -17.080 1.00 27.03 334 VAL A N 1
ATOM 2674 C CA . VAL A 1 334 ? -15.363 25.008 -17.927 1.00 27.03 334 VAL A CA 1
ATOM 2675 C C . VAL A 1 334 ? -14.555 26.213 -17.430 1.00 27.03 334 VAL A C 1
ATOM 2677 O O . VAL A 1 334 ? -15.109 27.242 -17.060 1.00 27.03 334 VAL A O 1
ATOM 2680 N N . HIS A 1 335 ? -13.232 26.056 -17.380 1.00 26.23 335 HIS A N 1
ATOM 2681 C CA . HIS A 1 335 ? -12.242 27.018 -16.871 1.00 26.23 335 HIS A CA 1
ATOM 2682 C C . HIS A 1 335 ? -12.505 28.493 -17.294 1.00 26.23 335 HIS A C 1
ATOM 2684 O O . HIS A 1 335 ? -12.829 28.717 -18.460 1.00 26.23 335 HIS A O 1
ATOM 2690 N N . PRO A 1 336 ? -12.238 29.524 -16.453 1.00 25.62 336 PRO A N 1
ATOM 2691 C CA . PRO A 1 336 ? -12.767 30.893 -16.635 1.00 25.62 336 PRO A CA 1
ATOM 2692 C C . PRO A 1 336 ? -12.194 31.724 -17.798 1.00 25.62 336 PRO A C 1
ATOM 2694 O O . PRO A 1 336 ? -12.364 32.936 -17.816 1.00 25.62 336 PRO A O 1
ATOM 2697 N N . LYS A 1 337 ? -11.452 31.132 -18.745 1.00 27.27 337 LYS A N 1
ATOM 2698 C CA . LYS A 1 337 ? -10.747 31.894 -19.795 1.00 27.27 337 LYS A CA 1
ATOM 2699 C C . LYS A 1 337 ? -11.349 31.816 -21.201 1.00 27.27 337 LYS A C 1
ATOM 2701 O O . LYS A 1 337 ? -10.812 32.493 -22.069 1.00 27.27 337 LYS A O 1
ATOM 2706 N N . LYS A 1 338 ? -12.440 31.071 -21.432 1.00 25.17 338 LYS A N 1
ATOM 2707 C CA . LYS A 1 338 ? -13.274 31.163 -22.654 1.00 25.17 338 LYS A CA 1
ATOM 2708 C C . LYS A 1 338 ? -14.703 30.662 -22.371 1.00 25.17 338 LYS A C 1
ATOM 2710 O O . LYS A 1 338 ? -14.859 29.456 -22.185 1.00 25.17 338 LYS A O 1
ATOM 2715 N N . PRO A 1 339 ? -15.727 31.531 -22.327 1.00 26.19 339 PRO A N 1
ATOM 2716 C CA . PRO A 1 339 ? -17.110 31.106 -22.187 1.00 26.19 339 PRO A CA 1
ATOM 2717 C C . PRO A 1 339 ? -17.668 30.790 -23.580 1.00 26.19 339 PRO A C 1
ATOM 2719 O O . PRO A 1 339 ? -18.090 31.683 -24.303 1.00 26.19 339 PRO A O 1
ATOM 2722 N N . GLU A 1 340 ? -17.658 29.522 -23.979 1.00 26.30 340 GLU A N 1
ATOM 2723 C CA . GLU A 1 340 ? -18.544 29.052 -25.048 1.00 26.30 340 GLU A CA 1
ATOM 2724 C C . GLU A 1 340 ? -19.599 28.157 -24.394 1.00 26.30 340 GLU A C 1
ATOM 2726 O O . GLU A 1 340 ? -19.296 27.075 -23.886 1.00 26.30 340 GLU A O 1
ATOM 2731 N N . PHE A 1 341 ? -20.833 28.663 -24.338 1.00 24.98 341 PHE A N 1
ATOM 2732 C CA . PHE A 1 341 ? -22.009 27.943 -23.858 1.00 24.98 341 PHE A CA 1
ATOM 2733 C C . PHE A 1 341 ? -22.201 26.676 -24.704 1.00 24.98 341 PHE A C 1
ATOM 2735 O O . PHE A 1 341 ? -22.594 26.741 -25.867 1.00 24.98 341 PHE A O 1
ATOM 2742 N N . CYS A 1 342 ? -21.936 25.501 -24.131 1.00 28.42 342 CYS A N 1
ATOM 2743 C CA . CYS A 1 342 ? -22.356 24.243 -24.737 1.00 28.42 342 CYS A CA 1
ATOM 2744 C C . CYS A 1 342 ? -23.830 24.027 -24.376 1.00 28.42 342 CYS A C 1
ATOM 2746 O O . CYS A 1 342 ? -24.142 23.532 -23.296 1.00 28.42 342 CYS A O 1
ATOM 2748 N N . GLY A 1 343 ? -24.733 24.451 -25.263 1.00 27.89 343 GLY A N 1
ATOM 2749 C CA . GLY A 1 343 ? -26.184 24.301 -25.127 1.00 27.89 343 GLY A CA 1
ATOM 2750 C C . GLY A 1 343 ? -26.664 22.856 -25.286 1.00 27.89 343 GLY A C 1
ATOM 2751 O O . GLY A 1 343 ? -27.433 22.566 -26.195 1.00 27.89 343 GLY A O 1
ATOM 2752 N N . ARG A 1 344 ? -26.210 21.934 -24.430 1.00 31.73 344 ARG A N 1
ATOM 2753 C CA . ARG A 1 344 ? -26.841 20.612 -24.296 1.00 31.73 344 ARG A CA 1
ATOM 2754 C C . ARG A 1 344 ? -27.681 20.556 -23.034 1.00 31.73 344 ARG A C 1
ATOM 2756 O O . ARG A 1 344 ? -27.230 20.933 -21.955 1.00 31.73 344 ARG A O 1
ATOM 2763 N N . ASN A 1 345 ? -28.905 20.072 -23.203 1.00 30.66 345 ASN A N 1
ATOM 2764 C CA . ASN A 1 345 ? -29.905 19.987 -22.155 1.00 30.66 345 ASN A CA 1
ATOM 2765 C C . ASN A 1 345 ? -29.486 18.950 -21.091 1.00 30.66 345 ASN A C 1
ATOM 2767 O O . ASN A 1 345 ? -28.899 17.913 -21.412 1.00 30.66 345 ASN A O 1
ATOM 2771 N N . LEU A 1 346 ? -29.780 19.222 -19.815 1.00 31.45 346 LEU A N 1
ATOM 2772 C CA . LEU A 1 346 ? -29.300 18.449 -18.653 1.00 31.45 346 LEU A CA 1
ATOM 2773 C C . LEU A 1 346 ? -29.670 16.948 -18.716 1.00 31.45 346 LEU A C 1
ATOM 2775 O O . LEU A 1 346 ? -28.970 16.099 -18.156 1.00 31.45 346 LEU A O 1
ATOM 2779 N N . ALA A 1 347 ? -30.756 16.620 -19.420 1.00 31.52 347 ALA A N 1
ATOM 2780 C CA . ALA A 1 347 ? -31.239 15.258 -19.631 1.00 31.52 347 ALA A CA 1
ATOM 2781 C C . ALA A 1 347 ? -30.289 14.399 -20.492 1.00 31.52 347 ALA A C 1
ATOM 2783 O O . ALA A 1 347 ? -30.161 13.194 -20.259 1.00 31.52 347 ALA A O 1
ATOM 2784 N N . ASP A 1 348 ? -29.563 15.004 -21.434 1.00 30.89 348 ASP A N 1
ATOM 2785 C CA . ASP A 1 348 ? -28.662 14.272 -22.333 1.00 30.89 348 ASP A CA 1
ATOM 2786 C C . ASP A 1 348 ? -27.315 13.961 -21.669 1.00 30.89 348 ASP A C 1
ATOM 2788 O O . ASP A 1 348 ? -26.737 12.895 -21.890 1.00 30.89 348 ASP A O 1
ATOM 2792 N N . CYS A 1 349 ? -26.859 14.823 -20.755 1.00 31.62 349 CYS A N 1
ATOM 2793 C CA . CYS A 1 349 ? -25.692 14.547 -19.912 1.00 31.62 349 CYS A CA 1
ATOM 2794 C C . CYS A 1 349 ? -25.969 13.449 -18.869 1.00 31.62 349 CYS A C 1
ATOM 2796 O O . CYS A 1 349 ? -25.100 12.611 -18.624 1.00 31.62 349 CYS A O 1
ATOM 2798 N N . ARG A 1 350 ? -27.185 13.390 -18.297 1.00 29.31 350 ARG A N 1
ATOM 2799 C CA . ARG A 1 350 ? -27.590 12.280 -17.409 1.00 29.31 350 ARG A CA 1
ATOM 2800 C C . ARG A 1 350 ? -27.622 10.942 -18.145 1.00 29.31 350 ARG A C 1
ATOM 2802 O O . ARG A 1 350 ? -27.142 9.950 -17.601 1.00 29.31 350 ARG A O 1
ATOM 2809 N N . ARG A 1 351 ? -28.105 10.922 -19.394 1.00 28.06 351 ARG A N 1
ATOM 2810 C CA . ARG A 1 351 ? -28.059 9.718 -20.236 1.00 28.06 351 ARG A CA 1
ATOM 2811 C C . ARG A 1 351 ? -26.628 9.269 -20.521 1.00 28.06 351 ARG A C 1
ATOM 2813 O O . ARG A 1 351 ? -26.368 8.086 -20.380 1.00 28.06 351 ARG A O 1
ATOM 2820 N N . ALA A 1 352 ? -25.690 10.176 -20.800 1.00 30.56 352 ALA A N 1
ATOM 2821 C CA . ALA A 1 352 ? -24.286 9.819 -21.045 1.00 30.56 352 ALA A CA 1
ATOM 2822 C C . ALA A 1 352 ? -23.574 9.192 -19.823 1.00 30.56 352 ALA A C 1
ATOM 2824 O O . ALA A 1 352 ? -22.778 8.268 -19.987 1.00 30.56 352 ALA A O 1
ATOM 2825 N N . CYS A 1 353 ? -23.878 9.643 -18.599 1.00 29.38 353 CYS A N 1
ATOM 2826 C CA . CYS A 1 353 ? -23.347 9.030 -17.372 1.00 29.38 353 CYS A CA 1
ATOM 2827 C C . CYS A 1 353 ? -23.994 7.673 -17.048 1.00 29.38 353 CYS A C 1
ATOM 2829 O O . CYS A 1 353 ? -23.287 6.762 -16.626 1.00 29.38 353 CYS A O 1
ATOM 2831 N N . LEU A 1 354 ? -25.302 7.510 -17.284 1.00 28.31 354 LEU A N 1
ATOM 2832 C CA . LEU A 1 354 ? -25.988 6.218 -17.126 1.00 28.31 354 LEU A CA 1
ATOM 2833 C C . LEU A 1 354 ? -25.564 5.200 -18.201 1.00 28.31 354 LEU A C 1
ATOM 2835 O O . LEU A 1 354 ? -25.461 4.008 -17.917 1.00 28.31 354 LEU A O 1
ATOM 2839 N N . TRP A 1 355 ? -25.236 5.663 -19.411 1.00 25.66 355 TRP A N 1
ATOM 2840 C CA . TRP A 1 355 ? -24.697 4.822 -20.485 1.00 25.66 355 TRP A CA 1
ATOM 2841 C C . TRP A 1 355 ? -23.277 4.326 -20.192 1.00 25.66 355 TRP A C 1
ATOM 2843 O O . TRP A 1 355 ? -22.951 3.181 -20.482 1.00 25.66 355 TRP A O 1
ATOM 2853 N N . ALA A 1 356 ? -22.439 5.147 -19.551 1.00 31.16 356 ALA A N 1
ATOM 2854 C CA . ALA A 1 356 ? -21.102 4.725 -19.129 1.00 31.16 356 ALA A CA 1
ATOM 2855 C C . ALA A 1 356 ? -21.128 3.674 -17.999 1.00 31.16 356 ALA A C 1
ATOM 2857 O O . ALA A 1 356 ? -20.166 2.926 -17.847 1.00 31.16 356 ALA A O 1
ATOM 2858 N N . ALA A 1 357 ? -22.220 3.604 -17.229 1.00 28.48 357 ALA A N 1
ATOM 2859 C CA . ALA A 1 357 ? -22.405 2.645 -16.140 1.00 28.48 357 ALA A CA 1
ATOM 2860 C C . ALA A 1 357 ? -22.984 1.286 -16.589 1.00 28.48 357 ALA A C 1
ATOM 2862 O O . ALA A 1 357 ? -22.931 0.333 -15.820 1.00 28.48 357 ALA A O 1
ATOM 2863 N N . SER A 1 358 ? -23.528 1.175 -17.809 1.00 25.77 358 SER A N 1
ATOM 2864 C CA . SER A 1 358 ? -24.323 0.008 -18.239 1.00 25.77 358 SER A CA 1
ATOM 2865 C C . SER A 1 358 ? -23.698 -0.863 -19.335 1.00 25.77 358 SER A C 1
ATOM 2867 O O . SER A 1 358 ? -24.303 -1.851 -19.741 1.00 25.77 358 SER A O 1
ATOM 2869 N N . GLY A 1 359 ? -22.473 -0.600 -19.791 1.00 24.12 359 GLY A N 1
ATOM 2870 C CA . GLY A 1 359 ? -21.852 -1.504 -20.756 1.00 24.12 359 GLY A CA 1
ATOM 2871 C C . GLY A 1 359 ? -20.460 -1.096 -21.195 1.00 24.12 359 GLY A C 1
ATOM 2872 O O . GLY A 1 359 ? -20.237 -0.011 -21.725 1.00 24.12 359 GLY A O 1
ATOM 2873 N N . CYS A 1 360 ? -19.518 -2.018 -21.026 1.00 34.25 360 CYS A N 1
ATOM 2874 C CA . CYS A 1 360 ? -18.222 -1.975 -21.678 1.00 34.25 360 CYS A CA 1
ATOM 2875 C C . CYS A 1 360 ? -18.430 -2.026 -23.203 1.00 34.25 360 CYS A C 1
ATOM 2877 O O . CYS A 1 360 ? -18.712 -3.087 -23.754 1.00 34.25 360 CYS A O 1
ATOM 2879 N N . MET A 1 361 ? -18.288 -0.898 -23.905 1.00 22.94 361 MET A N 1
ATOM 2880 C CA . MET A 1 361 ? -18.113 -0.909 -25.357 1.00 22.94 361 MET A CA 1
ATOM 2881 C C . MET A 1 361 ? -17.162 0.194 -25.828 1.00 22.94 361 MET A C 1
ATOM 2883 O O . MET A 1 361 ? -17.189 1.337 -25.377 1.00 22.94 361 MET A O 1
ATOM 2887 N N . ARG A 1 362 ? -16.262 -0.220 -26.725 1.00 25.80 362 ARG A N 1
ATOM 2888 C CA . ARG A 1 362 ? -15.147 0.529 -27.314 1.00 25.80 362 ARG A CA 1
ATOM 2889 C C . ARG A 1 362 ? -15.551 1.946 -27.734 1.00 25.80 362 ARG A C 1
ATOM 2891 O O . ARG A 1 362 ? -16.449 2.120 -28.550 1.00 25.80 362 ARG A O 1
ATOM 2898 N N . CYS A 1 363 ? -14.790 2.946 -27.285 1.00 24.91 363 CYS A N 1
ATOM 2899 C CA . CYS A 1 363 ? -14.827 4.296 -27.846 1.00 24.91 363 CYS A CA 1
ATOM 2900 C C . CYS A 1 363 ? -14.438 4.274 -29.338 1.00 24.91 363 CYS A C 1
ATOM 2902 O O . CYS A 1 363 ? -13.257 4.333 -29.680 1.00 24.91 363 CYS A O 1
ATOM 2904 N N . LEU A 1 364 ? -15.427 4.226 -30.229 1.00 22.64 364 LEU A N 1
ATOM 2905 C CA . LEU A 1 364 ? -15.283 4.593 -31.637 1.00 22.64 364 LEU A CA 1
ATOM 2906 C C . LEU A 1 364 ? -15.303 6.122 -31.738 1.00 22.64 364 LEU A C 1
ATOM 2908 O O . LEU A 1 364 ? -16.356 6.745 -31.831 1.00 22.64 364 LEU A O 1
ATOM 2912 N N . TRP A 1 365 ? -14.128 6.749 -31.694 1.00 27.27 365 TRP A N 1
ATOM 2913 C CA . TRP A 1 365 ? -13.985 8.153 -32.082 1.00 27.27 365 TRP A CA 1
ATOM 2914 C C . TRP A 1 365 ? -13.743 8.236 -33.592 1.00 27.27 365 TRP A C 1
ATOM 2916 O O . TRP A 1 365 ? -12.609 8.141 -34.060 1.00 27.27 365 TRP A O 1
ATOM 2926 N N . GLY A 1 366 ? -14.822 8.422 -34.354 1.00 22.41 366 GLY A N 1
ATOM 2927 C CA . GLY A 1 366 ? -14.753 8.908 -35.729 1.00 22.41 366 GLY A CA 1
ATOM 2928 C C . GLY A 1 366 ? -14.416 10.401 -35.741 1.00 22.41 366 GLY A C 1
ATOM 2929 O O . GLY A 1 366 ? -15.041 11.195 -35.038 1.00 22.41 366 GLY A O 1
ATOM 2930 N N . ARG A 1 367 ? -13.409 10.795 -36.529 1.00 32.41 367 ARG A N 1
ATOM 2931 C CA . ARG A 1 367 ? -13.141 12.205 -36.847 1.00 32.41 367 ARG A CA 1
ATOM 2932 C C . ARG A 1 367 ? -14.383 12.786 -37.524 1.00 32.41 367 ARG A C 1
ATOM 2934 O O . ARG A 1 367 ? -14.728 12.323 -38.603 1.00 32.41 367 ARG A O 1
ATOM 2941 N N . CYS A 1 368 ? -14.988 13.829 -36.962 1.00 25.06 368 CYS A N 1
ATOM 2942 C CA . CYS A 1 368 ? -15.912 14.664 -37.725 1.00 25.06 368 CYS A CA 1
ATOM 2943 C C . CYS A 1 368 ? -15.416 16.108 -37.720 1.00 25.06 368 CYS A C 1
ATOM 2945 O O . CYS A 1 368 ? -15.274 16.748 -36.676 1.00 25.06 368 CYS A O 1
ATOM 2947 N N . GLY A 1 369 ? -15.036 16.552 -38.917 1.00 24.95 369 GLY A N 1
ATOM 2948 C CA . GLY A 1 369 ? -14.577 17.894 -39.209 1.00 24.95 369 GLY A CA 1
ATOM 2949 C C . GLY A 1 369 ? -15.711 18.912 -39.162 1.00 24.95 369 GLY A C 1
ATOM 2950 O O . GLY A 1 369 ? -16.892 18.585 -39.202 1.00 24.95 369 GLY A O 1
ATOM 2951 N N . ARG A 1 370 ? -15.286 20.171 -39.077 1.00 30.31 370 ARG A N 1
ATOM 2952 C CA . ARG A 1 370 ? -16.083 21.396 -39.174 1.00 30.31 370 ARG A CA 1
ATOM 2953 C C . ARG A 1 370 ? -17.281 21.250 -40.122 1.00 30.31 370 ARG A C 1
ATOM 2955 O O . ARG A 1 370 ? -17.066 21.100 -41.319 1.00 30.31 370 ARG A O 1
ATOM 2962 N N . ARG A 1 371 ? -18.498 21.441 -39.610 1.00 22.64 371 ARG A N 1
ATOM 2963 C CA . ARG A 1 371 ? -19.610 22.114 -40.305 1.00 22.64 371 ARG A CA 1
ATOM 2964 C C . ARG A 1 371 ? -20.619 22.600 -39.262 1.00 22.64 371 ARG A C 1
ATOM 2966 O O . ARG A 1 371 ? -21.048 21.843 -38.399 1.00 22.64 371 ARG A O 1
ATOM 2973 N N . ARG A 1 372 ? -20.893 23.906 -39.305 1.00 28.14 372 ARG A N 1
ATOM 2974 C CA . ARG A 1 372 ? -21.942 24.589 -38.540 1.00 28.14 372 ARG A CA 1
ATOM 2975 C C . ARG A 1 372 ? -23.285 24.226 -39.170 1.00 28.14 372 ARG A C 1
ATOM 2977 O O . ARG A 1 372 ? -23.392 24.341 -40.386 1.00 28.14 372 ARG A O 1
ATOM 2984 N N . CYS A 1 373 ? -24.284 23.888 -38.363 1.00 22.41 373 CYS A N 1
ATOM 2985 C CA . CYS A 1 373 ? -25.686 23.939 -38.772 1.00 22.41 373 CYS A CA 1
ATOM 2986 C C . CYS A 1 373 ? -26.484 24.671 -37.689 1.00 22.41 373 CYS A C 1
ATOM 2988 O O . CYS A 1 373 ? -26.301 24.421 -36.499 1.00 22.41 373 CYS A O 1
ATOM 2990 N N . TRP A 1 374 ? -27.266 25.643 -38.152 1.00 22.14 374 TRP A N 1
ATOM 2991 C CA . TRP A 1 374 ? -28.174 26.504 -37.402 1.00 22.14 374 TRP A CA 1
ATOM 2992 C C . TRP A 1 374 ? -29.446 25.758 -36.984 1.00 22.14 374 TRP A C 1
ATOM 2994 O O . TRP A 1 374 ? -29.835 24.790 -37.633 1.00 22.14 374 TRP A O 1
ATOM 3004 N N . CYS A 1 375 ? -30.057 26.241 -35.901 1.00 23.36 375 CYS A N 1
ATOM 3005 C CA . CYS A 1 375 ? -31.293 25.736 -35.311 1.00 23.36 375 CYS A CA 1
ATOM 3006 C C . CYS A 1 375 ? -32.514 25.884 -36.230 1.00 23.36 375 CYS A C 1
ATOM 3008 O O . CYS A 1 375 ? -32.677 26.915 -36.883 1.00 23.36 375 CYS A O 1
ATOM 3010 N N . GLY A 1 376 ? -33.391 24.883 -36.148 1.00 25.31 376 GLY A N 1
ATOM 3011 C CA . GLY A 1 376 ? -34.843 24.972 -36.270 1.00 25.31 376 GLY A CA 1
ATOM 3012 C C . GLY A 1 376 ? -35.435 24.144 -35.141 1.00 25.31 376 GLY A C 1
ATOM 3013 O O . GLY A 1 376 ? -34.954 22.995 -34.996 1.00 25.31 376 GLY A O 1
#

Radius of gyration: 22.61 Å; chains: 1; bounding box: 56×50×74 Å

Sequence (376 aa):
MVSIVRLSGKIYPRSGIKRTLFIFRSHLIYRALTREWIHQIERTPWLLALLELRPSLLERIHRPYQQSHFTTRQRLHSVSAHYAACARIGWQKFCTRVADQPLILANFVGKNDEEFVIFLSMRASAHKEGEWLICFSGACLARCEFSVTLSFRQSPAGVVLFIGGLQGPTGVDAHGRVKEVTRALYGERPRNLMLEVVRTIARVAGCVGIELVSSATHVYQHARRRKNLHFDYDQFARDEAGVMTPDQTWLLPMSHPQKALSEIPSKKRSEYTKKYSLIHSIQSDITTRVMNAVQGVDALEAIDARLFCTRYILCCCGCFHRGCYLTPCGVFFVHPKKPEFCGRNLADCRRACLWAASGCMRCLWGRCGRRRCWCG